Protein 3C9A (pdb70)

InterPro domains:
  IPR021633 Antagonist of EGFR signalling, Argos [PF11581] (295-422)

Secondary structure (DSSP, 8-state):
----EEEESSSSSGGGSPBPPTTBEEEEEE-SSS-EEEE--BPSTT------SSSTTSSEEEETTEEEEESS-STTSPBPPTTTS--EEEEEETTTTEEEEEE-SBPPTTEEEEEEEEEE--TT--SEEEEEEEEE----BPPTT-EEEEEEEEEEETTEEEEEEEE--BPPTTEE--SSTTSTTEEEEEEESEEEEEEEEEE-EE--/-B--EEEESSSSSGGGSPBPPTTBEEEEEE-SSS-EEEE--BPSTT------SSSTTS-EEEETTEEEEESS-GGGSPBPPTTTSEEEEEEEETTTTEEEEEE--BPPSSEEEEEEEEEE--SSS-SEEEEEEEEEPP-PBPPTT-EEEEEEEEEEETTEEEEEEEE--BPPTTEE--SSTTSTTEEEEEEESEEEEEEEEEE-EE-/--BPPPHHHHHHTS-TTPEEEEEESSSSEEEEEEPPTTEESTTS-EE-/--BPPPHHHHHHTS-TTPEEEEEESSSSEEEEEEPPTTEESTTS-EE-

Organism: Drosophila melanogaster (NCBI:txid7227)

Structure (mmCIF, N/CA/C/O backbone):
data_3C9A
#
_entry.id   3C9A
#
_cell.length_a   49.991
_cell.length_b   51.275
_cell.length_c   69.985
_cell.angle_alpha   84.23
_cell.angle_beta   74.82
_cell.angle_gamma   75.67
#
_symmetry.space_group_name_H-M   'P 1'
#
loop_
_entity.id
_entity.type
_entity.pdbx_description
1 polymer 'Protein giant-lens'
2 polymer 'Protein spitz'
3 non-polymer 'BROMIDE ION'
4 water water
#
loop_
_atom_site.group_PDB
_atom_site.id
_atom_site.type_symbol
_atom_site.label_atom_id
_atom_site.label_alt_id
_atom_site.label_comp_id
_atom_site.label_asym_id
_atom_site.label_entity_id
_atom_site.label_seq_id
_atom_site.pdbx_PDB_ins_code
_atom_site.Cartn_x
_atom_site.Cartn_y
_atom_site.Cartn_z
_atom_site.occupancy
_atom_site.B_iso_or_equiv
_atom_site.auth_seq_id
_atom_site.auth_comp_id
_atom_site.auth_asym_id
_atom_site.auth_atom_id
_atom_site.pdbx_PDB_model_num
ATOM 1 N N . ASP A 1 10 ? 5.097 10.670 -23.328 1.00 34.45 97 ASP A N 1
ATOM 2 C CA . ASP A 1 10 ? 5.132 10.456 -21.851 1.00 33.89 97 ASP A CA 1
ATOM 3 C C . ASP A 1 10 ? 6.548 10.210 -21.361 1.00 32.81 97 ASP A C 1
ATOM 4 O O . ASP A 1 10 ? 7.318 9.468 -21.986 1.00 32.51 97 ASP A O 1
ATOM 9 N N . ARG A 1 11 ? 6.889 10.844 -20.243 1.00 31.31 98 ARG A N 1
ATOM 10 C CA . ARG A 1 11 ? 8.190 10.654 -19.614 1.00 30.15 98 ARG A CA 1
ATOM 11 C C . ARG A 1 11 ? 8.297 9.255 -19.017 1.00 27.83 98 ARG A C 1
ATOM 12 O O . ARG A 1 11 ? 7.295 8.640 -18.657 1.00 27.04 98 ARG A O 1
ATOM 20 N N . ASP A 1 12 ? 9.526 8.766 -18.947 1.00 26.48 99 ASP A N 1
ATOM 21 C CA . ASP A 1 12 ? 9.820 7.422 -18.462 1.00 24.51 99 ASP A CA 1
ATOM 22 C C . ASP A 1 12 ? 9.908 7.426 -16.931 1.00 24.29 99 ASP A C 1
ATOM 23 O O . ASP A 1 12 ? 11.012 7.500 -16.358 1.00 24.34 99 ASP A O 1
ATOM 28 N N . VAL A 1 13 ? 8.750 7.339 -16.285 1.00 22.55 100 VAL A N 1
ATOM 29 C CA . VAL A 1 13 ? 8.669 7.340 -14.821 1.00 21.40 100 VAL A CA 1
ATOM 30 C C . VAL A 1 13 ? 8.906 5.900 -14.358 1.00 20.37 100 VAL A C 1
ATOM 31 O O . VAL A 1 13 ? 8.158 4.995 -14.713 1.00 21.84 100 VAL A O 1
ATOM 35 N N . ARG A 1 14 ? 9.982 5.699 -13.606 1.00 16.97 101 ARG A N 1
ATOM 36 C CA . ARG A 1 14 ? 10.369 4.364 -13.135 1.00 15.91 101 ARG A CA 1
ATOM 37 C C . ARG A 1 14 ? 9.917 4.112 -11.707 1.00 15.40 101 ARG A C 1
ATOM 38 O O . ARG A 1 14 ? 9.826 5.043 -10.902 1.00 15.50 101 ARG A O 1
ATOM 46 N N . ILE A 1 15 ? 9.664 2.838 -11.400 1.00 14.73 102 ILE A N 1
ATOM 47 C CA . ILE A 1 15 ? 9.325 2.434 -10.040 1.00 15.20 102 ILE A CA 1
ATOM 48 C C . ILE A 1 15 ? 10.413 1.515 -9.499 1.00 15.58 102 ILE A C 1
ATOM 49 O O . ILE A 1 15 ? 10.687 0.451 -10.085 1.00 15.44 102 ILE A O 1
ATOM 54 N N . LEU A 1 16 ? 11.044 1.937 -8.400 1.00 14.35 103 LEU A N 1
ATOM 55 C CA . LEU A 1 16 ? 12.065 1.150 -7.716 1.00 14.44 103 LEU A CA 1
ATOM 56 C C . LEU A 1 16 ? 11.609 0.832 -6.303 1.00 13.86 103 LEU A C 1
ATOM 57 O O . LEU A 1 16 ? 10.537 1.279 -5.876 1.00 13.50 103 LEU A O 1
ATOM 62 N N . TYR A 1 17 ? 12.391 -0.012 -5.636 1.00 13.75 104 TYR A N 1
ATOM 63 C CA . TYR A 1 17 ? 12.020 -0.618 -4.329 1.00 14.62 104 TYR A CA 1
ATOM 64 C C . TYR A 1 17 ? 13.163 -0.460 -3.355 1.00 15.02 104 TYR A C 1
ATOM 65 O O . TYR A 1 17 ? 14.322 -0.624 -3.736 1.00 16.63 104 TYR A O 1
ATOM 74 N N . GLN A 1 18 ? 12.865 -0.105 -2.098 1.00 14.33 105 GLN A N 1
ATOM 75 C CA . GLN A 1 18 ? 13.944 0.080 -1.132 1.00 14.42 105 GLN A CA 1
ATOM 76 C C . GLN A 1 18 ? 14.643 -1.220 -0.757 1.00 14.41 105 GLN A C 1
ATOM 77 O O . GLN A 1 18 ? 15.771 -1.205 -0.254 1.00 15.22 105 GLN A O 1
ATOM 83 N N . VAL A 1 19 ? 13.940 -2.322 -0.972 1.00 14.57 106 VAL A N 1
ATOM 84 C CA . VAL A 1 19 ? 14.433 -3.666 -0.690 1.00 15.36 106 VAL A CA 1
ATOM 85 C C . VAL A 1 19 ? 13.800 -4.599 -1.721 1.00 15.04 106 VAL A C 1
ATOM 86 O O . VAL A 1 19 ? 12.657 -4.415 -2.136 1.00 16.02 106 VAL A O 1
ATOM 90 N N . GLY A 1 20 ? 14.550 -5.588 -2.183 1.00 17.35 107 GLY A N 1
ATOM 91 C CA . GLY A 1 20 ? 13.990 -6.477 -3.172 1.00 17.49 107 GLY A CA 1
ATOM 92 C C . GLY A 1 20 ? 13.683 -5.776 -4.483 1.00 17.58 107 GLY A C 1
ATOM 93 O O . GLY A 1 20 ? 14.343 -4.798 -4.859 1.00 18.71 107 GLY A O 1
ATOM 94 N N . ASP A 1 21 ? 12.678 -6.276 -5.187 1.00 17.74 108 ASP A N 1
ATOM 95 C CA . ASP A 1 21 ? 12.406 -5.792 -6.533 1.00 17.75 108 ASP A CA 1
ATOM 96 C C . ASP A 1 21 ? 10.924 -5.781 -6.858 1.00 18.12 108 ASP A C 1
ATOM 97 O O . ASP A 1 21 ? 10.505 -5.603 -8.012 1.00 18.47 108 ASP A O 1
ATOM 102 N N . SER A 1 22 ? 10.107 -5.975 -5.829 1.00 18.00 109 SER A N 1
ATOM 103 C CA . SER A 1 22 ? 8.683 -6.048 -6.053 1.00 18.18 109 SER A CA 1
ATOM 104 C C . SER A 1 22 ? 7.911 -5.646 -4.827 1.00 18.65 109 SER A C 1
ATOM 105 O O . SER A 1 22 ? 8.473 -5.586 -3.742 1.00 19.46 109 SER A O 1
ATOM 108 N N . GLU A 1 23 ? 6.616 -5.412 -5.009 1.00 18.88 110 GLU A N 1
ATOM 109 C CA . GLU A 1 23 ? 5.728 -5.057 -3.906 1.00 19.65 110 GLU A CA 1
ATOM 110 C C . GLU A 1 23 ? 5.735 -6.070 -2.767 1.00 20.41 110 GLU A C 1
ATOM 111 O O . GLU A 1 23 ? 5.661 -5.704 -1.598 1.00 20.83 110 GLU A O 1
ATOM 117 N N . GLU A 1 24 ? 5.834 -7.354 -3.089 1.00 21.13 111 GLU A N 1
ATOM 118 C CA . GLU A 1 24 ? 5.804 -8.343 -2.022 1.00 21.70 111 GLU A CA 1
ATOM 119 C C . GLU A 1 24 ? 7.083 -8.428 -1.194 1.00 20.81 111 GLU A C 1
ATOM 120 O O . GLU A 1 24 ? 7.109 -9.099 -0.153 1.00 21.44 111 GLU A O 1
ATOM 126 N N . ASP A 1 25 ? 8.144 -7.754 -1.637 1.00 19.56 112 ASP A N 1
ATOM 127 C CA . ASP A 1 25 ? 9.371 -7.662 -0.858 1.00 19.83 112 ASP A CA 1
ATOM 128 C C . ASP A 1 25 ? 9.303 -6.576 0.219 1.00 18.18 112 ASP A C 1
ATOM 129 O O . ASP A 1 25 ? 10.142 -6.543 1.109 1.00 19.27 112 ASP A O 1
ATOM 134 N N . LEU A 1 26 ? 8.331 -5.679 0.087 1.00 17.62 113 LEU A N 1
ATOM 135 C CA . LEU A 1 26 ? 8.238 -4.496 0.965 1.00 16.84 113 LEU A CA 1
ATOM 136 C C . LEU A 1 26 ? 7.582 -4.885 2.271 1.00 17.34 113 LEU A C 1
ATOM 137 O O . LEU A 1 26 ? 6.686 -5.734 2.262 1.00 18.25 113 LEU A O 1
ATOM 142 N N . PRO A 1 27 ? 7.972 -4.216 3.367 1.00 17.67 114 PRO A N 1
ATOM 143 C CA . PRO A 1 27 ? 7.274 -4.340 4.647 1.00 17.90 114 PRO A CA 1
ATOM 144 C C . PRO A 1 27 ? 5.952 -3.587 4.638 1.00 18.41 114 PRO A C 1
ATOM 145 O O . PRO A 1 27 ? 5.702 -2.759 3.759 1.00 18.07 114 PRO A O 1
ATOM 149 N N . VAL A 1 28 ? 5.110 -3.854 5.633 1.00 18.96 115 VAL A N 1
ATOM 150 C CA . VAL A 1 28 ? 3.899 -3.057 5.838 1.00 19.02 115 VAL A CA 1
ATOM 151 C C . VAL A 1 28 ? 4.329 -1.760 6.542 1.00 18.26 115 VAL A C 1
ATOM 152 O O . VAL A 1 28 ? 5.185 -1.797 7.430 1.00 18.90 115 VAL A O 1
ATOM 156 N N . CYS A 1 29 ? 3.791 -0.622 6.119 1.00 18.13 116 CYS A N 1
ATOM 157 C CA . CYS A 1 29 ? 4.193 0.665 6.716 1.00 18.44 116 CYS A CA 1
ATOM 158 C C . CYS A 1 29 ? 3.759 0.765 8.181 1.00 19.00 116 CYS A C 1
ATOM 159 O O . CYS A 1 29 ? 2.600 0.459 8.503 1.00 20.23 116 CYS A O 1
ATOM 162 N N . ALA A 1 30 ? 4.665 1.234 9.036 1.00 19.32 117 ALA A N 1
ATOM 163 C CA . ALA A 1 30 ? 4.298 1.679 10.398 1.00 18.96 117 ALA A CA 1
ATOM 164 C C . ALA A 1 30 ? 3.388 2.919 10.329 1.00 18.99 117 ALA A C 1
ATOM 165 O O . ALA A 1 30 ? 3.331 3.596 9.306 1.00 17.95 117 ALA A O 1
ATOM 167 N N . PRO A 1 31 ? 2.667 3.245 11.424 1.00 20.23 118 PRO A N 1
ATOM 168 C CA . PRO A 1 31 ? 1.886 4.469 11.300 1.00 19.99 118 PRO A CA 1
ATOM 169 C C . PRO A 1 31 ? 2.784 5.672 11.039 1.00 19.25 118 PRO A C 1
ATOM 170 O O . PRO A 1 31 ? 3.870 5.748 11.592 1.00 19.10 118 PRO A O 1
ATOM 174 N N . ASN A 1 32 ? 2.326 6.582 10.188 1.00 19.11 119 ASN A N 1
ATOM 175 C CA . ASN A 1 32 ? 3.053 7.821 9.892 1.00 18.64 119 ASN A CA 1
ATOM 176 C C . ASN A 1 32 ? 4.393 7.595 9.184 1.00 18.06 119 ASN A C 1
ATOM 177 O O . ASN A 1 32 ? 5.218 8.493 9.099 1.00 17.10 119 ASN A O 1
ATOM 182 N N . ALA A 1 33 ? 4.574 6.403 8.617 1.00 16.47 120 ALA A N 1
ATOM 183 C CA . ALA A 1 33 ? 5.774 6.157 7.814 1.00 15.62 120 ALA A CA 1
ATOM 184 C C . ALA A 1 33 ? 5.638 6.665 6.401 1.00 15.43 120 ALA A C 1
ATOM 185 O O . ALA A 1 33 ? 4.552 6.613 5.807 1.00 16.11 120 ALA A O 1
ATOM 187 N N . VAL A 1 34 ? 6.749 7.165 5.844 1.00 14.01 121 VAL A N 1
ATOM 188 C CA . VAL A 1 34 ? 6.786 7.524 4.422 1.00 13.73 121 VAL A CA 1
ATOM 189 C C . VAL A 1 34 ? 6.651 6.243 3.627 1.00 13.85 121 VAL A C 1
ATOM 190 O O . VAL A 1 34 ? 7.457 5.306 3.815 1.00 14.62 121 VAL A O 1
ATOM 194 N N . CYS A 1 35 ? 5.655 6.191 2.742 1.00 14.82 122 CYS A N 1
ATOM 195 C CA . CYS A 1 35 ? 5.414 4.949 1.982 1.00 14.93 122 CYS A CA 1
ATOM 196 C C . CYS A 1 35 ? 6.123 4.897 0.622 1.00 14.87 122 CYS A C 1
ATOM 197 O O . CYS A 1 35 ? 6.411 3.796 0.147 1.00 13.48 122 CYS A O 1
ATOM 200 N N . SER A 1 36 ? 6.389 6.071 0.033 1.00 13.93 123 SER A N 1
ATOM 201 C CA . SER A 1 36 ? 7.153 6.207 -1.226 1.00 14.42 123 SER A CA 1
ATOM 202 C C . SER A 1 36 ? 7.895 7.525 -1.230 1.00 14.62 123 SER A C 1
ATOM 203 O O . SER A 1 36 ? 7.449 8.495 -0.632 1.00 14.93 123 SER A O 1
ATOM 206 N N . LYS A 1 37 ? 9.021 7.553 -1.937 1.00 15.50 124 LYS A N 1
ATOM 207 C CA . LYS A 1 37 ? 9.745 8.802 -2.176 1.00 15.74 124 LYS A CA 1
ATOM 208 C C . LYS A 1 37 ? 9.741 9.039 -3.653 1.00 17.30 124 LYS A C 1
ATOM 209 O O . LYS A 1 37 ? 9.949 8.114 -4.437 1.00 18.11 124 LYS A O 1
ATOM 215 N N . ILE A 1 38 ? 9.468 10.274 -4.035 1.00 18.43 125 ILE A N 1
ATOM 216 C CA . ILE A 1 38 ? 9.471 10.621 -5.445 1.00 20.93 125 ILE A CA 1
ATOM 217 C C . ILE A 1 38 ? 10.642 11.578 -5.669 1.00 21.19 125 ILE A C 1
ATOM 218 O O . ILE A 1 38 ? 10.836 12.531 -4.916 1.00 20.36 125 ILE A O 1
ATOM 223 N N . ASP A 1 39 ? 11.479 11.258 -6.657 1.00 22.09 126 ASP A N 1
ATOM 224 C CA . ASP A 1 39 ? 12.683 12.032 -6.940 1.00 22.71 126 ASP A CA 1
ATOM 225 C C . ASP A 1 39 ? 12.395 12.794 -8.221 1.00 23.23 126 ASP A C 1
ATOM 226 O O . ASP A 1 39 ? 11.993 12.219 -9.229 1.00 22.16 126 ASP A O 1
ATOM 231 N N . LEU A 1 40 ? 12.562 14.107 -8.172 1.00 23.35 127 LEU A N 1
ATOM 232 C CA . LEU A 1 40 ? 12.238 14.910 -9.335 1.00 24.23 127 LEU A CA 1
ATOM 233 C C . LEU A 1 40 ? 13.458 15.646 -9.886 1.00 24.32 127 LEU A C 1
ATOM 234 O O . LEU A 1 40 ? 13.296 16.666 -10.557 1.00 25.13 127 LEU A O 1
ATOM 239 N N . TYR A 1 41 ? 14.657 15.135 -9.615 1.00 22.65 128 TYR A N 1
ATOM 240 C CA . TYR A 1 41 ? 15.903 15.809 -10.024 1.00 22.78 128 TYR A CA 1
ATOM 241 C C . TYR A 1 41 ? 16.112 15.830 -11.534 1.00 23.73 128 TYR A C 1
ATOM 242 O O . TYR A 1 41 ? 16.630 16.818 -12.079 1.00 24.51 128 TYR A O 1
ATOM 251 N N . GLU A 1 42 ? 15.742 14.741 -12.200 1.00 23.48 129 GLU A N 1
ATOM 252 C CA . GLU A 1 42 ? 15.940 14.603 -13.645 1.00 24.43 129 GLU A CA 1
ATOM 253 C C . GLU A 1 42 ? 14.624 14.056 -14.167 1.00 24.88 129 GLU A C 1
ATOM 254 O O . GLU A 1 42 ? 13.631 14.781 -14.158 1.00 26.90 129 GLU A O 1
ATOM 260 N N . THR A 1 43 ? 14.563 12.791 -14.558 1.00 24.22 130 THR A N 1
ATOM 261 C CA . THR A 1 43 ? 13.278 12.224 -14.908 1.00 24.21 130 THR A CA 1
ATOM 262 C C . THR A 1 43 ? 12.690 11.585 -13.658 1.00 23.90 130 THR A C 1
ATOM 263 O O . THR A 1 43 ? 13.354 10.744 -13.024 1.00 22.28 130 THR A O 1
ATOM 267 N N . PRO A 1 44 ? 11.444 11.978 -13.320 1.00 23.41 131 PRO A N 1
ATOM 268 C CA . PRO A 1 44 ? 10.839 11.551 -12.065 1.00 21.98 131 PRO A CA 1
ATOM 269 C C . PRO A 1 44 ? 10.842 10.044 -11.887 1.00 20.13 131 PRO A C 1
ATOM 270 O O . PRO A 1 44 ? 10.655 9.288 -12.828 1.00 20.29 131 PRO A O 1
ATOM 274 N N . TRP A 1 45 ? 11.095 9.605 -10.663 1.00 17.96 132 TRP A N 1
ATOM 275 C CA . TRP A 1 45 ? 10.955 8.194 -10.360 1.00 16.71 132 TRP A CA 1
ATOM 276 C C . TRP A 1 45 ? 10.481 8.011 -8.935 1.00 15.97 132 TRP A C 1
ATOM 277 O O . TRP A 1 45 ? 10.611 8.912 -8.121 1.00 15.84 132 TRP A O 1
ATOM 288 N N . ILE A 1 46 ? 9.910 6.841 -8.666 1.00 14.77 133 ILE A N 1
ATOM 289 C CA . ILE A 1 46 ? 9.322 6.524 -7.356 1.00 14.51 133 ILE A CA 1
ATOM 290 C C . ILE A 1 46 ? 10.139 5.411 -6.718 1.00 14.43 133 ILE A C 1
ATOM 291 O O . ILE A 1 46 ? 10.379 4.390 -7.360 1.00 14.14 133 ILE A O 1
ATOM 296 N N . GLU A 1 47 ? 10.567 5.596 -5.457 1.00 13.33 134 GLU A N 1
ATOM 297 C CA . GLU A 1 47 ? 11.096 4.478 -4.704 1.00 12.95 134 GLU A CA 1
ATOM 298 C C . GLU A 1 47 ? 10.076 4.070 -3.633 1.00 13.10 134 GLU A C 1
ATOM 299 O O . GLU A 1 47 ? 9.753 4.864 -2.731 1.00 13.44 134 GLU A O 1
ATOM 305 N N . ARG A 1 48 ? 9.510 2.886 -3.801 1.00 12.78 135 ARG A N 1
ATOM 306 C CA . ARG A 1 48 ? 8.532 2.358 -2.854 1.00 12.75 135 ARG A CA 1
ATOM 307 C C . ARG A 1 48 ? 9.233 1.974 -1.559 1.00 12.57 135 ARG A C 1
ATOM 308 O O . ARG A 1 48 ? 10.314 1.322 -1.569 1.00 12.73 135 ARG A O 1
ATOM 316 N N . GLN A 1 49 ? 8.647 2.372 -0.425 1.00 12.55 136 GLN A N 1
ATOM 317 C CA . GLN A 1 49 ? 9.254 2.073 0.875 1.00 12.97 136 GLN A CA 1
ATOM 318 C C . GLN A 1 49 ? 8.539 0.948 1.586 1.00 14.05 136 GLN A C 1
ATOM 319 O O . GLN A 1 49 ? 9.167 0.051 2.154 1.00 15.19 136 GLN A O 1
ATOM 325 N N . CYS A 1 50 ? 7.210 1.010 1.554 1.00 14.40 137 CYS A N 1
ATOM 326 C CA . CYS A 1 50 ? 6.414 0.032 2.283 1.00 14.90 137 CYS A CA 1
ATOM 327 C C . CYS A 1 50 ? 4.986 0.021 1.760 1.00 15.81 137 CYS A C 1
ATOM 328 O O . CYS A 1 50 ? 4.586 0.925 1.028 1.00 15.33 137 CYS A O 1
ATOM 331 N N . ARG A 1 51 ? 4.226 -1.007 2.162 1.00 16.84 138 ARG A N 1
ATOM 332 C CA . ARG A 1 51 ? 2.839 -1.162 1.763 1.00 19.21 138 ARG A CA 1
ATOM 333 C C . ARG A 1 51 ? 1.910 -0.606 2.840 1.00 19.61 138 ARG A C 1
ATOM 334 O O . ARG A 1 51 ? 2.061 -0.942 4.022 1.00 20.74 138 ARG A O 1
ATOM 342 N N . CYS A 1 52 ? 0.974 0.244 2.428 1.00 21.11 139 CYS A N 1
ATOM 343 C CA . CYS A 1 52 ? 0.033 0.863 3.369 1.00 21.85 139 CYS A CA 1
ATOM 344 C C . CYS A 1 52 ? -0.871 -0.209 3.966 1.00 23.69 139 CYS A C 1
ATOM 345 O O . CYS A 1 52 ? -1.367 -1.064 3.229 1.00 23.52 139 CYS A O 1
ATOM 348 N N . PRO A 1 53 ? -1.036 -0.191 5.305 1.00 24.99 140 PRO A N 1
ATOM 349 C CA . PRO A 1 53 ? -1.945 -1.140 5.931 1.00 26.81 140 PRO A CA 1
ATOM 350 C C . PRO A 1 53 ? -3.413 -0.746 5.751 1.00 28.26 140 PRO A C 1
ATOM 351 O O . PRO A 1 53 ? -3.733 0.349 5.263 1.00 28.52 140 PRO A O 1
ATOM 355 N N . ASP A 1 54 ? -4.291 -1.667 6.140 1.00 30.62 141 ASP A N 1
ATOM 356 C CA . ASP A 1 54 ? -5.736 -1.399 6.280 1.00 32.43 141 ASP A CA 1
ATOM 357 C C . ASP A 1 54 ? -6.423 -0.935 4.992 1.00 32.63 141 ASP A C 1
ATOM 358 O O . ASP A 1 54 ? -7.286 -0.048 5.007 1.00 33.97 141 ASP A O 1
ATOM 363 N N . GLY A 1 55 ? -6.033 -1.563 3.883 1.00 32.71 142 GLY A N 1
ATOM 364 C CA . GLY A 1 55 ? -6.693 -1.376 2.589 1.00 32.42 142 GLY A CA 1
ATOM 365 C C . GLY A 1 55 ? -6.420 -0.068 1.875 1.00 32.34 142 GLY A C 1
ATOM 366 O O . GLY A 1 55 ? -7.128 0.297 0.934 1.00 33.07 142 GLY A O 1
ATOM 367 N N . ARG A 1 56 ? -5.400 0.651 2.326 1.00 31.42 143 ARG A N 1
ATOM 368 C CA . ARG A 1 56 ? -4.999 1.878 1.661 1.00 30.43 143 ARG A CA 1
ATOM 369 C C . ARG A 1 56 ? -3.885 1.584 0.661 1.00 29.02 143 ARG A C 1
ATOM 370 O O . ARG A 1 56 ? -3.231 0.547 0.748 1.00 29.18 143 ARG A O 1
ATOM 378 N N . THR A 1 57 ? -3.710 2.494 -0.291 1.00 27.77 144 THR A N 1
ATOM 379 C CA . THR A 1 57 ? -2.696 2.366 -1.342 1.00 26.62 144 THR A CA 1
ATOM 380 C C . THR A 1 57 ? -1.801 3.598 -1.310 1.00 25.31 144 THR A C 1
ATOM 381 O O . THR A 1 57 ? -2.287 4.722 -1.318 1.00 23.78 144 THR A O 1
ATOM 385 N N . CYS A 1 58 ? -0.488 3.372 -1.304 1.00 24.07 260 CYS A N 1
ATOM 386 C CA . CYS A 1 58 ? 0.445 4.488 -1.301 1.00 24.14 260 CYS A CA 1
ATOM 387 C C . CYS A 1 58 ? 0.226 5.333 -2.545 1.00 23.97 260 CYS A C 1
ATOM 388 O O . CYS A 1 58 ? 0.248 4.807 -3.662 1.00 24.10 260 CYS A O 1
ATOM 391 N N . PRO A 1 59 ? 0.012 6.651 -2.358 1.00 24.00 261 PRO A N 1
ATOM 392 C CA . PRO A 1 59 ? -0.178 7.603 -3.464 1.00 24.38 261 PRO A CA 1
ATOM 393 C C . PRO A 1 59 ? 1.009 7.615 -4.410 1.00 24.99 261 PRO A C 1
ATOM 394 O O . PRO A 1 59 ? 2.153 7.386 -3.974 1.00 24.07 261 PRO A O 1
ATOM 398 N N . SER A 1 60 ? 0.757 7.872 -5.691 1.00 24.74 262 SER A N 1
ATOM 399 C CA . SER A 1 60 ? 1.838 7.800 -6.677 1.00 25.43 262 SER A CA 1
ATOM 400 C C . SER A 1 60 ? 1.976 9.022 -7.580 1.00 25.69 262 SER A C 1
ATOM 401 O O . SER A 1 60 ? 2.836 9.034 -8.462 1.00 26.02 262 SER A O 1
ATOM 404 N N . SER A 1 61 ? 1.157 10.053 -7.359 1.00 25.67 263 SER A N 1
ATOM 405 C CA . SER A 1 61 ? 1.230 11.267 -8.177 1.00 25.82 263 SER A CA 1
ATOM 406 C C . SER A 1 61 ? 2.554 11.992 -7.977 1.00 25.72 263 SER A C 1
ATOM 407 O O . SER A 1 61 ? 3.138 11.945 -6.882 1.00 25.35 263 SER A O 1
ATOM 410 N N . LEU A 1 62 ? 3.011 12.665 -9.031 1.00 25.37 264 LEU A N 1
ATOM 411 C CA . LEU A 1 62 ? 4.283 13.377 -9.011 1.00 25.72 264 LEU A CA 1
ATOM 412 C C . LEU A 1 62 ? 4.202 14.780 -8.393 1.00 26.66 264 LEU A C 1
ATOM 413 O O . LEU A 1 62 ? 5.220 15.438 -8.232 1.00 26.85 264 LEU A O 1
ATOM 418 N N . GLY A 1 63 ? 2.990 15.229 -8.061 1.00 27.95 265 GLY A N 1
ATOM 419 C CA . GLY A 1 63 ? 2.782 16.558 -7.476 1.00 28.94 265 GLY A CA 1
ATOM 420 C C . GLY A 1 63 ? 2.528 16.574 -5.973 1.00 30.35 265 GLY A C 1
ATOM 421 O O . GLY A 1 63 ? 2.721 15.574 -5.286 1.00 29.84 265 GLY A O 1
ATOM 422 N N . VAL A 1 64 ? 2.093 17.722 -5.460 1.00 31.42 266 VAL A N 1
ATOM 423 C CA . VAL A 1 64 ? 1.917 17.890 -4.010 1.00 32.65 266 VAL A CA 1
ATOM 424 C C . VAL A 1 64 ? 0.454 18.175 -3.648 1.00 33.07 266 VAL A C 1
ATOM 425 O O . VAL A 1 64 ? 0.116 18.327 -2.472 1.00 33.53 266 VAL A O 1
ATOM 429 N N . GLU A 1 65 ? -0.403 18.175 -4.669 1.00 33.32 267 GLU A N 1
ATOM 430 C CA . GLU A 1 65 ? -1.808 18.577 -4.548 1.00 33.90 267 GLU A CA 1
ATOM 431 C C . GLU A 1 65 ? -2.736 17.491 -4.009 1.00 32.57 267 GLU A C 1
ATOM 432 O O . GLU A 1 65 ? -3.928 17.743 -3.814 1.00 32.71 267 GLU A O 1
ATOM 438 N N . ASP A 1 66 ? -2.211 16.289 -3.775 1.00 30.79 268 ASP A N 1
ATOM 439 C CA . ASP A 1 66 ? -3.061 15.162 -3.360 1.00 29.24 268 ASP A CA 1
ATOM 440 C C . ASP A 1 66 ? -3.375 15.104 -1.865 1.00 28.60 268 ASP A C 1
ATOM 441 O O . ASP A 1 66 ? -4.189 14.290 -1.437 1.00 29.11 268 ASP A O 1
ATOM 446 N N . GLY A 1 67 ? -2.730 15.963 -1.075 1.00 27.70 269 GLY A N 1
ATOM 447 C CA . GLY A 1 67 ? -2.954 16.006 0.372 1.00 26.72 269 GLY A CA 1
ATOM 448 C C . GLY A 1 67 ? -2.162 14.995 1.195 1.00 25.78 269 GLY A C 1
ATOM 449 O O . GLY A 1 67 ? -2.276 14.973 2.430 1.00 25.56 269 GLY A O 1
ATOM 450 N N . HIS A 1 68 ? -1.362 14.174 0.505 1.00 24.54 270 HIS A N 1
ATOM 451 C CA . HIS A 1 68 ? -0.601 13.064 1.109 1.00 23.73 270 HIS A CA 1
ATOM 452 C C . HIS A 1 68 ? 0.908 13.264 0.922 1.00 23.82 270 HIS A C 1
ATOM 453 O O . HIS A 1 68 ? 1.700 12.322 1.105 1.00 23.55 270 HIS A O 1
ATOM 460 N N . THR A 1 69 ? 1.303 14.474 0.548 1.00 22.88 271 THR A N 1
ATOM 461 C CA . THR A 1 69 ? 2.677 14.724 0.138 1.00 23.28 271 THR A CA 1
ATOM 462 C C . THR A 1 69 ? 3.366 15.791 0.968 1.00 23.26 271 THR A C 1
ATOM 463 O O . THR A 1 69 ? 2.774 16.832 1.299 1.00 23.38 271 THR A O 1
ATOM 467 N N . ILE A 1 70 ? 4.630 15.529 1.280 1.00 22.54 272 ILE A N 1
ATOM 468 C CA . ILE A 1 70 ? 5.503 16.510 1.902 1.00 23.19 272 ILE A CA 1
ATOM 469 C C . ILE A 1 70 ? 6.677 16.721 0.957 1.00 23.48 272 ILE A C 1
ATOM 470 O O . ILE A 1 70 ? 7.301 15.766 0.520 1.00 22.58 272 ILE A O 1
ATOM 475 N N . ALA A 1 71 ? 6.957 17.967 0.601 1.00 23.75 273 ALA A N 1
ATOM 476 C CA . ALA A 1 71 ? 8.129 18.246 -0.221 1.00 25.02 273 ALA A CA 1
ATOM 477 C C . ALA A 1 71 ? 9.325 18.643 0.634 1.00 26.32 273 ALA A C 1
ATOM 478 O O . ALA A 1 71 ? 9.168 19.244 1.707 1.00 26.91 273 ALA A O 1
ATOM 480 N N . ASP A 1 72 ? 10.521 18.280 0.170 1.00 26.46 274 ASP A N 1
ATOM 481 C CA . ASP A 1 72 ? 11.771 18.754 0.769 1.00 27.44 274 ASP A CA 1
ATOM 482 C C . ASP A 1 72 ? 12.842 18.667 -0.309 1.00 28.14 274 ASP A C 1
ATOM 483 O O . ASP A 1 72 ? 13.092 17.589 -0.863 1.00 28.40 274 ASP A O 1
ATOM 488 N N . LYS A 1 73 ? 13.466 19.805 -0.606 1.00 28.98 275 LYS A N 1
ATOM 489 C CA . LYS A 1 73 ? 14.388 19.921 -1.746 1.00 29.31 275 LYS A CA 1
ATOM 490 C C . LYS A 1 73 ? 13.815 19.293 -3.034 1.00 28.83 275 LYS A C 1
ATOM 491 O O . LYS A 1 73 ? 12.709 19.622 -3.451 1.00 29.72 275 LYS A O 1
ATOM 497 N N . THR A 1 74 ? 14.555 18.351 -3.621 1.00 27.89 276 THR A N 1
ATOM 498 C CA . THR A 1 74 ? 14.212 17.708 -4.904 1.00 26.88 276 THR A CA 1
ATOM 499 C C . THR A 1 74 ? 13.288 16.471 -4.768 1.00 25.53 276 THR A C 1
ATOM 500 O O . THR A 1 74 ? 12.971 15.775 -5.756 1.00 25.37 276 THR A O 1
ATOM 504 N N . ARG A 1 75 ? 12.839 16.226 -3.542 1.00 24.46 277 ARG A N 1
ATOM 505 C CA . ARG A 1 75 ? 12.035 15.055 -3.250 1.00 22.83 277 ARG A CA 1
ATOM 506 C C . ARG A 1 75 ? 10.665 15.344 -2.722 1.00 21.63 277 ARG A C 1
ATOM 507 O O . ARG A 1 75 ? 10.429 16.349 -2.043 1.00 20.67 277 ARG A O 1
ATOM 515 N N . HIS A 1 76 ? 9.764 14.422 -3.038 1.00 19.68 278 HIS A N 1
ATOM 516 C CA . HIS A 1 76 ? 8.451 14.390 -2.460 1.00 19.51 278 HIS A CA 1
ATOM 517 C C . HIS A 1 76 ? 8.331 13.133 -1.657 1.00 19.03 278 HIS A C 1
ATOM 518 O O . HIS A 1 76 ? 8.824 12.079 -2.070 1.00 18.83 278 HIS A O 1
ATOM 525 N N . TYR A 1 77 ? 7.711 13.254 -0.491 1.00 17.32 279 TYR A N 1
ATOM 526 C CA . TYR A 1 77 ? 7.498 12.112 0.386 1.00 17.27 279 TYR A CA 1
ATOM 527 C C . TYR A 1 77 ? 6.004 11.875 0.476 1.00 18.09 279 TYR A C 1
ATOM 528 O O . TYR A 1 77 ? 5.270 12.792 0.807 1.00 19.31 279 TYR A O 1
ATOM 537 N N . LYS A 1 78 ? 5.582 10.647 0.179 1.00 17.99 280 LYS A N 1
ATOM 538 C CA . LYS A 1 78 ? 4.166 10.260 0.181 1.00 18.94 280 LYS A CA 1
ATOM 539 C C . LYS A 1 78 ? 3.832 9.533 1.463 1.00 19.47 280 LYS A C 1
ATOM 540 O O . LYS A 1 78 ? 4.606 8.696 1.942 1.00 17.93 280 LYS A O 1
ATOM 546 N N . MET A 1 79 ? 2.651 9.831 2.010 1.00 19.95 281 MET A N 1
ATOM 547 C CA . MET A 1 79 ? 2.167 9.170 3.219 1.00 20.76 281 MET A CA 1
ATOM 548 C C . MET A 1 79 ? 0.881 8.420 2.940 1.00 20.82 281 MET A C 1
ATOM 549 O O . MET A 1 79 ? 0.137 8.797 2.051 1.00 20.82 281 MET A O 1
ATOM 554 N N . CYS A 1 80 ? 0.622 7.381 3.723 1.00 21.01 282 CYS A N 1
ATOM 555 C CA . CYS A 1 80 ? -0.592 6.577 3.569 1.00 21.77 282 CYS A CA 1
ATOM 556 C C . CYS A 1 80 ? -1.860 7.373 3.875 1.00 22.77 282 CYS A C 1
ATOM 557 O O . CYS A 1 80 ? -2.889 7.168 3.230 1.00 23.23 282 CYS A O 1
ATOM 560 N N . GLN A 1 81 ? -1.773 8.294 4.836 1.00 22.77 283 GLN A N 1
ATOM 561 C CA . GLN A 1 81 ? -2.921 9.093 5.268 1.00 24.12 283 GLN A CA 1
ATOM 562 C C . GLN A 1 81 ? -2.625 10.569 5.014 1.00 24.30 283 GLN A C 1
ATOM 563 O O . GLN A 1 81 ? -1.452 10.954 4.928 1.00 24.17 283 GLN A O 1
ATOM 569 N N . PRO A 1 82 ? -3.671 11.412 4.869 1.00 24.71 284 PRO A N 1
ATOM 570 C CA . PRO A 1 82 ? -3.451 12.831 4.593 1.00 25.28 284 PRO A CA 1
ATOM 571 C C . PRO A 1 82 ? -2.580 13.535 5.630 1.00 25.68 284 PRO A C 1
ATOM 572 O O . PRO A 1 82 ? -2.632 13.198 6.813 1.00 26.13 284 PRO A O 1
ATOM 576 N N . VAL A 1 83 ? -1.800 14.511 5.174 1.00 27.12 285 VAL A N 1
ATOM 577 C CA . VAL A 1 83 ? -0.797 15.166 6.018 1.00 28.41 285 VAL A CA 1
ATOM 578 C C . VAL A 1 83 ? -1.335 16.395 6.751 1.00 29.22 285 VAL A C 1
ATOM 579 O O . VAL A 1 83 ? -0.633 16.972 7.575 1.00 29.26 285 VAL A O 1
ATOM 583 N N . HIS A 1 84 ? -2.576 16.791 6.455 1.00 30.70 286 HIS A N 1
ATOM 584 C CA . HIS A 1 84 ? -3.137 18.040 7.003 1.00 32.25 286 HIS A CA 1
ATOM 585 C C . HIS A 1 84 ? -3.209 18.024 8.520 1.00 32.16 286 HIS A C 1
ATOM 586 O O . HIS A 1 84 ? -3.137 19.073 9.157 1.00 33.52 286 HIS A O 1
ATOM 593 N N . LYS A 1 85 ? -3.345 16.826 9.076 1.00 32.31 287 LYS A N 1
ATOM 594 C CA . LYS A 1 85 ? -3.497 16.604 10.509 1.00 32.28 287 LYS A CA 1
ATOM 595 C C . LYS A 1 85 ? -2.203 16.894 11.251 1.00 31.02 287 LYS A C 1
ATOM 596 O O . LYS A 1 85 ? -2.235 17.294 12.412 1.00 31.15 287 LYS A O 1
ATOM 602 N N . LEU A 1 86 ? -1.065 16.669 10.587 1.00 29.26 288 LEU A N 1
ATOM 603 C CA . LEU A 1 86 ? 0.245 16.900 11.196 1.00 28.30 288 LEU A CA 1
ATOM 604 C C . LEU A 1 86 ? 0.408 18.322 11.723 1.00 27.27 288 LEU A C 1
ATOM 605 O O . LEU A 1 86 ? 0.102 19.289 11.022 1.00 27.76 288 LEU A O 1
ATOM 610 N N . PRO A 1 87 ? 0.909 18.457 12.958 1.00 26.39 289 PRO A N 1
ATOM 611 C CA . PRO A 1 87 ? 1.174 19.793 13.458 1.00 26.08 289 PRO A CA 1
ATOM 612 C C . PRO A 1 87 ? 2.365 20.373 12.682 1.00 25.34 289 PRO A C 1
ATOM 613 O O . PRO A 1 87 ? 3.107 19.619 12.038 1.00 25.51 289 PRO A O 1
ATOM 617 N N . VAL A 1 88 ? 2.514 21.690 12.704 1.00 25.35 290 VAL A N 1
ATOM 618 C CA . VAL A 1 88 ? 3.651 22.327 12.036 1.00 25.23 290 VAL A CA 1
ATOM 619 C C . VAL A 1 88 ? 4.818 22.406 13.031 1.00 24.25 290 VAL A C 1
ATOM 620 O O . VAL A 1 88 ? 4.622 22.748 14.205 1.00 24.25 290 VAL A O 1
ATOM 624 N N . CYS A 1 89 ? 6.015 22.038 12.568 1.00 22.62 291 CYS A N 1
ATOM 625 C CA . CYS A 1 89 ? 7.211 22.067 13.410 1.00 21.14 291 CYS A CA 1
ATOM 626 C C . CYS A 1 89 ? 7.650 23.509 13.620 1.00 20.99 291 CYS A C 1
ATOM 627 O O . CYS A 1 89 ? 7.530 24.325 12.707 1.00 21.47 291 CYS A O 1
ATOM 630 N N . LYS A 1 90 ? 8.185 23.788 14.801 1.00 19.56 292 LYS A N 1
ATOM 631 C CA . LYS A 1 90 ? 8.941 25.009 15.044 1.00 20.12 292 LYS A CA 1
ATOM 632 C C . LYS A 1 90 ? 10.376 24.785 14.554 1.00 19.24 292 LYS A C 1
ATOM 633 O O . LYS A 1 90 ? 10.976 23.726 14.802 1.00 18.43 292 LYS A O 1
ATOM 639 N N . HIS A 1 91 ? 10.931 25.785 13.875 1.00 18.35 293 HIS A N 1
ATOM 640 C CA . HIS A 1 91 ? 12.283 25.682 13.348 1.00 19.07 293 HIS A CA 1
ATOM 641 C C . HIS A 1 91 ? 13.252 25.335 14.453 1.00 18.61 293 HIS A C 1
ATOM 642 O O . HIS A 1 91 ? 13.111 25.820 15.574 1.00 18.28 293 HIS A O 1
ATOM 649 N N . PHE A 1 92 ? 14.234 24.490 14.111 1.00 18.28 294 PHE A N 1
ATOM 650 C CA . PHE A 1 92 ? 15.370 24.066 14.948 1.00 19.08 294 PHE A CA 1
ATOM 651 C C . PHE A 1 92 ? 14.992 23.076 16.035 1.00 19.65 294 PHE A C 1
ATOM 652 O O . PHE A 1 92 ? 15.690 22.082 16.253 1.00 20.93 294 PHE A O 1
ATOM 660 N N . ARG A 1 93 ? 13.863 23.338 16.684 1.00 18.87 295 ARG A N 1
ATOM 661 C CA . ARG A 1 93 ? 13.512 22.616 17.893 1.00 19.78 295 ARG A CA 1
ATOM 662 C C . ARG A 1 93 ? 12.830 21.282 17.622 1.00 17.89 295 ARG A C 1
ATOM 663 O O . ARG A 1 93 ? 13.174 20.288 18.253 1.00 19.07 295 ARG A O 1
ATOM 671 N N . ASP A 1 94 ? 11.835 21.280 16.744 1.00 15.51 296 ASP A N 1
ATOM 672 C CA . ASP A 1 94 ? 10.989 20.082 16.611 1.00 15.47 296 ASP A CA 1
ATOM 673 C C . ASP A 1 94 ? 11.513 19.088 15.591 1.00 14.16 296 ASP A C 1
ATOM 674 O O . ASP A 1 94 ? 11.936 19.491 14.495 1.00 15.04 296 ASP A O 1
ATOM 679 N N . TYR A 1 95 ? 11.448 17.795 15.914 1.00 13.01 297 TYR A N 1
ATOM 680 C CA . TYR A 1 95 ? 11.957 16.796 14.970 1.00 13.10 297 TYR A CA 1
ATOM 681 C C . TYR A 1 95 ? 10.874 16.473 13.956 1.00 12.71 297 TYR A C 1
ATOM 682 O O . TYR A 1 95 ? 9.872 15.822 14.307 1.00 13.41 297 TYR A O 1
ATOM 691 N N . THR A 1 96 ? 11.083 16.873 12.710 1.00 12.18 298 THR A N 1
ATOM 692 C CA . THR A 1 96 ? 10.109 16.590 11.658 1.00 12.27 298 THR A CA 1
ATOM 693 C C . THR A 1 96 ? 9.957 15.105 11.336 1.00 12.27 298 THR A C 1
ATOM 694 O O . THR A 1 96 ? 8.839 14.584 11.161 1.00 13.62 298 THR A O 1
ATOM 698 N N . TRP A 1 97 ? 11.092 14.430 11.260 1.00 12.95 299 TRP A N 1
ATOM 699 C CA . TRP A 1 97 ? 11.034 13.002 11.089 1.00 13.64 299 TRP A CA 1
ATOM 700 C C . TRP A 1 97 ? 12.212 12.268 11.704 1.00 13.36 299 TRP A C 1
ATOM 701 O O . TRP A 1 97 ? 13.170 12.872 12.156 1.00 13.75 299 TRP A O 1
ATOM 712 N N . THR A 1 98 ? 12.072 10.956 11.809 1.00 14.06 300 THR A N 1
ATOM 713 C CA . THR A 1 98 ? 13.136 10.161 12.419 1.00 14.51 300 THR A CA 1
ATOM 714 C C . THR A 1 98 ? 13.377 9.024 11.462 1.00 15.21 300 THR A C 1
ATOM 715 O O . THR A 1 98 ? 12.449 8.592 10.775 1.00 15.03 300 THR A O 1
ATOM 719 N N . LEU A 1 99 ? 14.627 8.583 11.359 1.00 13.93 301 LEU A N 1
ATOM 720 C CA . LEU A 1 99 ? 14.971 7.471 10.478 1.00 14.45 301 LEU A CA 1
ATOM 721 C C . LEU A 1 99 ? 15.570 6.351 11.320 1.00 14.27 301 LEU A C 1
ATOM 722 O O . LEU A 1 99 ? 16.365 6.604 12.233 1.00 12.70 301 LEU A O 1
ATOM 727 N N . THR A 1 100 ? 15.195 5.112 11.011 1.00 14.90 302 THR A N 1
ATOM 728 C CA . THR A 1 100 ? 15.875 3.962 11.591 1.00 15.65 302 THR A CA 1
ATOM 729 C C . THR A 1 100 ? 16.103 2.953 10.473 1.00 16.43 302 THR A C 1
ATOM 730 O O . THR A 1 100 ? 15.347 2.939 9.518 1.00 16.03 302 THR A O 1
ATOM 734 N N . THR A 1 101 ? 17.161 2.155 10.588 1.00 19.02 303 THR A N 1
ATOM 735 C CA . THR A 1 101 ? 17.402 1.081 9.629 1.00 21.03 303 THR A CA 1
ATOM 736 C C . THR A 1 101 ? 17.451 -0.265 10.350 1.00 22.84 303 THR A C 1
ATOM 737 O O . THR A 1 101 ? 18.021 -0.385 11.445 1.00 23.05 303 THR A O 1
ATOM 741 N N . ALA A 1 102 ? 16.793 -1.253 9.752 1.00 24.04 304 ALA A N 1
ATOM 742 C CA . ALA A 1 102 ? 16.909 -2.641 10.181 1.00 25.96 304 ALA A CA 1
ATOM 743 C C . ALA A 1 102 ? 17.942 -3.251 9.236 1.00 27.63 304 ALA A C 1
ATOM 744 O O . ALA A 1 102 ? 17.622 -3.640 8.107 1.00 28.18 304 ALA A O 1
ATOM 746 N N . ALA A 1 103 ? 19.198 -3.262 9.669 1.00 29.45 305 ALA A N 1
ATOM 747 C CA . ALA A 1 103 ? 20.315 -3.643 8.795 1.00 31.45 305 ALA A CA 1
ATOM 748 C C . ALA A 1 103 ? 20.225 -5.079 8.273 1.00 32.68 305 ALA A C 1
ATOM 749 O O . ALA A 1 103 ? 20.706 -5.361 7.170 1.00 33.72 305 ALA A O 1
ATOM 751 N N . GLU A 1 104 ? 19.623 -5.963 9.072 1.00 33.37 306 GLU A N 1
ATOM 752 C CA . GLU A 1 104 ? 19.412 -7.373 8.703 1.00 34.06 306 GLU A CA 1
ATOM 753 C C . GLU A 1 104 ? 18.396 -7.508 7.584 1.00 33.21 306 GLU A C 1
ATOM 754 O O . GLU A 1 104 ? 18.432 -8.483 6.821 1.00 33.71 306 GLU A O 1
ATOM 760 N N . LEU A 1 105 ? 17.478 -6.545 7.504 1.00 31.63 307 LEU A N 1
ATOM 761 C CA . LEU A 1 105 ? 16.375 -6.612 6.557 1.00 29.76 307 LEU A CA 1
ATOM 762 C C . LEU A 1 105 ? 16.543 -5.675 5.354 1.00 28.34 307 LEU A C 1
ATOM 763 O O . LEU A 1 105 ? 15.717 -5.700 4.437 1.00 27.50 307 LEU A O 1
ATOM 768 N N . ASN A 1 106 ? 17.616 -4.880 5.357 1.00 26.87 308 ASN A N 1
ATOM 769 C CA . ASN A 1 106 ? 17.873 -3.849 4.337 1.00 25.58 308 ASN A CA 1
ATOM 770 C C . ASN A 1 106 ? 16.671 -2.894 4.192 1.00 23.76 308 ASN A C 1
ATOM 771 O O . ASN A 1 106 ? 16.309 -2.470 3.084 1.00 22.78 308 ASN A O 1
ATOM 776 N N . VAL A 1 107 ? 16.071 -2.560 5.338 1.00 20.99 309 VAL A N 1
ATOM 777 C CA . VAL A 1 107 ? 14.846 -1.740 5.393 1.00 19.56 309 VAL A CA 1
ATOM 778 C C . VAL A 1 107 ? 15.085 -0.503 6.242 1.00 18.20 309 VAL A C 1
ATOM 779 O O . VAL A 1 107 ? 15.491 -0.616 7.393 1.00 18.08 309 VAL A O 1
ATOM 783 N N . THR A 1 108 ? 14.799 0.674 5.684 1.00 16.73 310 THR A N 1
ATOM 784 C CA . THR A 1 108 ? 14.806 1.905 6.462 1.00 15.73 310 THR A CA 1
ATOM 785 C C . THR A 1 108 ? 13.367 2.364 6.684 1.00 15.75 310 THR A C 1
ATOM 786 O O . THR A 1 108 ? 12.501 2.144 5.841 1.00 16.22 310 THR A O 1
ATOM 790 N N . GLU A 1 109 ? 13.100 2.964 7.840 1.00 13.77 311 GLU A N 1
ATOM 791 C CA . GLU A 1 109 ? 11.757 3.463 8.147 1.00 14.39 311 GLU A CA 1
ATOM 792 C C . GLU A 1 109 ? 11.895 4.942 8.484 1.00 13.32 311 GLU A C 1
ATOM 793 O O . GLU A 1 109 ? 12.742 5.321 9.321 1.00 12.91 311 GLU A O 1
ATOM 799 N N . GLN A 1 110 ? 11.046 5.774 7.857 1.00 12.16 312 GLN A N 1
ATOM 800 C CA . GLN A 1 110 ? 11.064 7.225 8.054 1.00 12.52 312 GLN A CA 1
ATOM 801 C C . GLN A 1 110 ? 9.720 7.596 8.619 1.00 13.14 312 GLN A C 1
ATOM 802 O O . GLN A 1 110 ? 8.739 7.502 7.895 1.00 14.02 312 GLN A O 1
ATOM 808 N N . ILE A 1 111 ? 9.671 7.975 9.899 1.00 13.01 313 ILE A N 1
ATOM 809 C CA . ILE A 1 111 ? 8.406 8.334 10.569 1.00 13.97 313 ILE A CA 1
ATOM 810 C C . ILE A 1 111 ? 8.297 9.854 10.620 1.00 13.92 313 ILE A C 1
ATOM 811 O O . ILE A 1 111 ? 9.230 10.538 11.089 1.00 12.93 313 ILE A O 1
ATOM 816 N N . VAL A 1 112 ? 7.167 10.392 10.157 1.00 12.75 314 VAL A N 1
ATOM 817 C CA . VAL A 1 112 ? 6.972 11.842 10.108 1.00 13.69 314 VAL A CA 1
ATOM 818 C C . VAL A 1 112 ? 6.122 12.248 11.305 1.00 14.24 314 VAL A C 1
ATOM 819 O O . VAL A 1 112 ? 5.088 11.600 11.601 1.00 15.37 314 VAL A O 1
ATOM 823 N N . HIS A 1 113 ? 6.599 13.270 12.014 1.00 13.29 315 HIS A N 1
ATOM 824 C CA . HIS A 1 113 ? 5.992 13.702 13.270 1.00 13.77 315 HIS A CA 1
ATOM 825 C C . HIS A 1 113 ? 5.313 15.054 13.152 1.00 14.68 315 HIS A C 1
ATOM 826 O O . HIS A 1 113 ? 4.272 15.265 13.770 1.00 15.48 315 HIS A O 1
ATOM 833 N N . CYS A 1 114 ? 5.925 15.970 12.401 1.00 14.11 316 CYS A N 1
ATOM 834 C CA . CYS A 1 114 ? 5.343 17.316 12.184 1.00 16.25 316 CYS A CA 1
ATOM 835 C C . CYS A 1 114 ? 5.832 17.807 10.836 1.00 17.76 316 CYS A C 1
ATOM 836 O O . CYS A 1 114 ? 6.821 17.274 10.302 1.00 16.89 316 CYS A O 1
ATOM 839 N N . ARG A 1 115 ? 5.141 18.792 10.269 1.00 18.67 317 ARG A N 1
ATOM 840 C CA . ARG A 1 115 ? 5.482 19.322 8.945 1.00 21.45 317 ARG A CA 1
ATOM 841 C C . ARG A 1 115 ? 6.318 20.596 9.055 1.00 20.68 317 ARG A C 1
ATOM 842 O O . ARG A 1 115 ? 5.985 21.496 9.817 1.00 20.31 317 ARG A O 1
ATOM 850 N N . CYS A 1 116 ? 7.417 20.681 8.306 1.00 20.62 318 CYS A N 1
ATOM 851 C CA . CYS A 1 116 ? 8.215 21.896 8.349 1.00 22.17 318 CYS A CA 1
ATOM 852 C C . CYS A 1 116 ? 7.392 23.036 7.785 1.00 23.42 318 CYS A C 1
ATOM 853 O O . CYS A 1 116 ? 6.607 22.813 6.860 1.00 23.95 318 CYS A O 1
ATOM 856 N N . PRO A 1 117 ? 7.574 24.255 8.331 1.00 24.48 319 PRO A N 1
ATOM 857 C CA . PRO A 1 117 ? 6.991 25.458 7.711 1.00 25.71 319 PRO A CA 1
ATOM 858 C C . PRO A 1 117 ? 7.432 25.601 6.264 1.00 26.96 319 PRO A C 1
ATOM 859 O O . PRO A 1 117 ? 8.437 25.018 5.859 1.00 25.62 319 PRO A O 1
ATOM 863 N N . ARG A 1 118 ? 6.692 26.396 5.490 1.00 28.16 320 ARG A N 1
ATOM 864 C CA . ARG A 1 118 ? 7.074 26.684 4.114 1.00 30.33 320 ARG A CA 1
ATOM 865 C C . ARG A 1 118 ? 8.481 27.274 4.090 1.00 29.51 320 ARG A C 1
ATOM 866 O O . ARG A 1 118 ? 8.887 27.956 5.027 1.00 30.08 320 ARG A O 1
ATOM 874 N N . ASN A 1 119 ? 9.227 26.998 3.025 1.00 30.19 321 ASN A N 1
ATOM 875 C CA . ASN A 1 119 ? 10.549 27.597 2.846 1.00 29.81 321 ASN A CA 1
ATOM 876 C C . ASN A 1 119 ? 11.568 27.113 3.886 1.00 28.75 321 ASN A C 1
ATOM 877 O O . ASN A 1 119 ? 12.443 27.870 4.321 1.00 28.59 321 ASN A O 1
ATOM 882 N N . SER A 1 120 ? 11.444 25.841 4.277 1.00 26.62 322 SER A N 1
ATOM 883 C CA . SER A 1 120 ? 12.404 25.218 5.179 1.00 25.03 322 SER A CA 1
ATOM 884 C C . SER A 1 120 ? 13.187 24.128 4.453 1.00 23.15 322 SER A C 1
ATOM 885 O O . SER A 1 120 ? 12.794 23.648 3.390 1.00 24.11 322 SER A O 1
ATOM 888 N N . VAL A 1 121 ? 14.296 23.737 5.051 1.00 21.43 323 VAL A N 1
ATOM 889 C CA . VAL A 1 121 ? 15.020 22.552 4.638 1.00 20.08 323 VAL A CA 1
ATOM 890 C C . VAL A 1 121 ? 15.160 21.664 5.872 1.00 18.18 323 VAL A C 1
ATOM 891 O O . VAL A 1 121 ? 15.175 22.164 6.998 1.00 17.68 323 VAL A O 1
ATOM 895 N N . THR A 1 122 ? 15.214 20.358 5.663 1.00 17.09 324 THR A N 1
ATOM 896 C CA . THR A 1 122 ? 15.380 19.442 6.795 1.00 16.38 324 THR A CA 1
ATOM 897 C C . THR A 1 122 ? 16.866 19.164 6.984 1.00 16.33 324 THR A C 1
ATOM 898 O O . THR A 1 122 ? 17.643 19.273 6.034 1.00 17.96 324 THR A O 1
ATOM 902 N N . TYR A 1 123 ? 17.267 18.805 8.200 1.00 14.37 325 TYR A N 1
ATOM 903 C CA . TYR A 1 123 ? 18.680 18.513 8.458 1.00 14.46 325 TYR A CA 1
ATOM 904 C C . TYR A 1 123 ? 18.829 17.593 9.645 1.00 13.96 325 TYR A C 1
ATOM 905 O O . TYR A 1 123 ? 17.993 17.624 10.564 1.00 13.86 325 TYR A O 1
ATOM 914 N N . LEU A 1 124 ? 19.892 16.789 9.622 1.00 13.44 326 LEU A N 1
ATOM 915 C CA . LEU A 1 124 ? 20.168 15.839 10.708 1.00 13.28 326 LEU A CA 1
ATOM 916 C C . LEU A 1 124 ? 20.680 16.590 11.926 1.00 13.17 326 LEU A C 1
ATOM 917 O O . LEU A 1 124 ? 21.680 17.331 11.843 1.00 12.81 326 LEU A O 1
ATOM 922 N N . THR A 1 125 ? 20.036 16.388 13.069 1.00 13.71 327 THR A N 1
ATOM 923 C CA . THR A 1 125 ? 20.345 17.166 14.262 1.00 13.69 327 THR A CA 1
ATOM 924 C C . THR A 1 125 ? 20.761 16.386 15.511 1.00 13.58 327 THR A C 1
ATOM 925 O O . THR A 1 125 ? 21.604 16.859 16.286 1.00 13.50 327 THR A O 1
ATOM 929 N N . LYS A 1 126 ? 20.205 15.175 15.692 1.00 12.50 328 LYS A N 1
ATOM 930 C CA . LYS A 1 126 ? 20.443 14.401 16.901 1.00 12.78 328 LYS A CA 1
ATOM 931 C C . LYS A 1 126 ? 20.342 12.922 16.583 1.00 11.96 328 LYS A C 1
ATOM 932 O O . LYS A 1 126 ? 19.809 12.522 15.542 1.00 11.34 328 LYS A O 1
ATOM 938 N N . ARG A 1 127 ? 20.855 12.120 17.501 1.00 12.59 329 ARG A N 1
ATOM 939 C CA . ARG A 1 127 ? 20.636 10.665 17.462 1.00 12.27 329 ARG A CA 1
ATOM 940 C C . ARG A 1 127 ? 20.299 10.149 18.861 1.00 13.10 329 ARG A C 1
ATOM 941 O O . ARG A 1 127 ? 20.624 10.772 19.878 1.00 13.93 329 ARG A O 1
ATOM 949 N N . GLU A 1 128 ? 19.665 8.982 18.922 1.00 12.75 330 GLU A N 1
ATOM 950 C CA . GLU A 1 128 ? 19.370 8.375 20.212 1.00 14.36 330 GLU A CA 1
ATOM 951 C C . GLU A 1 128 ? 19.287 6.873 19.996 1.00 14.14 330 GLU A C 1
ATOM 952 O O . GLU A 1 128 ? 18.939 6.438 18.904 1.00 13.83 330 GLU A 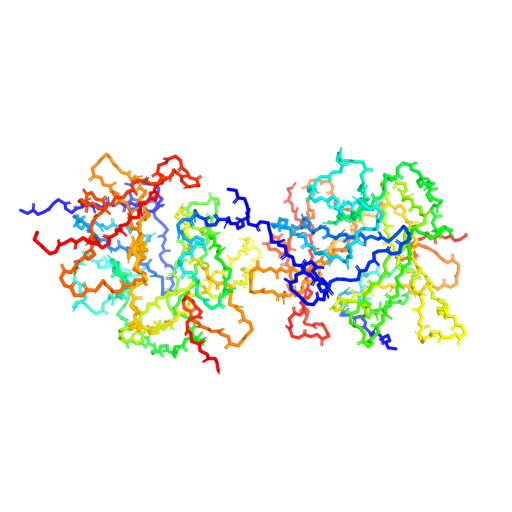O 1
ATOM 958 N N . PRO A 1 129 ? 19.628 6.070 21.012 1.00 14.59 331 PRO A N 1
ATOM 959 C CA . PRO A 1 129 ? 19.471 4.622 20.808 1.00 15.33 331 PRO A CA 1
ATOM 960 C C . PRO A 1 129 ? 18.021 4.268 20.516 1.00 16.39 331 PRO A C 1
ATOM 961 O O . PRO A 1 129 ? 17.117 4.869 21.094 1.00 16.43 331 PRO A O 1
ATOM 965 N N . ILE A 1 130 ? 17.809 3.350 19.589 1.00 17.23 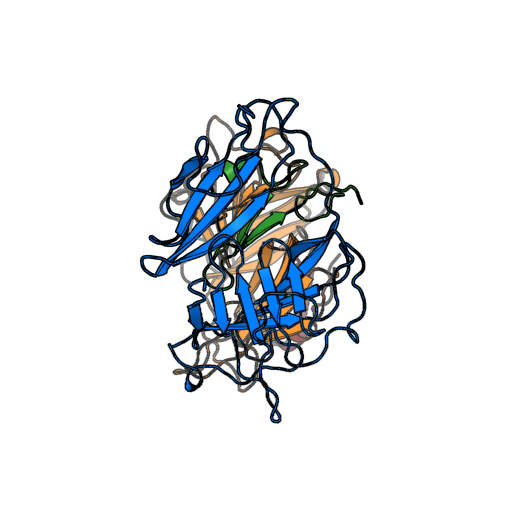332 ILE A N 1
ATOM 966 C CA . ILE A 1 130 ? 16.460 2.835 19.328 1.00 19.39 332 ILE A CA 1
ATOM 967 C C . ILE A 1 130 ? 15.924 2.158 20.596 1.00 19.96 332 ILE A C 1
ATOM 968 O O . ILE A 1 130 ? 14.752 2.349 20.968 1.00 21.53 332 ILE A O 1
ATOM 973 N N . GLY A 1 131 ? 16.765 1.347 21.244 1.00 18.78 333 GLY A N 1
ATOM 974 C CA . GLY A 1 131 ? 16.393 0.580 22.440 1.00 19.35 333 GLY A CA 1
ATOM 975 C C . GLY A 1 131 ? 15.412 -0.569 22.200 1.00 19.75 333 GLY A C 1
ATOM 976 O O . GLY A 1 131 ? 15.043 -0.895 21.055 1.00 19.45 333 GLY A O 1
ATOM 977 N N . ASN A 1 132 ? 14.975 -1.175 23.304 1.00 20.22 334 ASN A N 1
ATOM 978 C CA . ASN A 1 132 ? 14.003 -2.276 23.265 1.00 21.79 334 ASN A CA 1
ATOM 979 C C . ASN A 1 132 ? 14.420 -3.420 22.336 1.00 21.83 334 ASN A C 1
ATOM 980 O O . ASN A 1 132 ? 13.600 -3.943 21.556 1.00 21.32 334 ASN A O 1
ATOM 985 N N . ASP A 1 133 ? 15.706 -3.773 22.402 1.00 21.71 335 ASP A N 1
ATOM 986 C CA . ASP A 1 133 ? 16.291 -4.884 21.622 1.00 22.20 335 ASP A CA 1
ATOM 987 C C . ASP A 1 133 ? 16.329 -4.699 20.107 1.00 22.50 335 ASP A C 1
ATOM 988 O O . ASP A 1 133 ? 16.602 -5.650 19.374 1.00 22.51 335 ASP A O 1
ATOM 993 N N . SER A 1 134 ? 16.069 -3.488 19.628 1.00 21.00 336 SER A N 1
ATOM 994 C CA . SER A 1 134 ? 16.308 -3.180 18.230 1.00 21.74 336 SER A CA 1
ATOM 995 C C . SER A 1 134 ? 17.624 -2.433 18.171 1.00 20.70 336 SER A C 1
ATOM 996 O O . SER A 1 134 ? 17.713 -1.340 18.698 1.00 20.77 336 SER A O 1
ATOM 999 N N . PRO A 1 135 ? 18.643 -3.027 17.542 1.00 19.71 337 PRO A N 1
ATOM 1000 C CA . PRO A 1 135 ? 19.971 -2.438 17.618 1.00 18.59 337 PRO A CA 1
ATOM 1001 C C . PRO A 1 135 ? 20.111 -1.185 16.777 1.00 17.49 337 PRO A C 1
ATOM 1002 O O . PRO A 1 135 ? 19.504 -1.096 15.705 1.00 17.54 337 PRO A O 1
ATOM 1006 N N . GLY A 1 136 ? 20.911 -0.245 17.275 1.00 15.38 338 GLY A N 1
ATOM 1007 C CA . GLY A 1 136 ? 21.336 0.911 16.507 1.00 14.34 338 GLY A CA 1
ATOM 1008 C C . GLY A 1 136 ? 20.720 2.189 17.017 1.00 13.91 338 GLY A C 1
ATOM 1009 O O . GLY A 1 136 ? 20.167 2.248 18.121 1.00 13.93 338 GLY A O 1
ATOM 1010 N N . TYR A 1 137 ? 20.858 3.230 16.193 1.00 13.43 339 TYR A N 1
ATOM 1011 C CA . TYR A 1 137 ? 20.401 4.560 16.547 1.00 13.63 339 TYR A CA 1
ATOM 1012 C C . TYR A 1 137 ? 19.174 4.937 15.735 1.00 12.94 339 TYR A C 1
ATOM 1013 O O . TYR A 1 137 ? 19.012 4.479 14.593 1.00 13.26 339 TYR A O 1
ATOM 1022 N N . ARG A 1 138 ? 18.338 5.784 16.341 1.00 12.40 340 ARG A N 1
ATOM 1023 C CA . ARG A 1 138 ? 17.333 6.551 15.625 1.00 12.28 340 ARG A CA 1
ATOM 1024 C C . ARG A 1 138 ? 17.905 7.935 15.347 1.00 10.93 340 ARG A C 1
ATOM 1025 O O . ARG A 1 138 ? 18.507 8.554 16.235 1.00 11.69 340 ARG A O 1
ATOM 1033 N N . TYR A 1 139 ? 17.744 8.403 14.104 1.00 11.15 341 TYR A N 1
ATOM 1034 C CA . TYR A 1 139 ? 18.282 9.694 13.654 1.00 11.58 341 TYR A CA 1
ATOM 1035 C C . TYR A 1 139 ? 17.151 10.712 13.538 1.00 11.40 341 TYR A C 1
ATOM 1036 O O . TYR A 1 139 ? 16.142 10.438 12.878 1.00 12.24 341 TYR A O 1
ATOM 1045 N N . LEU A 1 140 ? 17.329 11.872 14.177 1.00 11.87 342 LEU A N 1
ATOM 1046 C CA . LEU A 1 140 ? 16.287 12.903 14.286 1.00 11.79 342 LEU A CA 1
ATOM 1047 C C . LEU A 1 140 ? 16.635 14.105 13.403 1.00 12.28 342 LEU A C 1
ATOM 1048 O O . LEU A 1 140 ? 17.766 14.602 13.454 1.00 12.68 342 LEU A O 1
ATOM 1053 N N . PHE A 1 141 ? 15.670 14.547 12.591 1.00 10.41 343 PHE A N 1
ATOM 1054 C CA . PHE A 1 141 ? 15.877 15.647 11.641 1.00 10.30 343 PHE A CA 1
ATOM 1055 C C . PHE A 1 141 ? 14.982 16.782 12.067 1.00 10.93 343 PHE A C 1
ATOM 1056 O O . PHE A 1 141 ? 13.854 16.546 12.535 1.00 12.62 343 PHE A O 1
ATOM 1064 N N . ALA A 1 142 ? 15.492 17.991 11.909 1.00 11.46 344 ALA A N 1
ATOM 1065 C CA . ALA A 1 142 ? 14.753 19.224 12.261 1.00 11.38 344 ALA A CA 1
ATOM 1066 C C . ALA A 1 142 ? 14.608 20.104 11.037 1.00 12.72 344 ALA A C 1
ATOM 1067 O O . ALA A 1 142 ? 15.030 19.706 9.945 1.00 12.87 344 ALA A O 1
ATOM 1069 N N . CYS A 1 143 ? 13.956 21.265 11.190 1.00 13.22 345 CYS A N 1
ATOM 1070 C CA . CYS A 1 143 ? 13.611 22.144 10.048 1.00 14.83 345 CYS A CA 1
ATOM 1071 C C . CYS A 1 143 ? 14.372 23.453 10.198 1.00 15.73 345 CYS A C 1
ATOM 1072 O O . CYS A 1 143 ? 14.435 24.006 11.281 1.00 14.90 345 CYS A O 1
ATOM 1075 N N . SER A 1 144 ? 14.912 23.949 9.095 1.00 17.27 346 SER A N 1
ATOM 1076 C CA . SER A 1 144 ? 15.768 25.128 9.099 1.00 20.09 346 SER A CA 1
ATOM 1077 C C . SER A 1 144 ? 15.284 26.067 7.988 1.00 21.03 346 SER A C 1
ATOM 1078 O O . SER A 1 144 ? 15.039 25.609 6.886 1.00 21.67 346 SER A O 1
ATOM 1081 N N . PRO A 1 145 ? 15.096 27.378 8.284 1.00 21.32 347 PRO A N 1
ATOM 1082 C CA . PRO A 1 145 ? 14.711 28.275 7.182 1.00 22.52 347 PRO A CA 1
ATOM 1083 C C . PRO A 1 145 ? 15.865 28.471 6.204 1.00 23.60 347 PRO A C 1
ATOM 1084 O O . PRO A 1 145 ? 17.016 28.377 6.603 1.00 23.51 347 PRO A O 1
ATOM 1088 N N . LEU A 1 146 ? 15.545 28.742 4.943 1.00 25.69 348 LEU A N 1
ATOM 1089 C CA . LEU A 1 146 ? 16.570 29.071 3.942 1.00 27.91 348 LEU A CA 1
ATOM 1090 C C . LEU A 1 146 ? 16.884 30.571 4.013 1.00 28.76 348 LEU A C 1
ATOM 1091 O O . LEU A 1 146 ? 15.962 31.374 4.097 1.00 29.51 348 LEU A O 1
ATOM 1096 N N . THR A 1 147 ? 18.166 30.956 3.994 1.00 29.67 349 THR A N 1
ATOM 1097 C CA . THR A 1 147 ? 18.547 32.385 3.945 1.00 30.41 349 THR A CA 1
ATOM 1098 C C . THR A 1 147 ? 19.507 32.600 2.779 1.00 29.49 349 THR A C 1
ATOM 1099 O O . THR A 1 147 ? 20.104 31.652 2.303 1.00 30.38 349 THR A O 1
ATOM 1103 N N . ARG A 1 148 ? 19.632 33.836 2.309 1.00 28.71 350 ARG A N 1
ATOM 1104 C CA . ARG A 1 148 ? 20.509 34.123 1.185 1.00 27.44 350 ARG A CA 1
ATOM 1105 C C . ARG A 1 148 ? 21.962 34.145 1.648 1.00 25.86 350 ARG A C 1
ATOM 1106 O O . ARG A 1 148 ? 22.274 34.738 2.676 1.00 26.75 350 ARG A O 1
ATOM 1114 N N . LEU A 1 149 ? 22.845 33.490 0.889 1.00 22.90 351 LEU A N 1
ATOM 1115 C CA . LEU A 1 149 ? 24.277 33.573 1.138 1.00 20.86 351 LEU A CA 1
ATOM 1116 C C . LEU A 1 149 ? 24.986 33.887 -0.167 1.00 18.95 351 LEU A C 1
ATOM 1117 O O . LEU A 1 149 ? 24.893 33.123 -1.119 1.00 18.00 351 LEU A O 1
ATOM 1122 N N . ARG A 1 150 ? 25.664 35.020 -0.221 1.00 18.14 352 ARG A N 1
ATOM 1123 C CA . ARG A 1 150 ? 26.409 35.362 -1.438 1.00 17.63 352 ARG A CA 1
ATOM 1124 C C . ARG A 1 150 ? 27.606 34.451 -1.593 1.00 16.92 352 ARG A C 1
ATOM 1125 O O . ARG A 1 150 ? 28.318 34.189 -0.622 1.00 17.49 352 ARG A O 1
ATOM 1133 N N . CYS A 1 151 ? 27.859 33.990 -2.817 1.00 17.23 353 CYS A N 1
ATOM 1134 C CA . CYS A 1 151 ? 29.050 33.173 -3.058 1.00 18.13 353 CYS A CA 1
ATOM 1135 C C . CYS A 1 151 ? 30.309 33.974 -2.799 1.00 19.84 353 CYS A C 1
ATOM 1136 O O . CYS A 1 151 ? 30.374 35.151 -3.159 1.00 20.99 353 CYS A O 1
ATOM 1139 N N . GLN A 1 152 ? 31.287 33.356 -2.159 1.00 20.69 354 GLN A N 1
ATOM 1140 C CA . GLN A 1 152 ? 32.655 33.872 -2.241 1.00 22.80 354 GLN A CA 1
ATOM 1141 C C . GLN A 1 152 ? 33.160 33.618 -3.652 1.00 23.39 354 GLN A C 1
ATOM 1142 O O . GLN A 1 152 ? 32.743 32.660 -4.306 1.00 22.28 354 GLN A O 1
ATOM 1148 N N . ARG A 1 153 ? 34.078 34.456 -4.123 1.00 24.22 355 ARG A N 1
ATOM 1149 C CA . ARG A 1 153 ? 34.596 34.329 -5.472 1.00 25.49 355 ARG A CA 1
ATOM 1150 C C . ARG A 1 153 ? 35.278 32.976 -5.643 1.00 24.67 355 ARG A C 1
ATOM 1151 O O . ARG A 1 153 ? 36.100 32.576 -4.819 1.00 24.91 355 ARG A O 1
ATOM 1159 N N . LYS A 1 154 ? 34.875 32.269 -6.700 1.00 24.05 356 LYS A N 1
ATOM 1160 C CA . LYS A 1 154 ? 35.421 30.984 -7.105 1.00 23.54 356 LYS A CA 1
ATOM 1161 C C . LYS A 1 154 ? 35.001 29.794 -6.243 1.00 21.73 356 LYS A C 1
ATOM 1162 O O . LYS A 1 154 ? 35.492 28.689 -6.477 1.00 22.20 356 LYS A O 1
ATOM 1168 N N . GLN A 1 155 ? 34.093 29.997 -5.278 1.00 20.46 357 GLN A N 1
ATOM 1169 C CA . GLN A 1 155 ? 33.662 28.848 -4.453 1.00 17.98 357 GLN A CA 1
ATOM 1170 C C . GLN A 1 155 ? 32.634 28.007 -5.208 1.00 17.32 357 GLN A C 1
ATOM 1171 O O . GLN A 1 155 ? 31.919 28.526 -6.060 1.00 15.72 357 GLN A O 1
ATOM 1177 N N . PRO A 1 156 ? 32.543 26.708 -4.867 1.00 16.50 358 PRO A N 1
ATOM 1178 C CA . PRO A 1 156 ? 31.408 25.981 -5.463 1.00 15.53 358 PRO A CA 1
ATOM 1179 C C . PRO A 1 156 ? 30.074 26.561 -5.001 1.00 14.61 358 PRO A C 1
ATOM 1180 O O . PRO A 1 156 ? 29.960 26.968 -3.840 1.00 14.90 358 PRO A O 1
ATOM 1184 N N . CYS A 1 157 ? 29.074 26.596 -5.876 1.00 13.77 359 CYS A N 1
ATOM 1185 C CA . CYS A 1 157 ? 27.759 27.105 -5.508 1.00 13.69 359 CYS A CA 1
ATOM 1186 C C . CYS A 1 157 ? 26.738 26.000 -5.255 1.00 13.29 359 CYS A C 1
ATOM 1187 O O . CYS A 1 157 ? 25.680 26.259 -4.694 1.00 12.38 359 CYS A O 1
ATOM 1190 N N . LYS A 1 158 ? 27.033 24.787 -5.725 1.00 12.49 360 LYS A N 1
ATOM 1191 C CA . LYS A 1 158 ? 26.108 23.681 -5.485 1.00 12.66 360 LYS A CA 1
ATOM 1192 C C . LYS A 1 158 ? 26.894 22.411 -5.527 1.00 12.44 360 LYS A C 1
ATOM 1193 O O . LYS A 1 158 ? 27.734 22.230 -6.406 1.00 13.19 360 LYS A O 1
ATOM 1199 N N . LEU A 1 159 ? 26.575 21.500 -4.622 1.00 11.82 361 LEU A N 1
ATOM 1200 C CA . LEU A 1 159 ? 27.246 20.190 -4.584 1.00 12.41 361 LEU A CA 1
ATOM 1201 C C . LEU A 1 159 ? 26.230 19.088 -4.909 1.00 12.55 361 LEU A C 1
ATOM 1202 O O . LEU A 1 159 ? 25.055 19.244 -4.568 1.00 13.60 361 LEU A O 1
ATOM 1207 N N . PHE A 1 160 ? 26.687 18.028 -5.585 1.00 12.22 362 PHE A N 1
ATOM 1208 C CA . PHE A 1 160 ? 25.804 16.918 -6.012 1.00 12.04 362 PHE A CA 1
ATOM 1209 C C . PHE A 1 160 ? 26.387 15.621 -5.508 1.00 12.67 362 PHE A C 1
ATOM 1210 O O . PHE A 1 160 ? 27.602 15.442 -5.542 1.00 12.37 362 PHE A O 1
ATOM 1218 N N . THR A 1 161 ? 25.522 14.771 -4.980 1.00 12.43 363 THR A N 1
ATOM 1219 C CA . THR A 1 161 ? 25.913 13.418 -4.594 1.00 13.28 363 THR A CA 1
ATOM 1220 C C . THR A 1 161 ? 25.090 12.478 -5.456 1.00 12.03 363 THR A C 1
ATOM 1221 O O . THR A 1 161 ? 23.846 12.459 -5.356 1.00 12.75 363 THR A O 1
ATOM 1225 N N . VAL A 1 162 ? 25.769 11.712 -6.308 1.00 12.98 364 VAL A N 1
ATOM 1226 C CA . VAL A 1 162 ? 25.087 10.961 -7.355 1.00 13.42 364 VAL A CA 1
ATOM 1227 C C . VAL A 1 162 ? 25.301 9.470 -7.150 1.00 14.24 364 VAL A C 1
ATOM 1228 O O . VAL A 1 162 ? 26.417 9.001 -7.288 1.00 14.29 364 VAL A O 1
ATOM 1232 N N . ARG A 1 163 ? 24.224 8.756 -6.820 1.00 14.43 365 ARG A N 1
ATOM 1233 C CA . ARG A 1 163 ? 24.322 7.291 -6.618 1.00 16.12 365 ARG A CA 1
ATOM 1234 C C . ARG A 1 163 ? 23.733 6.600 -7.829 1.00 16.58 365 ARG A C 1
ATOM 1235 O O . ARG A 1 163 ? 22.557 6.774 -8.122 1.00 16.28 365 ARG A O 1
ATOM 1243 N N . LYS A 1 164 ? 24.525 5.777 -8.517 1.00 17.78 366 LYS A N 1
ATOM 1244 C CA . LYS A 1 164 ? 24.008 5.053 -9.674 1.00 18.74 366 LYS A CA 1
ATOM 1245 C C . LYS A 1 164 ? 23.024 3.988 -9.155 1.00 18.83 366 LYS A C 1
ATOM 1246 O O . LYS A 1 164 ? 23.360 3.194 -8.252 1.00 20.81 366 LYS A O 1
ATOM 1252 N N . ARG A 1 165 ? 21.788 4.040 -9.647 1.00 16.33 367 ARG A N 1
ATOM 1253 C CA . ARG A 1 165 ? 20.775 3.016 -9.289 1.00 15.06 367 ARG A CA 1
ATOM 1254 C C . ARG A 1 165 ? 20.597 2.001 -10.407 1.00 14.12 367 ARG A C 1
ATOM 1255 O O . ARG A 1 165 ? 20.474 0.797 -10.181 1.00 15.06 367 ARG A O 1
ATOM 1263 N N . GLN A 1 166 ? 20.539 2.521 -11.620 1.00 13.08 368 GLN A N 1
ATOM 1264 C CA . GLN A 1 166 ? 20.367 1.749 -12.856 1.00 12.85 368 GLN A CA 1
ATOM 1265 C C . GLN A 1 166 ? 21.246 2.407 -13.922 1.00 12.77 368 GLN A C 1
ATOM 1266 O O . GLN A 1 166 ? 21.797 3.501 -13.697 1.00 13.57 368 GLN A O 1
ATOM 1272 N N . GLU A 1 167 ? 21.419 1.764 -15.074 1.00 14.01 369 GLU A N 1
ATOM 1273 C CA . GLU A 1 167 ? 22.294 2.384 -16.078 1.00 15.25 369 GLU A CA 1
ATOM 1274 C C . GLU A 1 167 ? 21.799 3.784 -16.509 1.00 15.10 369 GLU A C 1
ATOM 1275 O O . GLU A 1 167 ? 22.608 4.676 -16.783 1.00 16.41 369 GLU A O 1
ATOM 1281 N N . PHE A 1 168 ? 20.482 3.975 -16.521 1.00 14.06 370 PHE A N 1
ATOM 1282 C CA . PHE A 1 168 ? 19.867 5.250 -16.929 1.00 14.33 370 PHE A CA 1
ATOM 1283 C C . PHE A 1 168 ? 19.003 5.879 -15.832 1.00 14.17 370 PHE A C 1
ATOM 1284 O O . PHE A 1 168 ? 18.048 6.625 -16.098 1.00 14.25 370 PHE A O 1
ATOM 1292 N N . LEU A 1 169 ? 19.375 5.606 -14.589 1.00 13.15 371 LEU A N 1
ATOM 1293 C CA . LEU A 1 169 ? 18.739 6.233 -13.441 1.00 13.80 371 LEU A CA 1
ATOM 1294 C C . LEU A 1 169 ? 19.720 6.421 -12.267 1.00 14.03 371 LEU A C 1
ATOM 1295 O O . LEU A 1 169 ? 20.345 5.473 -11.797 1.00 13.51 371 LEU A O 1
ATOM 1300 N N . ASP A 1 170 ? 19.848 7.666 -11.812 1.00 14.18 372 ASP A N 1
ATOM 1301 C CA . ASP A 1 170 ? 20.573 7.969 -10.574 1.00 15.14 372 ASP A CA 1
ATOM 1302 C C . ASP A 1 170 ? 19.655 8.462 -9.470 1.00 14.23 372 ASP A C 1
ATOM 1303 O O . ASP A 1 170 ? 18.613 9.074 -9.731 1.00 14.37 372 ASP A O 1
ATOM 1308 N N . GLU A 1 171 ? 20.086 8.242 -8.238 1.00 13.60 373 GLU A N 1
ATOM 1309 C CA . GLU A 1 171 ? 19.474 8.821 -7.049 1.00 14.47 373 GLU A CA 1
ATOM 1310 C C . GLU A 1 171 ? 20.426 9.940 -6.598 1.00 14.21 373 GLU A C 1
ATOM 1311 O O . GLU A 1 171 ? 21.591 9.685 -6.315 1.00 13.43 373 GLU A O 1
ATOM 1317 N N . VAL A 1 172 ? 19.928 11.167 -6.595 1.00 14.70 374 VAL A N 1
ATOM 1318 C CA . VAL A 1 172 ? 20.797 12.330 -6.422 1.00 14.98 374 VAL A CA 1
ATOM 1319 C C . VAL A 1 172 ? 20.344 13.190 -5.247 1.00 15.73 374 VAL A C 1
ATOM 1320 O O . VAL A 1 172 ? 19.148 13.446 -5.080 1.00 17.25 374 VAL A O 1
ATOM 1324 N N . ASN A 1 173 ? 21.308 13.586 -4.434 1.00 14.38 375 ASN A N 1
ATOM 1325 C CA . ASN A 1 173 ? 21.067 14.569 -3.378 1.00 14.73 375 ASN A CA 1
ATOM 1326 C C . ASN A 1 173 ? 21.809 15.842 -3.720 1.00 14.15 375 ASN A C 1
ATOM 1327 O O . ASN A 1 173 ? 22.975 15.792 -4.117 1.00 14.35 375 ASN A O 1
ATOM 1332 N N . ILE A 1 174 ? 21.121 16.964 -3.559 1.00 14.07 376 ILE A N 1
ATOM 1333 C CA . ILE A 1 174 ? 21.702 18.263 -3.927 1.00 14.61 376 ILE A CA 1
ATOM 1334 C C . ILE A 1 174 ? 21.925 19.096 -2.673 1.00 14.11 376 ILE A C 1
ATOM 1335 O O . ILE A 1 174 ? 21.139 19.036 -1.731 1.00 13.86 376 ILE A O 1
ATOM 1340 N N . ASN A 1 175 ? 23.024 19.844 -2.659 1.00 13.51 377 ASN A N 1
ATOM 1341 C CA . ASN A 1 175 ? 23.272 20.798 -1.581 1.00 14.14 377 ASN A CA 1
ATOM 1342 C C . ASN A 1 175 ? 23.637 22.136 -2.178 1.00 14.19 377 ASN A C 1
ATOM 1343 O O . ASN A 1 175 ? 24.765 22.325 -2.614 1.00 13.50 377 ASN A O 1
ATOM 1348 N N . SER A 1 176 ? 22.663 23.046 -2.202 1.00 14.05 378 SER A N 1
ATOM 1349 C CA . SER A 1 176 ? 22.902 24.413 -2.590 1.00 15.05 378 SER A CA 1
ATOM 1350 C C . SER A 1 176 ? 23.758 25.118 -1.537 1.00 15.31 378 SER A C 1
ATOM 1351 O O . SER A 1 176 ? 23.485 25.001 -0.317 1.00 16.34 378 SER A O 1
ATOM 1354 N N . LEU A 1 177 ? 24.778 25.857 -1.991 1.00 14.79 379 LEU A N 1
ATOM 1355 C CA . LEU A 1 177 ? 25.718 26.491 -1.067 1.00 14.04 379 LEU A CA 1
ATOM 1356 C C . LEU A 1 177 ? 25.561 28.007 -1.023 1.00 14.73 379 LEU A C 1
ATOM 1357 O O . LEU A 1 177 ? 25.706 28.615 0.031 1.00 15.26 379 LEU A O 1
ATOM 1362 N N . CYS A 1 178 ? 25.326 28.620 -2.182 1.00 14.37 380 CYS A N 1
ATOM 1363 C CA . CYS A 1 178 ? 25.338 30.094 -2.229 1.00 14.47 380 CYS A CA 1
ATOM 1364 C C . CYS A 1 178 ? 24.740 30.587 -3.537 1.00 15.14 380 CYS A C 1
ATOM 1365 O O . CYS A 1 178 ? 24.595 29.821 -4.477 1.00 15.44 380 CYS A O 1
ATOM 1368 N N . GLN A 1 179 ? 24.410 31.878 -3.563 1.00 15.20 381 GLN A N 1
ATOM 1369 C CA . GLN A 1 179 ? 23.828 32.517 -4.739 1.00 17.22 381 GLN A CA 1
ATOM 1370 C C . GLN A 1 179 ? 24.922 33.213 -5.517 1.00 15.92 381 GLN A C 1
ATOM 1371 O O . GLN A 1 179 ? 25.686 34.008 -4.972 1.00 15.67 381 GLN A O 1
ATOM 1377 N N . CYS A 1 180 ? 24.958 32.943 -6.816 1.00 16.51 382 CYS A N 1
ATOM 1378 C CA . CYS A 1 180 ? 26.021 33.492 -7.638 1.00 16.47 382 CYS A CA 1
ATOM 1379 C C . CYS A 1 180 ? 25.851 34.985 -7.825 1.00 16.59 382 CYS A C 1
ATOM 1380 O O . CYS A 1 180 ? 24.720 35.490 -7.756 1.00 17.55 382 CYS A O 1
ATOM 1383 N N . PRO A 1 181 ? 26.977 35.671 -8.085 1.00 16.87 383 PRO A N 1
ATOM 1384 C CA . PRO A 1 181 ? 26.906 37.111 -8.311 1.00 17.67 383 PRO A CA 1
ATOM 1385 C C . PRO A 1 181 ? 26.266 37.478 -9.666 1.00 18.00 383 PRO A C 1
ATOM 1386 O O . PRO A 1 181 ? 26.063 36.634 -10.529 1.00 16.74 383 PRO A O 1
ATOM 1390 N N . LYS A 1 182 ? 25.982 38.768 -9.835 1.00 17.77 384 LYS A N 1
ATOM 1391 C CA . LYS A 1 182 ? 25.430 39.312 -11.061 1.00 18.15 384 LYS A CA 1
ATOM 1392 C C . LYS A 1 182 ? 26.083 38.748 -12.318 1.00 17.39 384 LYS A C 1
ATOM 1393 O O . LYS A 1 182 ? 27.309 38.563 -12.390 1.00 16.49 384 LYS A O 1
ATOM 1399 N N . GLY A 1 183 ? 25.251 38.439 -13.303 1.00 17.90 385 GLY A N 1
ATOM 1400 C CA . GLY A 1 183 ? 25.737 37.883 -14.564 1.00 17.54 385 GLY A CA 1
ATOM 1401 C C . GLY A 1 183 ? 26.117 36.412 -14.565 1.00 17.76 385 GLY A C 1
ATOM 1402 O O . GLY A 1 183 ? 26.525 35.878 -15.603 1.00 18.01 385 GLY A O 1
ATOM 1403 N N . HIS A 1 184 ? 25.977 35.767 -13.407 1.00 16.78 386 HIS A N 1
ATOM 1404 C CA . HIS A 1 184 ? 26.342 34.345 -13.233 1.00 17.61 386 HIS A CA 1
ATOM 1405 C C . HIS A 1 184 ? 25.128 33.498 -12.846 1.00 17.78 386 HIS A C 1
ATOM 1406 O O . HIS A 1 184 ? 24.116 33.992 -12.311 1.00 18.20 386 HIS A O 1
ATOM 1413 N N . ARG A 1 185 ? 25.230 32.196 -13.120 1.00 17.73 387 ARG A N 1
ATOM 1414 C CA . ARG A 1 185 ? 24.181 31.248 -12.711 1.00 18.19 387 ARG A CA 1
ATOM 1415 C C . ARG A 1 185 ? 24.841 29.993 -12.152 1.00 17.43 387 ARG A C 1
ATOM 1416 O O . ARG A 1 185 ? 25.975 29.658 -12.507 1.00 16.53 387 ARG A O 1
ATOM 1424 N N . CYS A 1 186 ? 24.146 29.335 -11.227 1.00 17.28 388 CYS A N 1
ATOM 1425 C CA . CYS A 1 186 ? 24.675 28.090 -10.667 1.00 16.84 388 CYS A CA 1
ATOM 1426 C C . CYS A 1 186 ? 24.089 26.917 -11.451 1.00 16.57 388 CYS A C 1
ATOM 1427 O O . CYS A 1 186 ? 22.877 26.899 -11.682 1.00 16.43 388 CYS A O 1
ATOM 1430 N N . PRO A 1 187 ? 24.950 25.973 -11.886 1.00 16.22 389 PRO A N 1
ATOM 1431 C CA . PRO A 1 187 ? 24.483 24.757 -12.577 1.00 16.60 389 PRO A CA 1
ATOM 1432 C C . PRO A 1 187 ? 23.475 24.018 -11.710 1.00 15.70 389 PRO A C 1
ATOM 1433 O O . PRO A 1 187 ? 23.696 23.917 -10.511 1.00 16.21 389 PRO A O 1
ATOM 1437 N N . SER A 1 188 ? 22.381 23.520 -12.308 1.00 15.84 390 SER A N 1
ATOM 1438 C CA . SER A 1 188 ? 21.338 22.802 -11.550 1.00 15.39 390 SER A CA 1
ATOM 1439 C C . SER A 1 188 ? 21.414 21.287 -11.758 1.00 15.33 390 SER A C 1
ATOM 1440 O O . SER A 1 188 ? 20.748 20.528 -11.057 1.00 16.09 390 SER A O 1
ATOM 1443 N N . HIS A 1 189 ? 22.197 20.869 -12.742 1.00 14.70 391 HIS A N 1
ATOM 1444 C CA . HIS A 1 189 ? 22.366 19.440 -13.038 1.00 15.54 391 HIS A CA 1
ATOM 1445 C C . HIS A 1 189 ? 23.836 19.124 -13.099 1.00 15.21 391 HIS A C 1
ATOM 1446 O O . HIS A 1 189 ? 24.615 19.907 -13.624 1.00 15.35 391 HIS A O 1
ATOM 1453 N N . HIS A 1 190 ? 24.208 17.948 -12.592 1.00 15.06 392 HIS A N 1
ATOM 1454 C CA . HIS A 1 190 ? 25.625 17.523 -12.488 1.00 15.26 392 HIS A CA 1
ATOM 1455 C C . HIS A 1 190 ? 26.372 17.343 -13.804 1.00 16.15 392 HIS A C 1
ATOM 1456 O O . HIS A 1 190 ? 27.597 17.272 -13.800 1.00 16.67 392 HIS A O 1
ATOM 1463 N N . THR A 1 191 ? 25.636 17.260 -14.907 1.00 16.40 393 THR A N 1
ATOM 1464 C CA . THR A 1 191 ? 26.260 17.093 -16.221 1.00 17.85 393 THR A CA 1
ATOM 1465 C C . THR A 1 191 ? 26.527 18.403 -16.923 1.00 18.24 393 THR A C 1
ATOM 1466 O O . THR A 1 191 ? 27.137 18.407 -18.002 1.00 18.40 393 THR A O 1
ATOM 1470 N N . GLN A 1 192 ? 26.080 19.510 -16.320 1.00 19.05 394 GLN A N 1
ATOM 1471 C CA . GLN A 1 192 ? 26.243 20.828 -16.945 1.00 19.61 394 GLN A CA 1
ATOM 1472 C C . GLN A 1 192 ? 27.702 21.281 -17.017 1.00 19.47 394 GLN A C 1
ATOM 1473 O O . GLN A 1 192 ? 28.591 20.744 -16.353 1.00 19.26 394 GLN A O 1
ATOM 1479 N N . SER A 1 193 ? 27.964 22.262 -17.882 1.00 20.35 395 SER A N 1
ATOM 1480 C CA . SER A 1 193 ? 29.269 22.898 -17.899 1.00 22.08 395 SER A CA 1
ATOM 1481 C C . SER A 1 193 ? 29.504 23.597 -16.571 1.00 21.90 395 SER A C 1
ATOM 1482 O O . SER A 1 193 ? 28.577 24.155 -15.992 1.00 23.29 395 SER A O 1
ATOM 1485 N N . GLY A 1 194 ? 30.742 23.573 -16.101 1.00 21.86 396 GLY A N 1
ATOM 1486 C CA . GLY A 1 194 ? 31.068 24.213 -14.833 1.00 21.34 396 GLY A CA 1
ATOM 1487 C C . GLY A 1 194 ? 30.858 23.304 -13.641 1.00 20.96 396 GLY A C 1
ATOM 1488 O O . GLY A 1 194 ? 30.984 23.742 -12.494 1.00 20.88 396 GLY A O 1
ATOM 1489 N N . VAL A 1 195 ? 30.545 22.035 -13.911 1.00 20.95 397 VAL A N 1
ATOM 1490 C CA . VAL A 1 195 ? 30.449 21.054 -12.839 1.00 21.33 397 VAL A CA 1
ATOM 1491 C C . VAL A 1 195 ? 31.621 20.095 -12.950 1.00 22.69 397 VAL A C 1
ATOM 1492 O O . VAL A 1 195 ? 31.805 19.461 -14.003 1.00 24.61 397 VAL A O 1
ATOM 1496 N N . ILE A 1 196 ? 32.404 20.009 -11.876 1.00 22.49 398 ILE A N 1
ATOM 1497 C CA . ILE A 1 196 ? 33.603 19.188 -11.797 1.00 23.39 398 ILE A CA 1
ATOM 1498 C C . ILE A 1 196 ? 33.339 17.888 -11.031 1.00 23.22 398 ILE A C 1
ATOM 1499 O O . ILE A 1 196 ? 32.907 17.913 -9.875 1.00 22.75 398 ILE A O 1
ATOM 1504 N N . ALA A 1 197 ? 33.611 16.761 -11.678 1.00 23.50 399 ALA A N 1
ATOM 1505 C CA . ALA A 1 197 ? 33.522 15.452 -11.027 1.00 24.38 399 ALA A CA 1
ATOM 1506 C C . ALA A 1 197 ? 34.514 15.311 -9.876 1.00 25.45 399 ALA A C 1
ATOM 1507 O O . ALA A 1 197 ? 35.697 15.592 -10.026 1.00 25.58 399 ALA A O 1
ATOM 1509 N N . GLY A 1 198 ? 34.026 14.866 -8.724 1.00 25.29 400 GLY A N 1
ATOM 1510 C CA . GLY A 1 198 ? 34.902 14.556 -7.604 1.00 26.55 400 GLY A CA 1
ATOM 1511 C C . GLY A 1 198 ? 35.160 13.060 -7.534 1.00 27.17 400 GLY A C 1
ATOM 1512 O O . GLY A 1 198 ? 34.920 12.321 -8.499 1.00 28.15 400 GLY A O 1
ATOM 1513 N N . GLU A 1 199 ? 35.613 12.606 -6.374 1.00 28.04 401 GLU A N 1
ATOM 1514 C CA . GLU A 1 199 ? 35.894 11.191 -6.149 1.00 28.79 401 GLU A CA 1
ATOM 1515 C C . GLU A 1 199 ? 34.624 10.433 -5.797 1.00 28.00 401 GLU A C 1
ATOM 1516 O O . GLU A 1 199 ? 33.607 11.045 -5.445 1.00 27.64 401 GLU A O 1
ATOM 1522 N N . SER A 1 200 ? 34.690 9.104 -5.905 1.00 27.69 402 SER A N 1
ATOM 1523 C CA . SER A 1 200 ? 33.684 8.214 -5.315 1.00 27.79 402 SER A CA 1
ATOM 1524 C C . SER A 1 200 ? 33.728 8.358 -3.795 1.00 27.22 402 SER A C 1
ATOM 1525 O O . SER A 1 200 ? 34.774 8.635 -3.215 1.00 27.65 402 SER A O 1
ATOM 1528 N N . PHE A 1 201 ? 32.586 8.146 -3.158 1.00 26.16 403 PHE A N 1
ATOM 1529 C CA . PHE A 1 201 ? 32.434 8.382 -1.727 1.00 26.21 403 PHE A CA 1
ATOM 1530 C C . PHE A 1 201 ? 31.569 7.278 -1.146 1.00 26.63 403 PHE A C 1
ATOM 1531 O O . PHE A 1 201 ? 30.428 7.088 -1.578 1.00 25.47 403 PHE A O 1
ATOM 1539 N N . LEU A 1 202 ? 32.136 6.538 -0.188 1.00 27.45 404 LEU A N 1
ATOM 1540 C CA . LEU A 1 202 ? 31.451 5.461 0.540 1.00 28.53 404 LEU A CA 1
ATOM 1541 C C . LEU A 1 202 ? 31.296 4.188 -0.283 1.00 29.52 404 LEU A C 1
ATOM 1542 O O . LEU A 1 202 ? 31.604 3.090 0.197 1.00 30.29 404 LEU A O 1
ATOM 1547 N N . GLU A 1 203 ? 30.834 4.330 -1.522 1.00 29.74 405 GLU A N 1
ATOM 1548 C CA . GLU A 1 203 ? 30.653 3.188 -2.412 1.00 30.24 405 GLU A CA 1
ATOM 1549 C C . GLU A 1 203 ? 31.124 3.561 -3.799 1.00 29.79 405 GLU A C 1
ATOM 1550 O O . GLU A 1 203 ? 31.116 4.746 -4.165 1.00 29.34 405 GLU A O 1
ATOM 1556 N N . ASP A 1 204 ? 31.535 2.552 -4.569 1.00 29.17 406 ASP A N 1
ATOM 1557 C CA . ASP A 1 204 ? 31.993 2.783 -5.940 1.00 28.83 406 ASP A CA 1
ATOM 1558 C C . ASP A 1 204 ? 30.955 3.514 -6.789 1.00 27.28 406 ASP A C 1
ATOM 1559 O O . ASP A 1 204 ? 31.314 4.337 -7.635 1.00 27.11 406 ASP A O 1
ATOM 1564 N N . ASN A 1 205 ? 29.674 3.236 -6.544 1.00 24.94 407 ASN A N 1
ATOM 1565 C CA . ASN A 1 205 ? 28.631 3.807 -7.390 1.00 23.37 407 ASN A CA 1
ATOM 1566 C C . ASN A 1 205 ? 28.069 5.142 -6.884 1.00 21.60 407 ASN A C 1
ATOM 1567 O O . ASN A 1 205 ? 27.017 5.563 -7.349 1.00 20.86 407 ASN A O 1
ATOM 1572 N N . ILE A 1 206 ? 28.747 5.771 -5.923 1.00 20.19 408 ILE A N 1
ATOM 1573 C CA . ILE A 1 206 ? 28.347 7.094 -5.392 1.00 19.25 408 ILE A CA 1
ATOM 1574 C C . ILE A 1 206 ? 29.479 8.056 -5.700 1.00 18.91 408 ILE A C 1
ATOM 1575 O O . ILE A 1 206 ? 30.627 7.790 -5.354 1.00 18.72 408 ILE A O 1
ATOM 1580 N N . GLN A 1 207 ? 29.158 9.140 -6.395 1.00 17.74 409 GLN A N 1
ATOM 1581 C CA . GLN A 1 207 ? 30.163 10.106 -6.800 1.00 18.64 409 GLN A CA 1
ATOM 1582 C C . GLN A 1 207 ? 29.673 11.516 -6.471 1.00 18.04 409 GLN A C 1
ATOM 1583 O O . GLN A 1 207 ? 28.490 11.838 -6.635 1.00 17.96 409 GLN A O 1
ATOM 1589 N N . THR A 1 208 ? 30.583 12.347 -5.976 1.00 17.52 410 THR A N 1
ATOM 1590 C CA . THR A 1 208 ? 30.239 13.743 -5.756 1.00 17.02 410 THR A CA 1
ATOM 1591 C C . THR A 1 208 ? 30.740 14.586 -6.934 1.00 16.48 410 THR A C 1
ATOM 1592 O O . THR A 1 208 ? 31.751 14.246 -7.593 1.00 15.20 410 THR A O 1
ATOM 1596 N N . TYR A 1 209 ? 30.037 15.691 -7.164 1.00 15.15 411 TYR A N 1
ATOM 1597 C CA . TYR A 1 209 ? 30.340 16.690 -8.206 1.00 15.71 411 TYR A CA 1
ATOM 1598 C C . TYR A 1 209 ? 30.204 18.054 -7.539 1.00 16.23 411 TYR A C 1
ATOM 1599 O O . TYR A 1 209 ? 29.367 18.227 -6.646 1.00 14.99 411 TYR A O 1
ATOM 1608 N N . SER A 1 210 ? 30.989 19.031 -7.989 1.00 16.16 412 SER A N 1
ATOM 1609 C CA . SER A 1 210 ? 30.869 20.409 -7.485 1.00 16.37 412 SER A CA 1
ATOM 1610 C C . SER A 1 210 ? 30.616 21.348 -8.645 1.00 15.40 412 SER A C 1
ATOM 1611 O O . SER A 1 210 ? 31.386 21.369 -9.601 1.00 16.40 412 SER A O 1
ATOM 1614 N N . GLY A 1 211 ? 29.524 22.108 -8.569 1.00 14.40 413 GLY A N 1
ATOM 1615 C CA . GLY A 1 211 ? 29.205 23.129 -9.563 1.00 14.69 413 GLY A CA 1
ATOM 1616 C C . GLY A 1 211 ? 29.698 24.495 -9.114 1.00 14.82 413 GLY A C 1
ATOM 1617 O O . GLY A 1 211 ? 29.720 24.810 -7.920 1.00 14.54 413 GLY A O 1
ATOM 1618 N N . TYR A 1 212 ? 30.087 25.298 -10.096 1.00 14.02 414 TYR A N 1
ATOM 1619 C CA . TYR A 1 212 ? 30.684 26.615 -9.865 1.00 15.18 414 TYR A CA 1
ATOM 1620 C C . TYR A 1 212 ? 29.890 27.651 -10.640 1.00 14.95 414 TYR A C 1
ATOM 1621 O O . TYR A 1 212 ? 29.184 27.321 -11.593 1.00 15.01 414 TYR A O 1
ATOM 1630 N N . CYS A 1 213 ? 29.996 28.917 -10.250 1.00 15.72 415 CYS A N 1
ATOM 1631 C CA . CYS A 1 213 ? 29.176 29.931 -10.883 1.00 16.76 415 CYS A CA 1
ATOM 1632 C C . CYS A 1 213 ? 29.681 30.126 -12.291 1.00 17.37 415 CYS A C 1
ATOM 1633 O O . CYS A 1 213 ? 30.884 30.263 -12.501 1.00 19.21 415 CYS A O 1
ATOM 1636 N N . MET A 1 214 ? 28.746 30.123 -13.218 1.00 17.85 416 MET A N 1
ATOM 1637 C CA . MET A 1 214 ? 29.035 30.186 -14.655 1.00 19.03 416 MET A CA 1
ATOM 1638 C C . MET A 1 214 ? 28.396 31.413 -15.285 1.00 19.60 416 MET A C 1
ATOM 1639 O O . MET A 1 214 ? 27.397 31.919 -14.797 1.00 18.13 416 MET A O 1
ATOM 1644 N N . ALA A 1 215 ? 28.965 31.891 -16.387 1.00 18.83 417 ALA A N 1
ATOM 1645 C CA . ALA A 1 215 ? 28.364 33.008 -17.089 1.00 19.59 417 ALA A CA 1
ATOM 1646 C C . ALA A 1 215 ? 26.934 32.691 -17.515 1.00 19.87 417 ALA A C 1
ATOM 1647 O O . ALA A 1 215 ? 26.667 31.574 -17.977 1.00 20.30 417 ALA A O 1
ATOM 1649 N N . ASN A 1 216 ? 26.015 33.647 -17.365 1.00 21.02 418 ASN A N 1
ATOM 1650 C CA . ASN A 1 216 ? 24.660 33.530 -17.908 1.00 22.06 418 ASN A CA 1
ATOM 1651 C C . ASN A 1 216 ? 24.651 33.153 -19.397 1.00 23.30 418 ASN A C 1
ATOM 1652 O O . ASN A 1 216 ? 23.843 32.315 -19.843 1.00 23.22 418 ASN A O 1
ATOM 1657 N N . ASP A 1 217 ? 25.562 33.767 -20.150 1.00 24.00 419 ASP A N 1
ATOM 1658 C CA . ASP A 1 217 ? 25.702 33.590 -21.596 1.00 25.57 419 ASP A CA 1
ATOM 1659 C C . ASP A 1 217 ? 27.119 33.158 -21.934 1.00 26.58 419 ASP A C 1
ATOM 1660 O O . ASP A 1 217 ? 28.045 33.971 -21.847 1.00 28.29 419 ASP A O 1
ATOM 1665 N N . ASP B 1 10 ? 36.909 7.766 4.462 1.00 29.29 97 ASP B N 1
ATOM 1666 C CA . ASP B 1 10 ? 37.652 7.663 5.755 1.00 28.12 97 ASP B CA 1
ATOM 1667 C C . ASP B 1 10 ? 36.731 8.086 6.897 1.00 26.90 97 ASP B C 1
ATOM 1668 O O . ASP B 1 10 ? 35.852 8.923 6.721 1.00 26.29 97 ASP B O 1
ATOM 1673 N N . ARG B 1 11 ? 36.940 7.485 8.059 1.00 24.54 98 ARG B N 1
ATOM 1674 C CA . ARG B 1 11 ? 36.130 7.773 9.241 1.00 23.39 98 ARG B CA 1
ATOM 1675 C C . ARG B 1 11 ? 36.370 9.174 9.769 1.00 22.32 98 ARG B C 1
ATOM 1676 O O . ARG B 1 11 ? 37.466 9.724 9.606 1.00 22.94 98 ARG B O 1
ATOM 1684 N N . ASP B 1 12 ? 35.344 9.748 10.399 1.00 21.80 99 ASP B N 1
ATOM 1685 C CA . ASP B 1 12 ? 35.499 11.083 10.959 1.00 22.24 99 ASP B CA 1
ATOM 1686 C C . ASP B 1 12 ? 36.153 11.030 12.326 1.00 22.50 99 ASP B C 1
ATOM 1687 O O . ASP B 1 12 ? 35.478 11.072 13.368 1.00 22.78 99 ASP B O 1
ATOM 1692 N N . VAL B 1 13 ? 37.481 10.930 12.305 1.00 21.56 100 VAL B N 1
ATOM 1693 C CA . VAL B 1 13 ? 38.277 10.903 13.523 1.00 21.98 100 VAL B CA 1
ATOM 1694 C C . VAL B 1 13 ? 38.447 12.335 14.020 1.00 21.84 100 VAL B C 1
ATOM 1695 O O . VAL B 1 13 ? 39.222 13.110 13.450 1.00 22.23 100 VAL B O 1
ATOM 1699 N N . ARG B 1 14 ? 37.689 12.699 15.054 1.00 22.34 101 ARG B N 1
ATOM 1700 C CA . ARG B 1 14 ? 37.677 14.086 15.528 1.00 22.40 101 ARG B CA 1
ATOM 1701 C C . ARG B 1 14 ? 38.882 14.359 16.446 1.00 22.56 101 ARG B C 1
ATOM 1702 O O . ARG B 1 14 ? 39.342 13.464 17.154 1.00 20.79 101 ARG B O 1
ATOM 1710 N N . ILE B 1 15 ? 39.406 15.583 16.394 1.00 22.66 102 ILE B N 1
ATOM 1711 C CA . ILE B 1 15 ? 40.494 16.003 17.280 1.00 23.43 102 ILE B CA 1
ATOM 1712 C C . ILE B 1 15 ? 39.896 17.046 18.199 1.00 23.55 102 ILE B C 1
ATOM 1713 O O . ILE B 1 15 ? 39.416 18.095 17.743 1.00 24.20 102 ILE B O 1
ATOM 1718 N N . LEU B 1 16 ? 39.905 16.730 19.486 1.00 22.25 103 LEU B N 1
ATOM 1719 C CA . LEU B 1 16 ? 39.394 17.598 20.525 1.00 21.21 103 LEU B CA 1
ATOM 1720 C C . LEU B 1 16 ? 40.561 17.981 21.433 1.00 19.73 103 LEU B C 1
ATOM 1721 O O . LEU B 1 16 ? 41.666 17.439 21.311 1.00 17.49 103 LEU B O 1
ATOM 1726 N N . TYR B 1 17 ? 40.323 18.963 22.296 1.00 19.44 104 TYR B N 1
ATOM 1727 C CA . TYR B 1 17 ? 41.353 19.525 23.163 1.00 18.75 104 TYR B CA 1
ATOM 1728 C C . TYR B 1 17 ? 40.835 19.515 24.592 1.00 18.81 104 TYR B C 1
ATOM 1729 O O . TYR B 1 17 ? 39.666 19.846 24.826 1.00 17.65 104 TYR B O 1
ATOM 1738 N N . GLN B 1 18 ? 41.659 19.113 25.563 1.00 16.99 105 GLN B N 1
ATOM 1739 C CA . GLN B 1 18 ? 41.172 19.110 26.961 1.00 17.68 105 GLN B CA 1
ATOM 1740 C C . GLN B 1 18 ? 40.854 20.516 27.484 1.00 18.27 105 GLN B C 1
ATOM 1741 O O . GLN B 1 18 ? 40.099 20.668 28.445 1.00 19.64 105 GLN B O 1
ATOM 1747 N N . VAL B 1 19 ? 41.446 21.521 26.848 1.00 19.25 106 VAL B N 1
ATOM 1748 C CA . VAL B 1 19 ? 41.198 22.918 27.193 1.00 20.13 106 VAL B CA 1
ATOM 1749 C C . VAL B 1 19 ? 41.389 23.724 25.911 1.00 20.90 106 VAL B C 1
ATOM 1750 O O . VAL B 1 19 ? 42.189 23.360 25.048 1.00 19.64 106 VAL B O 1
ATOM 1754 N N . GLY B 1 20 ? 40.606 24.789 25.756 1.00 22.58 107 GLY B N 1
ATOM 1755 C CA . GLY B 1 20 ? 40.675 25.576 24.530 1.00 24.09 107 GLY B CA 1
ATOM 1756 C C . GLY B 1 20 ? 40.310 24.775 23.283 1.00 25.32 107 GLY B C 1
ATOM 1757 O O . GLY B 1 20 ? 39.488 23.842 23.349 1.00 25.61 107 GLY B O 1
ATOM 1758 N N . ASP B 1 21 ? 40.922 25.126 22.151 1.00 26.59 108 ASP B N 1
ATOM 1759 C CA . ASP B 1 21 ? 40.531 24.538 20.865 1.00 26.81 108 ASP B CA 1
ATOM 1760 C C . ASP B 1 21 ? 41.669 24.391 19.858 1.00 26.21 108 ASP B C 1
ATOM 1761 O O . ASP B 1 21 ? 41.433 24.128 18.675 1.00 26.13 108 ASP B O 1
ATOM 1766 N N . SER B 1 22 ? 42.905 24.557 20.318 1.00 25.18 109 SER B N 1
ATOM 1767 C CA . SER B 1 22 ? 44.053 24.481 19.441 1.00 25.19 109 SER B CA 1
ATOM 1768 C C . SER B 1 22 ? 45.268 24.004 20.213 1.00 23.81 109 SER B C 1
ATOM 1769 O O . SER B 1 22 ? 45.273 24.008 21.441 1.00 23.62 109 SER B O 1
ATOM 1772 N N . GLU B 1 23 ? 46.293 23.591 19.484 1.00 23.61 110 GLU B N 1
ATOM 1773 C CA . GLU B 1 23 ? 47.556 23.160 20.074 1.00 23.69 110 GLU B CA 1
ATOM 1774 C C . GLU B 1 23 ? 48.115 24.217 21.030 1.00 23.68 110 GLU B C 1
ATOM 1775 O O . GLU B 1 23 ? 48.612 23.902 22.105 1.00 23.17 110 GLU B O 1
ATOM 1781 N N . GLU B 1 24 ? 48.029 25.477 20.605 1.00 24.65 111 GLU B N 1
ATOM 1782 C CA . GLU B 1 24 ? 48.607 26.598 21.338 1.00 24.93 111 GLU B CA 1
ATOM 1783 C C . GLU B 1 24 ? 47.993 26.787 22.731 1.00 24.47 111 GLU B C 1
ATOM 1784 O O . GLU B 1 24 ? 48.659 27.318 23.644 1.00 25.34 111 GLU B O 1
ATOM 1790 N N . ASP B 1 25 ? 46.741 26.340 22.891 1.00 23.24 112 ASP B N 1
ATOM 1791 C CA . ASP B 1 25 ? 45.978 26.450 24.137 1.00 21.88 112 ASP B CA 1
ATOM 1792 C C . ASP B 1 25 ? 46.372 25.401 25.182 1.00 20.81 112 ASP B C 1
ATOM 1793 O O . ASP B 1 25 ? 46.028 25.534 26.363 1.00 21.30 112 ASP B O 1
ATOM 1798 N N . LEU B 1 26 ? 47.092 24.365 24.749 1.00 19.20 113 LEU B N 1
ATOM 1799 C CA . LEU B 1 26 ? 47.448 23.248 25.638 1.00 18.16 113 LEU B CA 1
ATOM 1800 C C . LEU B 1 26 ? 48.670 23.548 26.491 1.00 17.94 113 LEU B C 1
ATOM 1801 O O . LEU B 1 26 ? 49.586 24.255 26.018 1.00 19.21 113 LEU B O 1
ATOM 1806 N N . PRO B 1 27 ? 48.738 22.948 27.702 1.00 17.93 114 PRO B N 1
ATOM 1807 C CA . PRO B 1 27 ? 49.967 23.016 28.492 1.00 18.23 114 PRO B CA 1
ATOM 1808 C C . PRO B 1 27 ? 51.070 22.163 27.907 1.00 18.39 114 PRO B C 1
ATOM 1809 O O . PRO B 1 27 ? 50.824 21.286 27.089 1.00 17.62 114 PRO B O 1
ATOM 1813 N N . VAL B 1 28 ? 52.287 22.405 28.360 1.00 18.33 115 VAL B N 1
ATOM 1814 C CA . VAL B 1 28 ? 53.400 21.519 28.063 1.00 18.30 115 VAL B CA 1
ATOM 1815 C C . VAL B 1 28 ? 53.357 20.264 28.952 1.00 17.57 115 VAL B C 1
ATOM 1816 O O . VAL B 1 28 ? 53.110 20.365 30.157 1.00 18.07 115 VAL B O 1
ATOM 1820 N N . CYS B 1 29 ? 53.572 19.082 28.361 1.00 17.51 116 CYS B N 1
ATOM 1821 C CA . CYS B 1 29 ? 53.548 17.848 29.144 1.00 18.18 116 CYS B CA 1
ATOM 1822 C C . CYS B 1 29 ? 54.671 17.762 30.183 1.00 18.39 116 CYS B C 1
ATOM 1823 O O . CYS B 1 29 ? 55.867 17.939 29.866 1.00 18.96 116 CYS B O 1
ATOM 1826 N N . ALA B 1 30 ? 54.298 17.391 31.407 1.00 18.65 117 ALA B N 1
ATOM 1827 C CA . ALA B 1 30 ? 55.265 16.937 32.400 1.00 18.77 117 ALA B CA 1
ATOM 1828 C C . ALA B 1 30 ? 55.875 15.604 31.979 1.00 18.58 117 ALA B C 1
ATOM 1829 O O . ALA B 1 30 ? 55.305 14.897 31.137 1.00 16.61 117 ALA B O 1
ATOM 1831 N N . PRO B 1 31 ? 57.041 15.242 32.556 1.00 18.31 118 PRO B N 1
ATOM 1832 C CA . PRO B 1 31 ? 57.558 13.916 32.284 1.00 18.50 118 PRO B CA 1
ATOM 1833 C C . PRO B 1 31 ? 56.535 12.830 32.587 1.00 18.00 118 PRO B C 1
ATOM 1834 O O . PRO B 1 31 ? 55.838 12.882 33.610 1.00 18.27 118 PRO B O 1
ATOM 1838 N N . A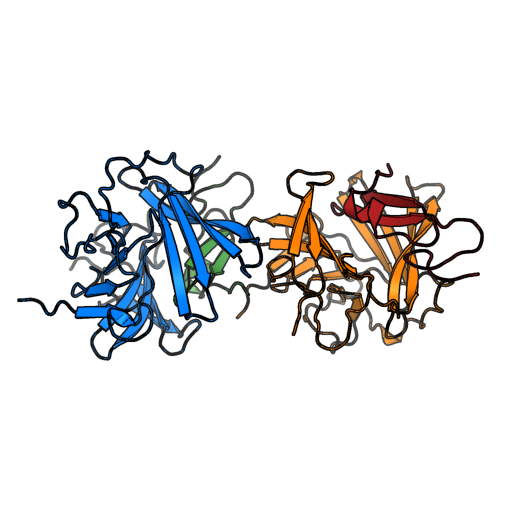SN B 1 32 ? 56.454 11.857 31.698 1.00 17.56 119 ASN B N 1
ATOM 1839 C CA . ASN B 1 32 ? 55.527 10.729 31.838 1.00 17.17 119 ASN B CA 1
ATOM 1840 C C . ASN B 1 32 ? 54.037 11.095 31.891 1.00 15.62 119 ASN B C 1
ATOM 1841 O O . ASN B 1 32 ? 53.237 10.287 32.307 1.00 16.02 119 ASN B O 1
ATOM 1846 N N . ALA B 1 33 ? 53.676 12.287 31.432 1.00 14.27 120 ALA B N 1
ATOM 1847 C CA . ALA B 1 33 ? 52.233 12.626 31.307 1.00 14.52 120 ALA B CA 1
ATOM 1848 C C . ALA B 1 33 ? 51.663 12.027 30.025 1.00 14.13 120 ALA B C 1
ATOM 1849 O O . ALA B 1 33 ? 52.312 12.007 28.954 1.00 14.54 120 ALA B O 1
ATOM 1851 N N . VAL B 1 34 ? 50.412 11.578 30.094 1.00 13.36 121 VAL B N 1
ATOM 1852 C CA . VAL B 1 34 ? 49.702 11.171 28.896 1.00 12.89 121 VAL B CA 1
ATOM 1853 C C . VAL B 1 34 ? 49.480 12.408 28.045 1.00 13.00 121 VAL B C 1
ATOM 1854 O O . VAL B 1 34 ? 48.971 13.431 28.522 1.00 13.55 121 VAL B O 1
ATOM 1858 N N . CYS B 1 35 ? 49.865 12.353 26.780 1.00 12.27 122 CYS B N 1
ATOM 1859 C CA . CYS B 1 35 ? 49.767 13.552 25.985 1.00 12.18 122 CYS B CA 1
ATOM 1860 C C . CYS B 1 35 ? 48.474 13.625 25.145 1.00 11.45 122 CYS B C 1
ATOM 1861 O O . CYS B 1 35 ? 48.034 14.710 24.773 1.00 11.94 122 CYS B O 1
ATOM 1864 N N . SER B 1 36 ? 47.897 12.453 24.842 1.00 10.05 123 SER B N 1
ATOM 1865 C CA . SER B 1 36 ? 46.590 12.385 24.152 1.00 10.39 123 SER B CA 1
ATOM 1866 C C . SER B 1 36 ? 45.881 11.160 24.632 1.00 11.71 123 SER B C 1
ATOM 1867 O O . SER B 1 36 ? 46.503 10.142 24.951 1.00 11.93 123 SER B O 1
ATOM 1870 N N . LYS B 1 37 ? 44.555 11.249 24.638 1.00 12.70 124 LYS B N 1
ATOM 1871 C CA . LYS B 1 37 ? 43.714 10.101 24.937 1.00 14.86 124 LYS B CA 1
ATOM 1872 C C . LYS B 1 37 ? 42.957 9.764 23.681 1.00 15.76 124 LYS B C 1
ATOM 1873 O O . LYS B 1 37 ? 42.341 10.642 23.104 1.00 18.35 124 LYS B O 1
ATOM 1879 N N . ILE B 1 38 ? 42.990 8.504 23.264 1.00 16.46 125 ILE B N 1
ATOM 1880 C CA . ILE B 1 38 ? 42.260 8.073 22.074 1.00 17.36 125 ILE B CA 1
ATOM 1881 C C . ILE B 1 38 ? 41.129 7.166 22.541 1.00 17.29 125 ILE B C 1
ATOM 1882 O O . ILE B 1 38 ? 41.350 6.247 23.326 1.00 17.23 125 ILE B O 1
ATOM 1887 N N . ASP B 1 39 ? 39.913 7.516 22.113 1.00 18.62 126 ASP B N 1
ATOM 1888 C CA . ASP B 1 39 ? 38.701 6.774 22.478 1.00 18.34 126 ASP B CA 1
ATOM 1889 C C . ASP B 1 39 ? 38.313 5.881 21.296 1.00 18.20 126 ASP B C 1
ATOM 1890 O O . ASP B 1 39 ? 38.104 6.377 20.200 1.00 17.97 126 ASP B O 1
ATOM 1895 N N . LEU B 1 40 ? 38.271 4.564 21.501 1.00 17.03 127 LEU B N 1
ATOM 1896 C CA . LEU B 1 40 ? 37.981 3.624 20.415 1.00 16.23 127 LEU B CA 1
ATOM 1897 C C . LEU B 1 40 ? 36.673 2.858 20.646 1.00 15.74 127 LEU B C 1
ATOM 1898 O O . LEU B 1 40 ? 36.457 1.798 20.059 1.00 16.74 127 LEU B O 1
ATOM 1903 N N . TYR B 1 41 ? 35.795 3.429 21.451 1.00 14.89 128 TYR B N 1
ATOM 1904 C CA . TYR B 1 41 ? 34.477 2.798 21.690 1.00 14.40 128 TYR B CA 1
ATOM 1905 C C . TYR B 1 41 ? 33.587 2.745 20.461 1.00 15.05 128 TYR B C 1
ATOM 1906 O O . TYR B 1 41 ? 32.908 1.736 20.236 1.00 16.56 128 TYR B O 1
ATOM 1915 N N . GLU B 1 42 ? 33.592 3.802 19.655 1.00 14.74 129 GLU B N 1
ATOM 1916 C CA . GLU B 1 42 ? 32.702 3.868 18.477 1.00 16.47 129 GLU B CA 1
ATOM 1917 C C . GLU B 1 42 ? 33.523 4.363 17.289 1.00 17.75 129 GLU B C 1
ATOM 1918 O O . GLU B 1 42 ? 34.402 3.634 16.826 1.00 20.08 129 GLU B O 1
ATOM 1924 N N . THR B 1 43 ? 33.295 5.580 16.811 1.00 16.38 130 THR B N 1
ATOM 1925 C CA . THR B 1 43 ? 34.199 6.150 15.815 1.00 17.20 130 THR B CA 1
ATOM 1926 C C . THR B 1 43 ? 35.363 6.782 16.592 1.00 16.79 130 THR B C 1
ATOM 1927 O O . THR B 1 43 ? 35.109 7.626 17.465 1.00 16.56 130 THR B O 1
ATOM 1931 N N . PRO B 1 44 ? 36.627 6.374 16.296 1.00 16.74 131 PRO B N 1
ATOM 1932 C CA . PRO B 1 44 ? 37.755 6.874 17.070 1.00 16.66 131 PRO B CA 1
ATOM 1933 C C . PRO B 1 44 ? 37.806 8.382 17.108 1.00 16.08 131 PRO B C 1
ATOM 1934 O O . PRO B 1 44 ? 37.520 9.056 16.125 1.00 17.03 131 PRO B O 1
ATOM 1938 N N . TRP B 1 45 ? 38.180 8.892 18.265 1.00 16.33 132 TRP B N 1
ATOM 1939 C CA . TRP B 1 45 ? 38.522 10.278 18.385 1.00 16.98 132 TRP B CA 1
ATOM 1940 C C . TRP B 1 45 ? 39.685 10.484 19.342 1.00 16.31 132 TRP B C 1
ATOM 1941 O O . TRP B 1 45 ? 40.009 9.625 20.155 1.00 16.02 132 TRP B O 1
ATOM 1952 N N . ILE B 1 46 ? 40.324 11.632 19.204 1.00 15.37 133 ILE B N 1
ATOM 1953 C CA . ILE B 1 46 ? 41.512 11.941 19.988 1.00 15.88 133 ILE B CA 1
ATOM 1954 C C . ILE B 1 46 ? 41.216 13.174 20.834 1.00 15.79 133 ILE B C 1
ATOM 1955 O O . ILE B 1 46 ? 40.680 14.178 20.324 1.00 15.61 133 ILE B O 1
ATOM 1960 N N . GLU B 1 47 ? 41.564 13.119 22.117 1.00 14.53 134 GLU B N 1
ATOM 1961 C CA . GLU B 1 47 ? 41.518 14.318 22.931 1.00 14.99 134 GLU B CA 1
ATOM 1962 C C . GLU B 1 47 ? 42.930 14.685 23.315 1.00 14.85 134 GLU B C 1
ATOM 1963 O O . GLU B 1 47 ? 43.600 13.951 24.060 1.00 14.66 134 GLU B O 1
ATOM 1969 N N . ARG B 1 48 ? 43.359 15.854 22.850 1.00 14.07 135 ARG B N 1
ATOM 1970 C CA . ARG B 1 48 ? 44.708 16.325 23.133 1.00 13.30 135 ARG B CA 1
ATOM 1971 C C . ARG B 1 48 ? 44.804 16.798 24.581 1.00 12.48 135 ARG B C 1
ATOM 1972 O O . ARG B 1 48 ? 43.956 17.586 25.037 1.00 13.30 135 ARG B O 1
ATOM 1980 N N . GLN B 1 49 ? 45.845 16.352 25.286 1.00 12.63 136 GLN B N 1
ATOM 1981 C CA . GLN B 1 49 ? 46.038 16.724 26.699 1.00 12.41 136 GLN B CA 1
ATOM 1982 C C . GLN B 1 49 ? 47.123 17.780 26.870 1.00 13.49 136 GLN B C 1
ATOM 1983 O O . GLN B 1 49 ? 46.933 18.757 27.584 1.00 14.41 136 GLN B O 1
ATOM 1989 N N . CYS B 1 50 ? 48.264 17.580 26.209 1.00 13.54 137 CYS B N 1
ATOM 1990 C CA . CYS B 1 50 ? 49.382 18.490 26.394 1.00 13.71 137 CYS B CA 1
ATOM 1991 C C . CYS B 1 50 ? 50.326 18.386 25.200 1.00 13.87 137 CYS B C 1
ATOM 1992 O O . CYS B 1 50 ? 50.205 17.464 24.374 1.00 13.23 137 CYS B O 1
ATOM 1995 N N . ARG B 1 51 ? 51.252 19.336 25.129 1.00 14.91 138 ARG B N 1
ATOM 1996 C CA . ARG B 1 51 ? 52.266 19.346 24.072 1.00 15.39 138 ARG B CA 1
ATOM 1997 C C . ARG B 1 51 ? 53.578 18.769 24.588 1.00 14.87 138 ARG B C 1
ATOM 1998 O O . ARG B 1 51 ? 54.070 19.175 25.631 1.00 15.00 138 ARG B O 1
ATOM 2006 N N . CYS B 1 52 ? 54.153 17.819 23.862 1.00 15.94 139 CYS B N 1
ATOM 2007 C CA . CYS B 1 52 ? 55.384 17.159 24.320 1.00 15.10 139 CYS B CA 1
ATOM 2008 C C . CYS B 1 52 ? 56.534 18.138 24.302 1.00 16.72 139 CYS B C 1
ATOM 2009 O O . CYS B 1 52 ? 56.672 18.896 23.342 1.00 15.60 139 CYS B O 1
ATOM 2012 N N . PRO B 1 53 ? 57.363 18.103 25.355 1.00 17.72 140 PRO B N 1
ATOM 2013 C CA . PRO B 1 53 ? 58.545 18.974 25.383 1.00 18.85 140 PRO B CA 1
ATOM 2014 C C . PRO B 1 53 ? 59.728 18.454 24.553 1.00 19.32 140 PRO B C 1
ATOM 2015 O O . PRO B 1 53 ? 59.680 17.341 24.012 1.00 19.45 140 PRO B O 1
ATOM 2019 N N . ASP B 1 54 ? 60.757 19.292 24.440 1.00 19.59 141 ASP B N 1
ATOM 2020 C CA . ASP B 1 54 ? 62.063 18.874 23.937 1.00 20.47 141 ASP B CA 1
ATOM 2021 C C . ASP B 1 54 ? 62.081 18.417 22.481 1.00 19.03 141 ASP B C 1
ATOM 2022 O O . ASP B 1 54 ? 62.932 17.615 22.077 1.00 20.57 141 ASP B O 1
ATOM 2027 N N . GLY B 1 55 ? 61.136 18.929 21.707 1.00 17.05 142 GLY B N 1
ATOM 2028 C CA . GLY B 1 55 ? 61.147 18.739 20.270 1.00 15.50 142 GLY B CA 1
ATOM 2029 C C . GLY B 1 55 ? 60.328 17.562 19.808 1.00 14.73 142 GLY B C 1
ATOM 2030 O O . GLY B 1 55 ? 60.161 17.380 18.613 1.00 14.43 142 GLY B O 1
ATOM 2031 N N . ARG B 1 56 ? 59.816 16.788 20.760 1.00 14.69 143 ARG B N 1
ATOM 2032 C CA . ARG B 1 56 ? 58.995 15.629 20.440 1.00 15.19 143 ARG B CA 1
ATOM 2033 C C . ARG B 1 56 ? 57.571 16.092 20.119 1.00 14.90 143 ARG B C 1
ATOM 2034 O O . ARG B 1 56 ? 57.192 17.238 20.379 1.00 15.94 143 ARG B O 1
ATOM 2042 N N . THR B 1 57 ? 56.809 15.210 19.484 1.00 14.29 144 THR B N 1
ATOM 2043 C CA . THR B 1 57 ? 55.417 15.495 19.095 1.00 13.99 144 THR B CA 1
ATOM 2044 C C . THR B 1 57 ? 54.567 14.361 19.620 1.00 14.92 144 THR B C 1
ATOM 2045 O O . THR B 1 57 ? 54.932 13.234 19.494 1.00 15.36 144 THR B O 1
ATOM 2049 N N . CYS B 1 58 ? 53.416 14.673 20.201 1.00 14.55 260 CYS B N 1
ATOM 2050 C CA . CYS B 1 58 ? 52.545 13.605 20.705 1.00 15.95 260 CYS B CA 1
ATOM 2051 C C . CYS B 1 58 ? 52.096 12.689 19.550 1.00 16.46 260 CYS B C 1
ATOM 2052 O O . CYS B 1 58 ? 51.592 13.171 18.543 1.00 17.58 260 CYS B O 1
ATOM 2055 N N . PRO B 1 59 ? 52.298 11.371 19.704 1.00 18.09 261 PRO B N 1
ATOM 2056 C CA . PRO B 1 59 ? 51.871 10.399 18.671 1.00 19.05 261 PRO B CA 1
ATOM 2057 C C . PRO B 1 59 ? 50.358 10.450 18.455 1.00 20.45 261 PRO B C 1
ATOM 2058 O O . PRO B 1 59 ? 49.597 10.630 19.422 1.00 18.94 261 PRO B O 1
ATOM 2062 N N . SER B 1 60 ? 49.911 10.289 17.212 1.00 22.03 262 SER B N 1
ATOM 2063 C CA . SER B 1 60 ? 48.473 10.402 16.960 1.00 23.30 262 SER B CA 1
ATOM 2064 C C . SER B 1 60 ? 47.838 9.188 16.264 1.00 23.77 262 SER B C 1
ATOM 2065 O O . SER B 1 60 ? 46.646 9.187 15.944 1.00 23.73 262 SER B O 1
ATOM 2068 N N . SER B 1 61 ? 48.621 8.144 16.043 1.00 23.52 263 SER B N 1
ATOM 2069 C CA . SER B 1 61 ? 48.046 6.950 15.436 1.00 23.86 263 SER B CA 1
ATOM 2070 C C . SER B 1 61 ? 47.073 6.276 16.402 1.00 23.44 263 SER B C 1
ATOM 2071 O O . SER B 1 61 ? 47.205 6.381 17.630 1.00 22.78 263 SER B O 1
ATOM 2074 N N . LEU B 1 62 ? 46.101 5.567 15.838 1.00 23.39 264 LEU B N 1
ATOM 2075 C CA . LEU B 1 62 ? 45.002 4.987 16.617 1.00 23.85 264 LEU B CA 1
ATOM 2076 C C . LEU B 1 62 ? 45.290 3.604 17.210 1.00 24.66 264 LEU B C 1
ATOM 2077 O O . LEU B 1 62 ? 44.514 3.084 18.033 1.00 27.53 264 LEU B O 1
ATOM 2082 N N . GLY B 1 63 ? 46.377 2.989 16.783 1.00 24.45 265 GLY B N 1
ATOM 2083 C CA . GLY B 1 63 ? 46.754 1.681 17.282 1.00 24.71 265 GLY B CA 1
ATOM 2084 C C . GLY B 1 63 ? 47.841 1.746 18.335 1.00 24.96 265 GLY B C 1
ATOM 2085 O O . GLY B 1 63 ? 48.223 2.828 18.809 1.00 24.38 265 GLY B O 1
ATOM 2086 N N . VAL B 1 64 ? 48.359 0.574 18.668 1.00 25.57 266 VAL B N 1
ATOM 2087 C CA . VAL B 1 64 ? 49.387 0.437 19.689 1.00 26.92 266 VAL B CA 1
ATOM 2088 C C . VAL B 1 64 ? 50.782 0.229 19.078 1.00 27.69 266 VAL B C 1
ATOM 2089 O O . VAL B 1 64 ? 51.787 0.197 19.790 1.00 28.41 266 VAL B O 1
ATOM 2093 N N . GLU B 1 65 ? 50.838 0.074 17.763 1.00 28.63 267 GLU B N 1
ATOM 2094 C CA . GLU B 1 65 ? 52.099 -0.337 17.125 1.00 29.14 267 GLU B CA 1
ATOM 2095 C C . GLU B 1 65 ? 53.128 0.778 16.959 1.00 28.44 267 GLU B C 1
ATOM 2096 O O . GLU B 1 65 ? 54.203 0.551 16.402 1.00 29.08 267 GLU B O 1
ATOM 2102 N N . ASP B 1 66 ? 52.818 1.979 17.445 1.00 26.84 268 ASP B N 1
ATOM 2103 C CA . ASP B 1 66 ? 53.820 3.049 17.424 1.00 25.06 268 ASP B CA 1
ATOM 2104 C C . ASP B 1 66 ? 54.820 2.978 18.600 1.00 24.30 268 ASP B C 1
ATOM 2105 O O . ASP B 1 66 ? 55.846 3.668 18.607 1.00 24.77 268 ASP B O 1
ATOM 2110 N N . GLY B 1 67 ? 54.522 2.139 19.587 1.00 22.92 269 GLY B N 1
ATOM 2111 C CA . GLY B 1 67 ? 55.392 1.951 20.761 1.00 21.83 269 GLY B CA 1
ATOM 2112 C C . GLY B 1 67 ? 55.293 3.063 21.805 1.00 21.07 269 GLY B C 1
ATOM 2113 O O . GLY B 1 67 ? 56.088 3.146 22.744 1.00 21.44 269 GLY B O 1
ATOM 2114 N N . HIS B 1 68 ? 54.307 3.933 21.627 1.00 20.23 270 HIS B N 1
ATOM 2115 C CA . HIS B 1 68 ? 54.108 5.011 22.581 1.00 19.48 270 HIS B CA 1
ATOM 2116 C C . HIS B 1 68 ? 52.730 4.914 23.242 1.00 19.59 270 HIS B C 1
ATOM 2117 O O . HIS B 1 68 ? 52.214 5.918 23.719 1.00 18.97 270 HIS B O 1
ATOM 2124 N N . THR B 1 69 ? 52.153 3.720 23.265 1.00 18.25 271 THR B N 1
ATOM 2125 C CA . THR B 1 69 ? 50.740 3.583 23.614 1.00 19.62 271 THR B CA 1
ATOM 2126 C C . THR B 1 69 ? 50.492 2.629 24.771 1.00 19.19 271 THR B C 1
ATOM 2127 O O . THR B 1 69 ? 51.031 1.516 24.805 1.00 18.85 271 THR B O 1
ATOM 2131 N N . ILE B 1 70 ? 49.634 3.048 25.698 1.00 18.91 272 ILE B N 1
ATOM 2132 C CA . ILE B 1 70 ? 49.139 2.140 26.724 1.00 19.15 272 ILE B CA 1
ATOM 2133 C C . ILE B 1 70 ? 47.648 1.946 26.499 1.00 19.25 272 ILE B C 1
ATOM 2134 O O . ILE B 1 70 ? 46.910 2.920 26.415 1.00 19.05 272 ILE B O 1
ATOM 2139 N N . ALA B 1 71 ? 47.231 0.689 26.350 1.00 19.21 273 ALA B N 1
ATOM 2140 C CA . ALA B 1 71 ? 45.810 0.378 26.163 1.00 19.60 273 ALA B CA 1
ATOM 2141 C C . ALA B 1 71 ? 45.144 0.074 27.497 1.00 19.70 273 ALA B C 1
ATOM 2142 O O . ALA B 1 71 ? 45.728 -0.618 28.343 1.00 20.14 273 ALA B O 1
ATOM 2144 N N . ASP B 1 72 ? 43.947 0.624 27.705 1.00 19.37 274 ASP B N 1
ATOM 2145 C CA . ASP B 1 72 ? 43.085 0.223 28.813 1.00 20.58 274 ASP B CA 1
ATOM 2146 C C . ASP B 1 72 ? 41.606 0.282 28.414 1.00 20.92 274 ASP B C 1
ATOM 2147 O O . ASP B 1 72 ? 41.093 1.331 28.047 1.00 20.14 274 ASP B O 1
ATOM 2152 N N . LYS B 1 73 ? 40.920 -0.847 28.528 1.00 22.43 275 LYS B N 1
ATOM 2153 C CA . LYS B 1 73 ? 39.520 -0.938 28.054 1.00 22.36 275 LYS B CA 1
ATOM 2154 C C . LYS B 1 73 ? 39.393 -0.317 26.641 1.00 21.57 275 LYS B C 1
ATOM 2155 O O . LYS B 1 73 ? 40.108 -0.697 25.727 1.00 22.22 275 LYS B O 1
ATOM 2161 N N . THR B 1 74 ? 38.529 0.676 26.474 1.00 20.41 276 THR B N 1
ATOM 2162 C CA . THR B 1 74 ? 38.221 1.213 25.140 1.00 19.54 276 THR B CA 1
ATOM 2163 C C . THR B 1 74 ? 39.094 2.422 24.782 1.00 18.09 276 THR B C 1
ATOM 2164 O O . THR B 1 74 ? 38.838 3.130 23.790 1.00 17.15 276 THR B O 1
ATOM 2168 N N . ARG B 1 75 ? 40.143 2.636 25.578 1.00 17.38 277 ARG B N 1
ATOM 2169 C CA . ARG B 1 75 ? 41.024 3.806 25.394 1.00 16.60 277 ARG B CA 1
ATOM 2170 C C . ARG B 1 75 ? 42.475 3.434 25.170 1.00 16.48 277 ARG B C 1
ATOM 2171 O O . ARG B 1 75 ? 42.968 2.442 25.708 1.00 15.64 277 ARG B O 1
ATOM 2179 N N . HIS B 1 76 ? 43.147 4.300 24.419 1.00 15.94 278 HIS B N 1
ATOM 2180 C CA . HIS B 1 76 ? 44.587 4.245 24.279 1.00 15.99 278 HIS B CA 1
ATOM 2181 C C . HIS B 1 76 ? 45.171 5.532 24.814 1.00 15.88 278 HIS B C 1
ATOM 2182 O O . HIS B 1 76 ? 44.703 6.610 24.461 1.00 17.94 278 HIS B O 1
ATOM 2189 N N . TYR B 1 77 ? 46.235 5.421 25.612 1.00 14.49 279 TYR B N 1
ATOM 2190 C CA . TYR B 1 77 ? 46.877 6.615 26.160 1.00 13.92 279 TYR B CA 1
ATOM 2191 C C . TYR B 1 77 ? 48.201 6.776 25.467 1.00 15.38 279 TYR B C 1
ATOM 2192 O O . TYR B 1 77 ? 48.941 5.820 25.423 1.00 14.74 279 TYR B O 1
ATOM 2201 N N . LYS B 1 78 ? 48.441 7.956 24.881 1.00 14.72 280 LYS B N 1
ATOM 2202 C CA . LYS B 1 78 ? 49.673 8.214 24.098 1.00 15.46 280 LYS B CA 1
ATOM 2203 C C . LYS B 1 78 ? 50.670 8.926 24.998 1.00 16.30 280 LYS B C 1
ATOM 2204 O O . LYS B 1 78 ? 50.301 9.808 25.775 1.00 16.38 280 LYS B O 1
ATOM 2210 N N . MET B 1 79 ? 51.945 8.548 24.889 1.00 15.76 281 MET B N 1
ATOM 2211 C CA . M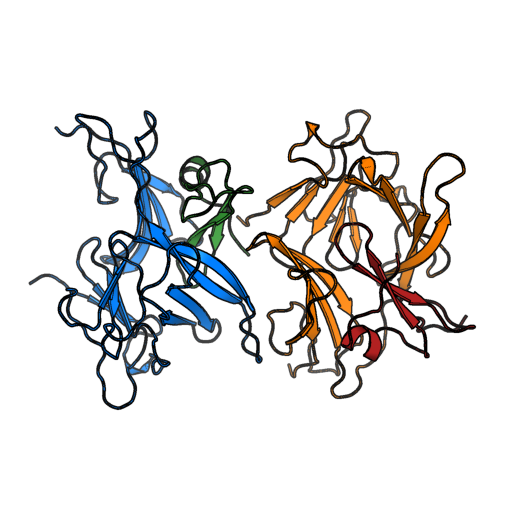ET B 1 79 ? 52.997 9.105 25.725 1.00 16.37 281 MET B CA 1
ATOM 2212 C C . MET B 1 79 ? 54.030 9.767 24.830 1.00 16.42 281 MET B C 1
ATOM 2213 O O . MET B 1 79 ? 54.205 9.345 23.681 1.00 16.21 281 MET B O 1
ATOM 2218 N N . CYS B 1 80 ? 54.743 10.751 25.369 1.00 15.89 282 CYS B N 1
ATOM 2219 C CA . CYS B 1 80 ? 55.732 11.467 24.554 1.00 17.95 282 CYS B CA 1
ATOM 2220 C C . CYS B 1 80 ? 56.933 10.561 24.252 1.00 18.21 282 CYS B C 1
ATOM 2221 O O . CYS B 1 80 ? 57.533 10.660 23.171 1.00 19.74 282 CYS B O 1
ATOM 2224 N N . GLN B 1 81 ? 57.291 9.707 25.210 1.00 19.85 283 GLN B N 1
ATOM 2225 C CA . GLN B 1 81 ? 58.405 8.771 25.036 1.00 21.22 283 GLN B CA 1
ATOM 2226 C C . GLN B 1 81 ? 57.901 7.323 24.964 1.00 21.75 283 GLN B C 1
ATOM 2227 O O . GLN B 1 81 ? 56.773 7.044 25.393 1.00 21.40 283 GLN B O 1
ATOM 2233 N N . PRO B 1 82 ? 58.712 6.401 24.400 1.00 21.56 284 PRO B N 1
ATOM 2234 C CA . PRO B 1 82 ? 58.282 5.008 24.257 1.00 22.14 284 PRO B CA 1
ATOM 2235 C C . PRO B 1 82 ? 57.934 4.323 25.568 1.00 22.30 284 PRO B C 1
ATOM 2236 O O . PRO B 1 82 ? 58.589 4.545 26.595 1.00 22.28 284 PRO B O 1
ATOM 2240 N N . VAL B 1 83 ? 56.913 3.465 25.537 1.00 22.81 285 VAL B N 1
ATOM 2241 C CA . VAL B 1 83 ? 56.404 2.898 26.779 1.00 23.40 285 VAL B CA 1
ATOM 2242 C C . VAL B 1 83 ? 57.208 1.716 27.343 1.00 23.44 285 VAL B C 1
ATOM 2243 O O . VAL B 1 83 ? 57.083 1.385 28.518 1.00 23.33 285 VAL B O 1
ATOM 2247 N N . HIS B 1 84 ? 58.063 1.106 26.511 1.00 24.87 286 HIS B N 1
ATOM 2248 C CA . HIS B 1 84 ? 58.896 -0.016 26.956 1.00 25.68 286 HIS B CA 1
ATOM 2249 C C . HIS B 1 84 ? 59.829 0.361 28.111 1.00 26.29 286 HIS B C 1
ATOM 2250 O O . HIS B 1 84 ? 60.321 -0.514 28.831 1.00 27.40 286 HIS B O 1
ATOM 2257 N N . LYS B 1 85 ? 60.088 1.659 28.261 1.00 27.18 287 LYS B N 1
ATOM 2258 C CA . LYS B 1 85 ? 60.901 2.191 29.359 1.00 28.66 287 LYS B CA 1
ATOM 2259 C C . LYS B 1 85 ? 60.198 2.099 30.720 1.00 28.52 287 LYS B C 1
ATOM 2260 O O . LYS B 1 85 ? 60.834 2.148 31.771 1.00 29.24 287 LYS B O 1
ATOM 2266 N N . LEU B 1 86 ? 58.876 1.956 30.713 1.00 27.89 288 LEU B N 1
ATOM 2267 C CA . LEU B 1 86 ? 58.146 1.830 31.970 1.00 27.63 288 LEU B CA 1
ATOM 2268 C C . LEU B 1 86 ? 58.136 0.382 32.449 1.00 27.62 288 LEU B C 1
ATOM 2269 O O . LEU B 1 86 ? 57.948 -0.519 31.638 1.00 27.48 288 LEU B O 1
ATOM 2274 N N . PRO B 1 87 ? 58.319 0.161 33.766 1.00 27.83 289 PRO B N 1
ATOM 2275 C CA . PRO B 1 87 ? 58.151 -1.158 34.397 1.00 28.16 289 PRO B CA 1
ATOM 2276 C C . PRO B 1 87 ? 56.716 -1.695 34.303 1.00 28.40 289 PRO B C 1
ATOM 2277 O O . PRO B 1 87 ? 55.782 -0.912 34.107 1.00 27.43 289 PRO B O 1
ATOM 2281 N N . VAL B 1 88 ? 56.555 -3.017 34.405 1.00 27.69 290 VAL B N 1
ATOM 2282 C CA . VAL B 1 88 ? 55.237 -3.651 34.480 1.00 28.20 290 VAL B CA 1
ATOM 2283 C C . VAL B 1 88 ? 54.749 -3.591 35.924 1.00 27.83 290 VAL B C 1
ATOM 2284 O O . VAL B 1 88 ? 55.492 -3.927 36.854 1.00 28.13 290 VAL B O 1
ATOM 2288 N N . CYS B 1 89 ? 53.503 -3.156 36.117 1.00 27.35 291 CYS B N 1
ATOM 2289 C CA . CYS B 1 89 ? 52.932 -3.075 37.456 1.00 27.42 291 CYS B CA 1
ATOM 2290 C C . CYS B 1 89 ? 52.698 -4.470 38.037 1.00 27.36 291 CYS B C 1
ATOM 2291 O O . CYS B 1 89 ? 52.329 -5.392 37.316 1.00 27.65 291 CYS B O 1
ATOM 2294 N N . LYS B 1 90 ? 52.885 -4.598 39.344 1.00 28.15 292 LYS B N 1
ATOM 2295 C CA . LYS B 1 90 ? 52.312 -5.721 40.073 1.00 28.87 292 LYS B CA 1
ATOM 2296 C C . LYS B 1 90 ? 50.842 -5.436 40.311 1.00 28.94 292 LYS B C 1
ATOM 2297 O O . LYS B 1 90 ? 50.470 -4.329 40.708 1.00 28.98 292 LYS B O 1
ATOM 2303 N N . HIS B 1 91 ? 49.999 -6.426 40.048 1.00 29.07 293 HIS B N 1
ATOM 2304 C CA . HIS B 1 91 ? 48.578 -6.297 40.351 1.00 29.33 293 HIS B CA 1
ATOM 2305 C C . HIS B 1 91 ? 48.336 -5.810 41.783 1.00 29.41 293 HIS B C 1
ATOM 2306 O O . HIS B 1 91 ? 49.037 -6.215 42.715 1.00 29.65 293 HIS B O 1
ATOM 2313 N N . PHE B 1 92 ? 47.349 -4.925 41.935 1.00 29.16 294 PHE B N 1
ATOM 2314 C CA . PHE B 1 92 ? 46.889 -4.395 43.242 1.00 29.44 294 PHE B CA 1
ATOM 2315 C C . PHE B 1 92 ? 47.806 -3.390 43.935 1.00 29.24 294 PHE B C 1
ATOM 2316 O O . PHE B 1 92 ? 47.339 -2.347 44.387 1.00 29.07 294 PHE B O 1
ATOM 2324 N N . ARG B 1 93 ? 49.095 -3.701 44.031 1.00 28.91 295 ARG B N 1
ATOM 2325 C CA . ARG B 1 93 ? 50.012 -2.933 44.862 1.00 29.33 295 ARG B CA 1
ATOM 2326 C C . ARG B 1 93 ? 50.590 -1.681 44.198 1.00 27.84 295 ARG B C 1
ATOM 2327 O O . ARG B 1 93 ? 50.830 -0.687 44.871 1.00 28.75 295 ARG B O 1
ATOM 2335 N N . ASP B 1 94 ? 50.828 -1.744 42.889 1.00 26.48 296 ASP B N 1
ATOM 2336 C CA . ASP B 1 94 ? 51.505 -0.667 42.179 1.00 25.32 296 ASP B CA 1
ATOM 2337 C C . ASP B 1 94 ? 50.497 0.277 41.550 1.00 24.18 296 ASP B C 1
ATOM 2338 O O . ASP B 1 94 ? 49.446 -0.152 41.089 1.00 24.35 296 ASP B O 1
ATOM 2343 N N . TYR B 1 95 ? 50.822 1.564 41.526 1.00 22.53 297 TYR B N 1
ATOM 2344 C CA . TYR B 1 95 ? 49.933 2.528 40.868 1.00 21.97 297 TYR B CA 1
ATOM 2345 C C . TYR B 1 95 ? 50.382 2.728 39.432 1.00 20.10 297 TYR B C 1
ATOM 2346 O O . TYR B 1 95 ? 51.490 3.214 39.178 1.00 21.31 297 TYR B O 1
ATOM 2355 N N . THR B 1 96 ? 49.523 2.326 38.498 1.00 17.45 298 THR B N 1
ATOM 2356 C CA . THR B 1 96 ? 49.842 2.467 37.075 1.00 16.16 298 THR B CA 1
ATOM 2357 C C . THR B 1 96 ? 49.898 3.938 36.687 1.00 16.26 298 THR B C 1
ATOM 2358 O O . THR B 1 96 ? 50.779 4.376 35.931 1.00 15.89 298 THR B O 1
ATOM 2362 N N . TRP B 1 97 ? 48.946 4.704 37.216 1.00 15.01 299 TRP B N 1
ATOM 2363 C CA . TRP B 1 97 ? 48.925 6.147 36.953 1.00 14.18 299 TRP B CA 1
ATOM 2364 C C . TRP B 1 97 ? 48.213 6.937 38.024 1.00 14.25 299 TRP B C 1
ATOM 2365 O O . TRP B 1 97 ? 47.512 6.381 38.871 1.00 14.45 299 TRP B O 1
ATOM 2376 N N . THR B 1 98 ? 48.460 8.239 38.011 1.00 14.49 300 THR B N 1
ATOM 2377 C CA . THR B 1 98 ? 47.775 9.158 38.917 1.00 16.31 300 THR B CA 1
ATOM 2378 C C . THR B 1 98 ? 47.081 10.257 38.131 1.00 16.82 300 THR B C 1
ATOM 2379 O O . THR B 1 98 ? 47.468 10.588 37.002 1.00 16.13 300 THR B O 1
ATOM 2383 N N . LEU B 1 99 ? 46.044 10.825 38.731 1.00 16.05 301 LEU B N 1
ATOM 2384 C CA . LEU B 1 99 ? 45.336 11.942 38.131 1.00 15.41 301 LEU B CA 1
ATOM 2385 C C . LEU B 1 99 ? 45.327 13.097 39.114 1.00 14.77 301 LEU B C 1
ATOM 2386 O O . LEU B 1 99 ? 45.109 12.891 40.309 1.00 14.61 301 LEU B O 1
ATOM 2391 N N . THR B 1 100 ? 45.576 14.296 38.596 1.00 14.82 302 THR B N 1
ATOM 2392 C CA . THR B 1 100 ? 45.312 15.543 39.346 1.00 15.95 302 THR B CA 1
ATOM 2393 C C . THR B 1 100 ? 44.594 16.535 38.435 1.00 17.57 302 THR B C 1
ATOM 2394 O O . THR B 1 100 ? 44.660 16.436 37.214 1.00 17.30 302 THR B O 1
ATOM 2398 N N . THR B 1 101 ? 43.886 17.481 39.039 1.00 20.26 303 THR B N 1
ATOM 2399 C CA . THR B 1 101 ? 43.247 18.516 38.259 1.00 22.91 303 THR B CA 1
ATOM 2400 C C . THR B 1 101 ? 43.676 19.878 38.804 1.00 24.52 303 THR B C 1
ATOM 2401 O O . THR B 1 101 ? 43.772 20.071 40.023 1.00 25.14 303 THR B O 1
ATOM 2405 N N . ALA B 1 102 ? 43.982 20.800 37.898 1.00 26.49 304 ALA B N 1
ATOM 2406 C CA . ALA B 1 102 ? 44.185 22.199 38.273 1.00 28.91 304 ALA B CA 1
ATOM 2407 C C . ALA B 1 102 ? 42.902 22.950 37.938 1.00 30.76 304 ALA B C 1
ATOM 2408 O O . ALA B 1 102 ? 42.707 23.367 36.793 1.00 30.94 304 ALA B O 1
ATOM 2410 N N . ALA B 1 103 ? 42.031 23.094 38.944 1.00 32.67 305 ALA B N 1
ATOM 2411 C CA . ALA B 1 103 ? 40.686 23.659 38.774 1.00 34.53 305 ALA B CA 1
ATOM 2412 C C . ALA B 1 103 ? 40.646 25.043 38.139 1.00 35.37 305 ALA B C 1
ATOM 2413 O O . ALA B 1 103 ? 39.736 25.331 37.360 1.00 36.61 305 ALA B O 1
ATOM 2415 N N . GLU B 1 104 ? 41.621 25.892 38.456 1.00 36.37 306 GLU B N 1
ATOM 2416 C CA . GLU B 1 104 ? 41.674 27.236 37.871 1.00 37.08 306 GLU B CA 1
ATOM 2417 C C . GLU B 1 104 ? 42.067 27.222 36.383 1.00 36.61 306 GLU B C 1
ATOM 2418 O O . GLU B 1 104 ? 41.709 28.141 35.626 1.00 37.14 306 GLU B O 1
ATOM 2424 N N . LEU B 1 105 ? 42.787 26.177 35.971 1.00 35.61 307 LEU B N 1
ATOM 2425 C CA . LEU B 1 105 ? 43.273 26.058 34.599 1.00 34.29 307 LEU B CA 1
ATOM 2426 C C . LEU B 1 105 ? 42.403 25.139 33.744 1.00 33.38 307 LEU B C 1
ATOM 2427 O O . LEU B 1 105 ? 42.613 25.047 32.528 1.00 33.26 307 LEU B O 1
ATOM 2432 N N . ASN B 1 106 ? 41.427 24.482 34.378 1.00 32.04 308 ASN B N 1
ATOM 2433 C CA . ASN B 1 106 ? 40.595 23.443 33.736 1.00 31.31 308 ASN B CA 1
ATOM 2434 C C . ASN B 1 106 ? 41.428 22.370 33.005 1.00 29.37 308 ASN B C 1
ATOM 2435 O O . ASN B 1 106 ? 41.093 21.941 31.897 1.00 29.53 308 ASN B O 1
ATOM 2440 N N . VAL B 1 107 ? 42.507 21.945 33.663 1.00 27.26 309 VAL B N 1
ATOM 2441 C CA . VAL B 1 107 ? 43.496 21.027 33.101 1.00 24.90 309 VAL B CA 1
ATOM 2442 C C . VAL B 1 107 ? 43.648 19.819 34.029 1.00 23.38 309 VAL B C 1
ATOM 2443 O O . VAL B 1 107 ? 43.753 19.979 35.248 1.00 23.47 309 VAL B O 1
ATOM 2447 N N . THR B 1 108 ? 43.668 18.629 33.439 1.00 20.26 310 THR B N 1
ATOM 2448 C CA . THR B 1 108 ? 43.934 17.397 34.175 1.00 19.06 310 THR B CA 1
ATOM 2449 C C . THR B 1 108 ? 45.304 16.893 33.735 1.00 17.43 310 THR B C 1
ATOM 2450 O O . THR B 1 108 ? 45.689 17.094 32.592 1.00 16.07 310 THR B O 1
ATOM 2454 N N . GLU B 1 109 ? 46.045 16.282 34.659 1.00 15.00 311 GLU B N 1
ATOM 2455 C CA . GLU B 1 109 ? 47.359 15.692 34.349 1.00 13.86 311 GLU B CA 1
ATOM 2456 C C . GLU B 1 109 ? 47.324 14.230 34.770 1.00 13.70 311 GLU B C 1
ATOM 2457 O O . GLU B 1 109 ? 46.938 13.935 35.912 1.00 13.95 311 GLU B O 1
ATOM 2463 N N . GLN B 1 110 ? 47.745 13.327 33.879 1.00 13.36 312 GLN B N 1
ATOM 2464 C CA . GLN B 1 110 ? 47.743 11.893 34.154 1.00 12.89 312 GLN B CA 1
ATOM 2465 C C . GLN B 1 110 ? 49.182 11.468 34.006 1.00 13.06 312 GLN B C 1
ATOM 2466 O O . GLN B 1 110 ? 49.706 11.525 32.909 1.00 13.87 312 GLN B O 1
ATOM 2472 N N . ILE B 1 111 ? 49.794 11.101 35.126 1.00 13.74 313 ILE B N 1
ATOM 2473 C CA . ILE B 1 111 ? 51.201 10.721 35.142 1.00 13.53 313 ILE B CA 1
ATOM 2474 C C . ILE B 1 111 ? 51.230 9.207 35.235 1.00 13.67 313 ILE B C 1
ATOM 2475 O O . ILE B 1 111 ? 50.599 8.624 36.136 1.00 13.43 313 ILE B O 1
ATOM 2480 N N . VAL B 1 112 ? 51.996 8.575 34.337 1.00 14.29 314 VAL B N 1
ATOM 2481 C CA . VAL B 1 112 ? 52.056 7.109 34.245 1.00 15.35 314 VAL B CA 1
ATOM 2482 C C . VAL B 1 112 ? 53.350 6.639 34.888 1.00 17.80 314 VAL B C 1
ATOM 2483 O O . VAL B 1 112 ? 54.425 7.193 34.606 1.00 17.43 314 VAL B O 1
ATOM 2487 N N . HIS B 1 113 ? 53.226 5.637 35.748 1.00 18.48 315 HIS B N 1
ATOM 2488 C CA . HIS B 1 113 ? 54.359 5.101 36.496 1.00 20.16 315 HIS B CA 1
ATOM 2489 C C . HIS B 1 113 ? 54.764 3.719 36.067 1.00 21.09 315 HIS B C 1
ATOM 2490 O O . HIS B 1 113 ? 55.943 3.376 36.142 1.00 21.62 315 HIS B O 1
ATOM 2497 N N . CYS B 1 114 ? 53.782 2.933 35.622 1.00 21.11 316 CYS B N 1
ATOM 2498 C CA . CYS B 1 114 ? 54.003 1.546 35.175 1.00 22.04 316 CYS B CA 1
ATOM 2499 C C . CYS B 1 114 ? 52.901 1.091 34.244 1.00 22.90 316 CYS B C 1
ATOM 2500 O O . CYS B 1 114 ? 51.831 1.705 34.185 1.00 23.26 316 CYS B O 1
ATOM 2503 N N . ARG B 1 115 ? 53.173 0.026 33.504 1.00 22.90 317 ARG B N 1
ATOM 2504 C CA . ARG B 1 115 ? 52.207 -0.561 32.584 1.00 23.89 317 ARG B CA 1
ATOM 2505 C C . ARG B 1 115 ? 51.529 -1.764 33.237 1.00 24.03 317 ARG B C 1
ATOM 2506 O O . ARG B 1 115 ? 52.208 -2.621 33.791 1.00 24.28 317 ARG B O 1
ATOM 2514 N N . CYS B 1 116 ? 50.200 -1.832 33.188 1.00 24.45 318 CYS B N 1
ATOM 2515 C CA . CYS B 1 116 ? 49.512 -3.011 33.718 1.00 25.20 318 CYS B CA 1
ATOM 2516 C C . CYS B 1 116 ? 49.844 -4.232 32.883 1.00 26.32 318 CYS B C 1
ATOM 2517 O O . CYS B 1 116 ? 50.049 -4.112 31.670 1.00 26.40 318 CYS B O 1
ATOM 2520 N N . PRO B 1 117 ? 49.879 -5.410 33.527 1.00 27.87 319 PRO B N 1
ATOM 2521 C CA . PRO B 1 117 ? 50.029 -6.661 32.786 1.00 28.87 319 PRO B CA 1
ATOM 2522 C C . PRO B 1 117 ? 48.913 -6.858 31.760 1.00 30.29 319 PRO B C 1
ATOM 2523 O O . PRO B 1 117 ? 47.885 -6.188 31.822 1.00 29.57 319 PRO B O 1
ATOM 2527 N N . ARG B 1 118 ? 49.110 -7.777 30.820 1.00 31.60 320 ARG B N 1
ATOM 2528 C CA . ARG B 1 118 ? 48.017 -8.189 29.948 1.00 33.18 320 ARG B CA 1
ATOM 2529 C C . ARG B 1 118 ? 46.866 -8.776 30.764 1.00 33.39 320 ARG B C 1
ATOM 2530 O O . ARG B 1 118 ? 47.079 -9.340 31.846 1.00 33.78 320 ARG B O 1
ATOM 2538 N N . ASN B 1 119 ? 45.648 -8.625 30.244 1.00 33.72 321 ASN B N 1
ATOM 2539 C CA . ASN B 1 119 ? 44.441 -9.128 30.907 1.00 33.96 321 ASN B CA 1
ATOM 2540 C C . ASN B 1 119 ? 44.230 -8.461 32.267 1.00 33.25 321 ASN B C 1
ATOM 2541 O O . ASN B 1 119 ? 43.889 -9.116 33.265 1.00 33.72 321 ASN B O 1
ATOM 2546 N N . SER B 1 120 ? 44.434 -7.147 32.276 1.00 32.19 322 SER B N 1
ATOM 2547 C CA . SER B 1 120 ? 44.254 -6.318 33.457 1.00 31.24 322 SER B CA 1
ATOM 2548 C C . SER B 1 120 ? 43.190 -5.253 33.225 1.00 30.31 322 SER B C 1
ATOM 2549 O O . SER B 1 120 ? 42.876 -4.901 32.086 1.00 30.34 322 SER B O 1
ATOM 2552 N N . VAL B 1 121 ? 42.642 -4.738 34.319 1.00 28.75 323 VAL B N 1
ATOM 2553 C CA . VAL B 1 121 ? 41.810 -3.552 34.261 1.00 28.04 323 VAL B CA 1
ATOM 2554 C C . VAL B 1 121 ? 42.318 -2.585 35.326 1.00 26.06 323 VAL B C 1
ATOM 2555 O O . VAL B 1 121 ? 42.825 -3.003 36.366 1.00 26.43 323 VAL B O 1
ATOM 2559 N N . THR B 1 122 ? 42.232 -1.299 35.028 1.00 23.87 324 THR B N 1
ATOM 2560 C CA . THR B 1 122 ? 42.667 -0.264 35.963 1.00 22.33 324 THR B CA 1
ATOM 2561 C C . THR B 1 122 ? 41.481 0.147 36.810 1.00 20.74 324 THR B C 1
ATOM 2562 O O . THR B 1 122 ? 40.326 0.070 36.371 1.00 20.54 324 THR B O 1
ATOM 2566 N N . TYR B 1 123 ? 41.776 0.610 38.020 1.00 18.49 325 TYR B N 1
ATOM 2567 C CA . TYR B 1 123 ? 40.729 1.059 38.910 1.00 17.96 325 TYR B CA 1
ATOM 2568 C C . TYR B 1 123 ? 41.236 2.070 39.916 1.00 17.13 325 TYR B C 1
ATOM 2569 O O . TYR B 1 123 ? 42.406 2.052 40.317 1.00 15.68 325 TYR B O 1
ATOM 2578 N N . LEU B 1 124 ? 40.342 2.959 40.331 1.00 16.39 326 LEU B N 1
ATOM 2579 C CA . LEU B 1 124 ? 40.678 3.941 41.327 1.00 16.47 326 LEU B CA 1
ATOM 2580 C C . LEU B 1 124 ? 40.783 3.315 42.712 1.00 16.31 326 LEU B C 1
ATOM 2581 O O . LEU B 1 124 ? 39.820 2.710 43.194 1.00 17.12 326 LEU B O 1
ATOM 2586 N N . THR B 1 125 ? 41.938 3.491 43.335 1.00 15.88 327 THR B N 1
ATOM 2587 C CA . THR B 1 125 ? 42.244 2.780 44.588 1.00 16.44 327 THR B CA 1
ATOM 2588 C C . THR B 1 125 ? 42.542 3.619 45.812 1.00 16.60 327 THR B C 1
ATOM 2589 O O . THR B 1 125 ? 42.188 3.232 46.923 1.00 16.68 327 THR B O 1
ATOM 2593 N N . LYS B 1 126 ? 43.163 4.779 45.643 1.00 17.51 328 LYS B N 1
ATOM 2594 C CA . LYS B 1 126 ? 43.595 5.572 46.788 1.00 18.24 328 LYS B CA 1
ATOM 2595 C C . LYS B 1 126 ? 43.610 7.035 46.392 1.00 18.14 328 LYS B C 1
ATOM 2596 O O . LYS B 1 126 ? 43.498 7.372 45.204 1.00 17.56 328 LYS B O 1
ATOM 2602 N N . ARG B 1 127 ? 43.749 7.885 47.403 1.00 17.20 329 ARG B N 1
ATOM 2603 C CA . ARG B 1 127 ? 43.951 9.311 47.189 1.00 17.99 329 ARG B CA 1
ATOM 2604 C C . ARG B 1 127 ? 44.931 9.810 48.222 1.00 18.64 329 ARG B C 1
ATOM 2605 O O . ARG B 1 127 ? 45.079 9.212 49.285 1.00 18.31 329 ARG B O 1
ATOM 2613 N N . GLU B 1 128 ? 45.622 10.895 47.909 1.00 19.06 330 GLU B N 1
ATOM 2614 C CA . GLU B 1 128 ? 46.497 11.538 48.870 1.00 19.56 330 GLU B CA 1
ATOM 2615 C C . GLU B 1 128 ? 46.486 13.017 48.528 1.00 19.99 330 GLU B C 1
ATOM 2616 O O . GLU B 1 128 ? 46.154 13.378 47.392 1.00 19.09 330 GLU B O 1
ATOM 2622 N N . PRO B 1 129 ? 46.815 13.881 49.505 1.00 20.10 331 PRO B N 1
ATOM 2623 C CA . PRO B 1 129 ? 46.928 15.284 49.141 1.00 21.36 331 PRO B CA 1
ATOM 2624 C C . PRO B 1 129 ? 48.029 15.459 48.096 1.00 22.49 331 PRO B C 1
ATOM 2625 O O . PRO B 1 129 ? 49.054 14.763 48.160 1.00 22.74 331 PRO B O 1
ATOM 2629 N N . ILE B 1 130 ? 47.808 16.359 47.140 1.00 23.64 332 ILE B N 1
ATOM 2630 C CA . ILE B 1 130 ? 48.802 16.637 46.096 1.00 25.59 332 ILE B CA 1
ATOM 2631 C C . ILE B 1 130 ? 50.108 17.083 46.753 1.00 26.65 332 ILE B C 1
ATOM 2632 O O . ILE B 1 130 ? 51.194 16.648 46.366 1.00 27.18 332 ILE B O 1
ATOM 2637 N N . GLY B 1 131 ? 49.995 17.945 47.758 1.00 27.70 333 GLY B N 1
ATOM 2638 C CA . GLY B 1 131 ? 51.148 18.400 48.502 1.00 29.44 333 GLY B CA 1
ATOM 2639 C C . GLY B 1 131 ? 50.879 19.703 49.227 1.00 30.76 333 GLY B C 1
ATOM 2640 O O . GLY B 1 131 ? 49.771 20.254 49.158 1.00 30.72 333 GLY B O 1
ATOM 2641 N N . ASN B 1 132 ? 51.912 20.201 49.901 1.00 32.33 334 ASN B N 1
ATOM 2642 C CA . ASN B 1 132 ? 51.803 21.354 50.795 1.00 33.60 334 ASN B CA 1
ATOM 2643 C C . ASN B 1 132 ? 51.375 22.644 50.076 1.00 34.78 334 ASN B C 1
ATOM 2644 O O . ASN B 1 132 ? 50.573 23.423 50.608 1.00 35.06 334 ASN B O 1
ATOM 2649 N N . ASP B 1 133 ? 51.885 22.853 48.859 1.00 35.60 335 ASP B N 1
ATOM 2650 C CA . ASP B 1 133 ? 51.648 24.105 48.124 1.00 36.25 335 ASP B CA 1
ATOM 2651 C C . ASP B 1 133 ? 50.489 24.085 47.100 1.00 35.98 335 ASP B C 1
ATOM 2652 O O . ASP B 1 133 ? 49.982 25.145 46.702 1.00 36.53 335 ASP B O 1
ATOM 2657 N N . SER B 1 134 ? 50.065 22.895 46.678 1.00 35.10 336 SER B N 1
ATOM 2658 C CA . SER B 1 134 ? 48.981 22.767 45.695 1.00 34.19 336 SER B CA 1
ATOM 2659 C C . SER B 1 134 ? 47.674 22.345 46.382 1.00 32.57 336 SER B C 1
ATOM 2660 O O . SER B 1 134 ? 47.713 21.689 47.439 1.00 32.92 336 SER B O 1
ATOM 2663 N N . PRO B 1 135 ? 46.514 22.775 45.837 1.00 30.46 337 PRO B N 1
ATOM 2664 C CA . PRO B 1 135 ? 45.250 22.368 46.430 1.00 29.17 337 PRO B CA 1
ATOM 2665 C C . PRO B 1 135 ? 44.714 21.037 45.911 1.00 27.67 337 PRO B C 1
ATOM 2666 O O . PRO B 1 135 ? 44.879 20.707 44.729 1.00 28.88 337 PRO B O 1
ATOM 2670 N N . GLY B 1 136 ? 44.051 20.302 46.795 1.00 25.33 338 GLY B N 1
ATOM 2671 C CA . GLY B 1 136 ? 43.332 19.092 46.421 1.00 22.63 338 GLY B CA 1
ATOM 2672 C C . GLY B 1 136 ? 44.100 17.790 46.527 1.00 20.79 338 GLY B C 1
ATOM 2673 O O . GLY B 1 136 ? 45.188 17.702 47.123 1.00 19.96 338 GLY B O 1
ATOM 2674 N N . TYR B 1 137 ? 43.493 16.780 45.907 1.00 19.36 339 TYR B N 1
ATOM 2675 C CA . TYR B 1 137 ? 43.950 15.406 45.974 1.00 18.13 339 TYR B CA 1
ATOM 2676 C C . TYR B 1 137 ? 44.533 14.900 44.663 1.00 18.17 339 TYR B C 1
ATOM 2677 O O . TYR B 1 137 ? 44.112 15.321 43.585 1.00 18.56 339 TYR B O 1
ATOM 2686 N N . ARG B 1 138 ? 45.475 13.971 44.804 1.00 17.76 340 ARG B N 1
ATOM 2687 C CA . ARG B 1 138 ? 45.993 13.145 43.721 1.00 17.00 340 ARG B CA 1
ATOM 2688 C C . ARG B 1 138 ? 45.326 11.779 43.815 1.00 16.56 340 ARG B C 1
ATOM 2689 O O . ARG B 1 138 ? 45.314 11.195 44.892 1.00 17.42 340 ARG B O 1
ATOM 2697 N N . TYR B 1 139 ? 44.775 11.283 42.712 1.00 15.42 341 TYR B N 1
ATOM 2698 C CA . TYR B 1 139 ? 44.040 10.019 42.671 1.00 15.76 341 TYR B CA 1
ATOM 2699 C C . TYR B 1 139 ? 44.911 8.935 42.043 1.00 15.79 341 TYR B C 1
ATOM 2700 O O . TYR B 1 139 ? 45.508 9.149 41.001 1.00 15.96 341 TYR B O 1
ATOM 2709 N N . LEU B 1 140 ? 44.979 7.778 42.705 1.00 15.57 342 LEU B N 1
ATOM 2710 C CA . LEU B 1 140 ? 45.939 6.729 42.392 1.00 16.43 342 LEU B CA 1
ATOM 2711 C C . LEU B 1 140 ? 45.182 5.522 41.862 1.00 15.40 342 LEU B C 1
ATOM 2712 O O . LEU B 1 140 ? 44.194 5.070 42.483 1.00 14.74 342 LEU B O 1
ATOM 2717 N N . PHE B 1 141 ? 45.612 5.032 40.697 1.00 14.24 343 PHE B N 1
ATOM 2718 C CA . PHE B 1 141 ? 44.948 3.932 40.009 1.00 14.72 343 PHE B CA 1
ATOM 2719 C C . PHE B 1 141 ? 45.830 2.725 40.006 1.00 15.69 343 PHE B C 1
ATOM 2720 O O . PHE B 1 141 ? 47.040 2.855 39.784 1.00 16.19 343 PHE B O 1
ATOM 2728 N N . ALA B 1 142 ? 45.229 1.557 40.248 1.00 16.40 344 ALA B N 1
ATOM 2729 C CA . ALA B 1 142 ? 45.989 0.298 40.238 1.00 17.67 344 ALA B CA 1
ATOM 2730 C C . ALA B 1 142 ? 45.459 -0.649 39.175 1.00 19.21 344 ALA B C 1
ATOM 2731 O O . ALA B 1 142 ? 44.504 -0.321 38.475 1.00 18.33 344 ALA B O 1
ATOM 2733 N N . CYS B 1 143 ? 46.085 -1.827 39.057 1.00 20.63 345 CYS B N 1
ATOM 2734 C CA . CYS B 1 143 ? 45.757 -2.825 38.030 1.00 22.14 345 CYS B CA 1
ATOM 2735 C C . CYS B 1 143 ? 45.192 -4.065 38.711 1.00 23.39 345 CYS B C 1
ATOM 2736 O O . CYS B 1 143 ? 45.734 -4.498 39.719 1.00 22.42 345 CYS B O 1
ATOM 2739 N N . SER B 1 144 ? 44.136 -4.628 38.129 1.00 25.35 346 SER B N 1
ATOM 2740 C CA . SER B 1 144 ? 43.471 -5.830 38.625 1.00 28.55 346 SER B CA 1
ATOM 2741 C C . SER B 1 144 ? 43.275 -6.805 37.453 1.00 30.02 346 SER B C 1
ATOM 2742 O O . SER B 1 144 ? 43.004 -6.375 36.329 1.00 30.25 346 SER B O 1
ATOM 2745 N N . PRO B 1 145 ? 43.432 -8.119 37.699 1.00 31.65 347 PRO B N 1
ATOM 2746 C CA . PRO B 1 145 ? 43.193 -9.103 36.641 1.00 32.98 347 PRO B CA 1
ATOM 2747 C C . PRO B 1 145 ? 41.736 -9.112 36.208 1.00 34.04 347 PRO B C 1
ATOM 2748 O O . PRO B 1 145 ? 40.855 -8.820 37.020 1.00 34.63 347 PRO B O 1
ATOM 2752 N N . LEU B 1 146 ? 41.483 -9.454 34.946 1.00 35.14 348 LEU B N 1
ATOM 2753 C CA . LEU B 1 146 ? 40.113 -9.573 34.440 1.00 36.56 348 LEU B CA 1
ATOM 2754 C C . LEU B 1 146 ? 39.307 -10.579 35.261 1.00 37.07 348 LEU B C 1
ATOM 2755 O O . LEU B 1 146 ? 39.841 -11.597 35.692 1.00 37.19 348 LEU B O 1
ATOM 2760 N N . THR B 1 147 ? 38.024 -10.292 35.473 1.00 37.76 349 THR B N 1
ATOM 2761 C CA . THR B 1 147 ? 37.163 -11.170 36.276 1.00 38.21 349 THR B CA 1
ATOM 2762 C C . THR B 1 147 ? 36.857 -12.486 35.568 1.00 38.12 349 THR B C 1
ATOM 2763 O O . THR B 1 147 ? 36.503 -12.494 34.395 1.00 38.19 349 THR B O 1
ATOM 2767 N N . ARG B 1 148 ? 36.984 -13.589 36.297 1.00 38.40 350 ARG B N 1
ATOM 2768 C CA . ARG B 1 148 ? 36.528 -14.897 35.817 1.00 38.66 350 ARG B CA 1
ATOM 2769 C C . ARG B 1 148 ? 35.063 -15.164 36.185 1.00 38.07 350 ARG B C 1
ATOM 2770 O O . ARG B 1 148 ? 34.559 -16.275 35.999 1.00 38.21 350 ARG B O 1
ATOM 2778 N N . LEU B 1 149 ? 34.385 -14.150 36.718 1.00 37.45 351 LEU B N 1
ATOM 2779 C CA . LEU B 1 149 ? 33.022 -14.308 37.223 1.00 36.73 351 LEU B CA 1
ATOM 2780 C C . LEU B 1 149 ? 32.026 -14.675 36.146 1.00 35.85 351 LEU B C 1
ATOM 2781 O O . LEU B 1 149 ? 32.026 -14.078 35.072 1.00 36.03 351 LEU B O 1
ATOM 2786 N N . ARG B 1 150 ? 31.180 -15.655 36.452 1.00 34.61 352 ARG B N 1
ATOM 2787 C CA . ARG B 1 150 ? 30.080 -16.039 35.578 1.00 34.06 352 ARG B CA 1
ATOM 2788 C C . ARG B 1 150 ? 28.825 -15.292 35.991 1.00 33.27 352 ARG B C 1
ATOM 2789 O O . ARG B 1 150 ? 28.550 -15.139 37.181 1.00 31.97 352 ARG B O 1
ATOM 2797 N N . CYS B 1 151 ? 28.069 -14.822 35.000 1.00 32.84 353 CYS B N 1
ATOM 2798 C CA . CYS B 1 151 ? 26.880 -14.020 35.267 1.00 33.37 353 CYS B CA 1
ATOM 2799 C C . CYS B 1 151 ? 25.789 -14.847 35.908 1.00 34.09 353 CYS B C 1
ATOM 2800 O O . CYS B 1 151 ? 25.537 -15.973 35.483 1.00 34.34 353 CYS B O 1
ATOM 2803 N N . GLN B 1 152 ? 25.156 -14.285 36.933 1.00 34.88 354 GLN B N 1
ATOM 2804 C CA . GLN B 1 152 ? 23.917 -14.835 37.478 1.00 35.97 354 GLN B CA 1
ATOM 2805 C C . GLN B 1 152 ? 22.812 -14.611 36.457 1.00 35.84 354 GLN B C 1
ATOM 2806 O O . GLN B 1 152 ? 22.906 -13.700 35.623 1.00 35.78 354 GLN B O 1
ATOM 2812 N N . ARG B 1 153 ? 21.758 -15.420 36.513 1.00 35.55 355 ARG B N 1
ATOM 2813 C CA . ARG B 1 153 ? 20.646 -15.240 35.582 1.00 35.83 355 ARG B CA 1
ATOM 2814 C C . ARG B 1 153 ? 19.979 -13.881 35.792 1.00 34.60 355 ARG B C 1
ATOM 2815 O O . ARG B 1 153 ? 19.747 -13.465 36.929 1.00 34.45 355 ARG B O 1
ATOM 2823 N N . LYS B 1 154 ? 19.709 -13.195 34.682 1.00 33.48 356 LYS B N 1
ATOM 2824 C CA . LYS B 1 154 ? 19.085 -11.862 34.663 1.00 32.76 356 LYS B CA 1
ATOM 2825 C C . LYS B 1 154 ? 19.912 -10.718 35.272 1.00 30.51 356 LYS B C 1
ATOM 2826 O O . LYS B 1 154 ? 19.404 -9.606 35.426 1.00 30.80 356 LYS B O 1
ATOM 2832 N N . GLN B 1 155 ? 21.176 -10.965 35.615 1.00 28.23 357 GLN B N 1
ATOM 2833 C CA . GLN B 1 155 ? 22.022 -9.859 36.072 1.00 25.64 357 GLN B CA 1
ATOM 2834 C C . GLN B 1 155 ? 22.719 -9.220 34.875 1.00 24.21 357 GLN B C 1
ATOM 2835 O O . GLN B 1 155 ? 23.038 -9.906 33.890 1.00 23.59 357 GLN B O 1
ATOM 2841 N N . PRO B 1 156 ? 22.991 -7.902 34.962 1.00 22.74 358 PRO B N 1
ATOM 2842 C CA . PRO B 1 156 ? 23.741 -7.265 33.868 1.00 21.38 358 PRO B CA 1
ATOM 2843 C C . PRO B 1 156 ? 25.171 -7.789 33.759 1.00 20.57 358 PRO B C 1
ATOM 2844 O O . PRO B 1 156 ? 25.790 -8.093 34.774 1.00 21.60 358 PRO B O 1
ATOM 2848 N N . CYS B 1 157 ? 25.678 -7.888 32.533 1.00 18.12 359 CYS B N 1
ATOM 2849 C CA . CYS B 1 157 ? 27.041 -8.310 32.278 1.00 17.59 359 CYS B CA 1
ATOM 2850 C C . CYS B 1 157 ? 27.997 -7.135 32.003 1.00 16.45 359 CYS B C 1
ATOM 2851 O O . CYS B 1 157 ? 29.216 -7.278 32.054 1.00 16.55 359 CYS B O 1
ATOM 2854 N N . LYS B 1 158 ? 27.442 -5.959 31.710 1.00 15.81 360 LYS B N 1
ATOM 2855 C CA . LYS B 1 158 ? 28.272 -4.788 31.441 1.00 15.51 360 LYS B CA 1
ATOM 2856 C C . LYS B 1 158 ? 27.454 -3.535 31.718 1.00 14.89 360 LYS B C 1
ATOM 2857 O O . LYS B 1 158 ? 26.244 -3.509 31.446 1.00 15.30 360 LYS B O 1
ATOM 2863 N N . LEU B 1 159 ? 28.111 -2.520 32.271 1.00 14.27 361 LEU B N 1
ATOM 2864 C CA . LEU B 1 159 ? 27.468 -1.227 32.502 1.00 14.03 361 LEU B CA 1
ATOM 2865 C C . LEU B 1 159 ? 28.145 -0.208 31.604 1.00 13.83 361 LEU B C 1
ATOM 2866 O O . LEU B 1 159 ? 29.358 -0.306 31.323 1.00 13.55 361 LEU B O 1
ATOM 2871 N N . PHE B 1 160 ? 27.346 0.746 31.126 1.00 12.60 362 PHE B N 1
ATOM 2872 C CA . PHE B 1 160 ? 27.849 1.822 30.259 1.00 12.61 362 PHE B CA 1
ATOM 2873 C C . PHE B 1 160 ? 27.518 3.172 30.874 1.00 12.82 362 PHE B C 1
ATOM 2874 O O . PHE B 1 160 ? 26.448 3.356 31.408 1.00 14.10 362 PHE B O 1
ATOM 2882 N N . THR B 1 161 ? 28.461 4.100 30.805 1.00 13.50 363 THR B N 1
ATOM 2883 C CA . THR B 1 161 ? 28.164 5.496 31.172 1.00 14.32 363 THR B CA 1
ATOM 2884 C C . THR B 1 161 ? 28.513 6.347 29.968 1.00 13.75 363 THR B C 1
ATOM 2885 O O . THR B 1 161 ? 29.645 6.337 29.519 1.00 14.63 363 THR B O 1
ATOM 2889 N N . VAL B 1 162 ? 27.514 7.031 29.423 1.00 14.44 364 VAL B N 1
ATOM 2890 C CA . VAL B 1 162 ? 27.654 7.705 28.130 1.00 14.16 364 VAL B CA 1
ATOM 2891 C C . VAL B 1 162 ? 27.430 9.188 28.310 1.00 14.75 364 VAL B C 1
ATOM 2892 O O . VAL B 1 162 ? 26.314 9.597 28.618 1.00 14.89 364 VAL B O 1
ATOM 2896 N N . ARG B 1 163 ? 28.484 9.966 28.080 1.00 15.01 365 ARG B N 1
ATOM 2897 C CA . ARG B 1 163 ? 28.398 11.424 28.146 1.00 16.69 365 ARG B CA 1
ATOM 2898 C C . ARG B 1 163 ? 28.342 11.992 26.730 1.00 17.05 365 ARG B C 1
ATOM 2899 O O . ARG B 1 163 ? 29.254 11.770 25.915 1.00 15.67 365 ARG B O 1
ATOM 2907 N N . LYS B 1 164 ? 27.248 12.679 26.418 1.00 17.87 366 LYS B N 1
ATOM 2908 C CA . LYS B 1 164 ? 27.092 13.292 25.102 1.00 20.13 366 LYS B CA 1
ATOM 2909 C C . LYS B 1 164 ? 27.931 14.580 25.079 1.00 20.11 366 LYS B C 1
ATOM 2910 O O . LYS B 1 164 ? 27.533 15.613 25.630 1.00 21.99 366 LYS B O 1
ATOM 2916 N N . ARG B 1 165 ? 29.107 14.500 24.472 1.00 18.44 367 ARG B N 1
ATOM 2917 C CA . ARG B 1 165 ? 29.990 15.657 24.387 1.00 18.15 367 ARG B CA 1
ATOM 2918 C C . ARG B 1 165 ? 29.526 16.596 23.255 1.00 16.94 367 ARG B C 1
ATOM 2919 O O . ARG B 1 165 ? 29.510 17.827 23.401 1.00 17.89 367 ARG B O 1
ATOM 2927 N N . GLN B 1 166 ? 29.173 15.999 22.129 1.00 15.61 368 GLN B N 1
ATOM 2928 C CA . GLN B 1 166 ? 28.555 16.687 21.006 1.00 15.05 368 GLN B CA 1
ATOM 2929 C C . GLN B 1 166 ? 27.387 15.815 20.572 1.00 14.54 368 GLN B C 1
ATOM 2930 O O . GLN B 1 166 ? 27.258 14.685 21.027 1.00 13.76 368 GLN B O 1
ATOM 2936 N N . GLU B 1 167 ? 26.519 16.321 19.700 1.00 14.46 369 GLU B N 1
ATOM 2937 C CA . GLU B 1 167 ? 25.363 15.485 19.317 1.00 13.66 369 GLU B CA 1
ATOM 2938 C C . GLU B 1 167 ? 25.759 14.139 18.719 1.00 13.44 369 GLU B C 1
ATOM 2939 O O . GLU B 1 167 ? 25.045 13.152 18.914 1.00 13.29 369 GLU B O 1
ATOM 2945 N N . PHE B 1 168 ? 26.899 14.107 18.011 1.00 13.01 370 PHE B N 1
ATOM 2946 C CA . PHE B 1 168 ? 27.384 12.854 17.410 1.00 13.24 370 PHE B CA 1
ATOM 2947 C C . PHE B 1 168 ? 28.738 12.418 17.918 1.00 13.89 370 PHE B C 1
ATOM 2948 O O . PHE B 1 168 ? 29.451 11.694 17.228 1.00 16.13 370 PHE B O 1
ATOM 2956 N N . LEU B 1 169 ? 29.058 12.799 19.157 1.00 14.65 371 LEU B N 1
ATOM 2957 C CA . LEU B 1 169 ? 30.285 12.334 19.789 1.00 15.56 371 LEU B CA 1
ATOM 2958 C C . LEU B 1 169 ? 30.068 12.150 21.276 1.00 15.28 371 LEU B C 1
ATOM 2959 O O . LEU B 1 169 ? 29.762 13.100 21.997 1.00 15.32 371 LEU B O 1
ATOM 2964 N N . ASP B 1 170 ? 30.237 10.915 21.741 1.00 15.68 372 ASP B N 1
ATOM 2965 C CA . ASP B 1 170 ? 30.085 10.597 23.152 1.00 15.91 372 ASP B CA 1
ATOM 2966 C C . ASP B 1 170 ? 31.432 10.228 23.740 1.00 16.82 372 ASP B C 1
ATOM 2967 O O . ASP B 1 170 ? 32.315 9.710 23.034 1.00 16.78 372 ASP B O 1
ATOM 2972 N N . GLU B 1 171 ? 31.566 10.502 25.029 1.00 16.99 373 GLU B N 1
ATOM 2973 C CA . GLU B 1 171 ? 32.667 9.956 25.802 1.00 18.34 373 GLU B CA 1
ATOM 2974 C C . GLU B 1 171 ? 32.067 8.886 26.709 1.00 17.54 373 GLU B C 1
ATOM 2975 O O . GLU B 1 171 ? 31.153 9.159 27.497 1.00 16.73 373 GLU B O 1
ATOM 2981 N N . VAL B 1 172 ? 32.572 7.658 26.585 1.00 18.15 374 VAL B N 1
ATOM 2982 C CA . VAL B 1 172 ? 31.926 6.534 27.232 1.00 17.76 374 VAL B CA 1
ATOM 2983 C C . VAL B 1 172 ? 32.941 5.767 28.087 1.00 18.36 374 VAL B C 1
ATOM 2984 O O . VAL B 1 172 ? 34.104 5.622 27.688 1.00 19.23 374 VAL B O 1
ATOM 2988 N N . ASN B 1 173 ? 32.489 5.347 29.263 1.00 17.26 375 ASN B N 1
ATOM 2989 C CA . ASN B 1 173 ? 33.223 4.452 30.151 1.00 18.14 375 ASN B CA 1
ATOM 2990 C C . ASN B 1 173 ? 32.443 3.156 30.252 1.00 17.62 375 ASN B C 1
ATOM 2991 O O . ASN B 1 173 ? 31.224 3.167 30.418 1.00 15.48 375 ASN B O 1
ATOM 2996 N N . ILE B 1 174 ? 33.154 2.039 30.163 1.00 16.62 376 ILE B N 1
ATOM 2997 C CA . ILE B 1 174 ? 32.494 0.730 30.251 1.00 17.29 376 ILE B CA 1
ATOM 2998 C C . ILE B 1 174 ? 32.968 0.016 31.517 1.00 17.23 376 ILE B C 1
ATOM 2999 O O . ILE B 1 174 ? 34.102 0.213 31.947 1.00 17.65 376 ILE B O 1
ATOM 3004 N N . ASN B 1 175 ? 32.072 -0.751 32.121 1.00 17.07 377 ASN B N 1
ATOM 3005 C CA . ASN B 1 175 ? 32.411 -1.580 33.258 1.00 17.90 377 ASN B CA 1
ATOM 3006 C C . ASN B 1 175 ? 31.876 -3.000 33.025 1.00 17.64 377 ASN B C 1
ATOM 3007 O O . ASN B 1 175 ? 30.669 -3.232 33.074 1.00 17.50 377 ASN B O 1
ATOM 3012 N N . SER B 1 176 ? 32.776 -3.929 32.728 1.00 19.40 378 SER B N 1
ATOM 3013 C CA . SER B 1 176 ? 32.405 -5.339 32.568 1.00 21.42 378 SER B CA 1
ATOM 3014 C C . SER B 1 176 ? 32.145 -5.948 33.945 1.00 21.99 378 SER B C 1
ATOM 3015 O O . SER B 1 176 ? 32.863 -5.645 34.904 1.00 23.21 378 SER B O 1
ATOM 3018 N N . LEU B 1 177 ? 31.119 -6.775 34.056 1.00 21.91 379 LEU B N 1
ATOM 3019 C CA . LEU B 1 177 ? 30.749 -7.289 35.370 1.00 22.06 379 LEU B CA 1
ATOM 3020 C C . LEU B 1 177 ? 30.938 -8.783 35.474 1.00 24.05 379 LEU B C 1
ATOM 3021 O O . LEU B 1 177 ? 31.251 -9.288 36.555 1.00 24.53 379 LEU B O 1
ATOM 3026 N N . CYS B 1 178 ? 30.711 -9.485 34.371 1.00 23.95 380 CYS B N 1
ATOM 3027 C CA . CYS B 1 178 ? 30.764 -10.944 34.411 1.00 25.22 380 CYS B CA 1
ATOM 3028 C C . CYS B 1 178 ? 30.754 -11.532 33.015 1.00 25.89 380 CYS B C 1
ATOM 3029 O O . CYS B 1 178 ? 30.368 -10.852 32.050 1.00 24.97 380 CYS B O 1
ATOM 3032 N N . GLN B 1 179 ? 31.156 -12.808 32.931 1.00 26.08 381 GLN B N 1
ATOM 3033 C CA . GLN B 1 179 ? 31.244 -13.535 31.665 1.00 26.81 381 GLN B CA 1
ATOM 3034 C C . GLN B 1 179 ? 29.932 -14.267 31.456 1.00 26.02 381 GLN B C 1
ATOM 3035 O O . GLN B 1 179 ? 29.415 -14.925 32.374 1.00 25.90 381 GLN B O 1
ATOM 3041 N N . CYS B 1 180 ? 29.390 -14.151 30.250 1.00 25.46 382 CYS B N 1
ATOM 3042 C CA . CYS B 1 180 ? 28.103 -14.747 29.920 1.00 25.11 382 CYS B CA 1
ATOM 3043 C C . CYS B 1 180 ? 28.293 -16.262 29.775 1.00 25.16 382 CYS B C 1
ATOM 3044 O O . CYS B 1 180 ? 29.424 -16.703 29.517 1.00 25.46 382 CYS B O 1
ATOM 3047 N N . PRO B 1 181 ? 27.208 -17.046 29.954 1.00 25.77 383 PRO B N 1
ATOM 3048 C CA . PRO B 1 181 ? 27.305 -18.493 29.733 1.00 25.60 383 PRO B CA 1
ATOM 3049 C C . PRO B 1 181 ? 27.739 -18.759 28.303 1.00 26.45 383 PRO B C 1
ATOM 3050 O O . PRO B 1 181 ? 27.506 -17.933 27.420 1.00 25.82 383 PRO B O 1
ATOM 3054 N N . LYS B 1 182 ? 28.324 -19.927 28.044 1.00 26.34 384 LYS B N 1
ATOM 3055 C CA . LYS B 1 182 ? 28.725 -20.231 26.677 1.00 26.62 384 LYS B CA 1
ATOM 3056 C C . LYS B 1 182 ? 27.486 -20.246 25.773 1.00 27.07 384 LYS B C 1
ATOM 3057 O O . LYS B 1 182 ? 26.392 -20.626 26.206 1.00 27.65 384 LYS B O 1
ATOM 3063 N N . GLY B 1 183 ? 27.658 -19.788 24.537 1.00 27.54 385 GLY B N 1
ATOM 3064 C CA . GLY B 1 183 ? 26.555 -19.669 23.594 1.00 28.25 385 GLY B CA 1
ATOM 3065 C C . GLY B 1 183 ? 25.802 -18.351 23.695 1.00 28.45 385 GLY B C 1
ATOM 3066 O O . GLY B 1 183 ? 24.826 -18.134 22.977 1.00 28.53 385 GLY B O 1
ATOM 3067 N N . HIS B 1 184 ? 26.257 -17.491 24.609 1.00 28.23 386 HIS B N 1
ATOM 3068 C CA . HIS B 1 184 ? 25.675 -16.158 24.848 1.00 28.57 386 HIS B CA 1
ATOM 3069 C C . HIS B 1 184 ? 26.759 -15.101 24.731 1.00 27.12 386 HIS B C 1
ATOM 3070 O O . HIS B 1 184 ? 27.954 -15.376 24.941 1.00 26.28 386 HIS B O 1
ATOM 3077 N N . ARG B 1 185 ? 26.326 -13.879 24.420 1.00 26.28 387 ARG B N 1
ATOM 3078 C CA . ARG B 1 185 ? 27.226 -12.755 24.238 1.00 25.37 387 ARG B CA 1
ATOM 3079 C C . ARG B 1 185 ? 26.766 -11.605 25.124 1.00 22.81 387 ARG B C 1
ATOM 3080 O O . ARG B 1 185 ? 25.574 -11.414 25.348 1.00 21.86 387 ARG B O 1
ATOM 3088 N N . CYS B 1 186 ? 27.732 -10.865 25.633 1.00 21.80 388 CYS B N 1
ATOM 3089 C CA . CYS B 1 186 ? 27.445 -9.598 26.301 1.00 20.77 388 CYS B CA 1
ATOM 3090 C C . CYS B 1 186 ? 27.553 -8.455 25.297 1.00 19.74 388 CYS B C 1
ATOM 3091 O O . CYS B 1 186 ? 28.514 -8.393 24.532 1.00 18.74 388 CYS B O 1
ATOM 3094 N N . PRO B 1 187 ? 26.554 -7.561 25.293 1.00 18.56 389 PRO B N 1
ATOM 3095 C CA . PRO B 1 187 ? 26.602 -6.398 24.392 1.00 18.61 389 PRO B CA 1
ATOM 3096 C C . PRO B 1 187 ? 27.866 -5.584 24.668 1.00 17.85 389 PRO B C 1
ATOM 3097 O O . PRO B 1 187 ? 28.187 -5.352 25.836 1.00 17.97 389 PRO B O 1
ATOM 3101 N N . SER B 1 188 ? 28.543 -5.136 23.612 1.00 17.94 390 SER B N 1
ATOM 3102 C CA . SER B 1 188 ? 29.760 -4.322 23.733 1.00 16.82 390 SER B CA 1
ATOM 3103 C C . SER B 1 188 ? 29.529 -2.841 23.439 1.00 16.13 390 SER B C 1
ATOM 3104 O O . SER B 1 188 ? 30.426 -2.027 23.608 1.00 15.95 390 SER B O 1
ATOM 3107 N N . HIS B 1 189 ? 28.329 -2.512 22.981 1.00 14.74 391 HIS B N 1
ATOM 3108 C CA . HIS B 1 189 ? 27.995 -1.115 22.685 1.00 13.48 391 HIS B CA 1
ATOM 3109 C C . HIS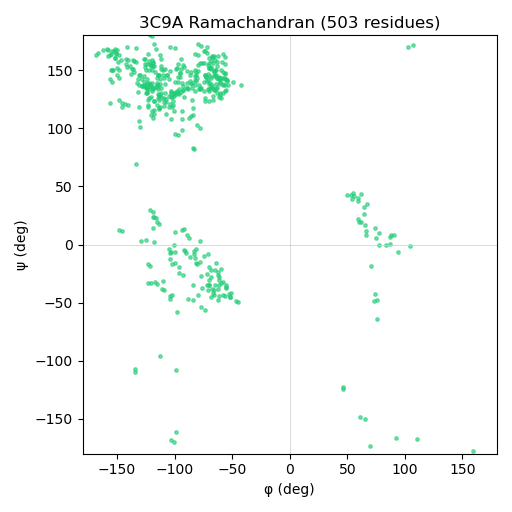 B 1 189 ? 26.573 -0.863 23.196 1.00 13.24 391 HIS B C 1
ATOM 3110 O O . HIS B 1 189 ? 25.730 -1.749 23.137 1.00 13.53 391 HIS B O 1
ATOM 3117 N N . HIS B 1 190 ? 26.314 0.349 23.664 1.00 12.50 392 HIS B N 1
ATOM 3118 C CA . HIS B 1 190 ? 25.042 0.637 24.345 1.00 13.17 392 HIS B CA 1
ATOM 3119 C C . HIS B 1 190 ? 23.848 0.657 23.406 1.00 13.45 392 HIS B C 1
ATOM 3120 O O . HIS B 1 190 ? 22.709 0.721 23.886 1.00 13.82 392 HIS B O 1
ATOM 3127 N N . THR B 1 191 ? 24.089 0.579 22.102 1.00 12.94 393 THR B N 1
ATOM 3128 C CA . THR B 1 191 ? 22.971 0.518 21.143 1.00 14.17 393 THR B CA 1
ATOM 3129 C C . THR B 1 191 ? 22.691 -0.888 20.641 1.00 15.12 393 THR B C 1
ATOM 3130 O O . THR B 1 191 ? 21.788 -1.085 19.821 1.00 14.86 393 THR B O 1
ATOM 3134 N N . GLN B 1 192 ? 23.467 -1.878 21.107 1.00 14.19 394 GLN B N 1
ATOM 3135 C CA . GLN B 1 192 ? 23.190 -3.261 20.712 1.00 15.90 394 GLN B CA 1
ATOM 3136 C C . GLN B 1 192 ? 21.950 -3.828 21.397 1.00 14.98 394 GLN B C 1
ATOM 3137 O O . GLN B 1 192 ? 21.442 -3.285 22.371 1.00 15.77 394 GLN B O 1
ATOM 3143 N N . SER B 1 193 ? 21.468 -4.968 20.902 1.00 16.87 395 SER B N 1
ATOM 3144 C CA . SER B 1 193 ? 20.360 -5.650 21.577 1.00 17.30 395 SER B CA 1
ATOM 3145 C C . SER B 1 193 ? 20.800 -6.086 22.958 1.00 17.08 395 SER B C 1
ATOM 3146 O O . SER B 1 193 ? 22.000 -6.341 23.164 1.00 17.21 395 SER B O 1
ATOM 3149 N N . GLY B 1 194 ? 19.842 -6.216 23.885 1.00 16.37 396 GLY B N 1
ATOM 3150 C CA . GLY B 1 194 ? 20.153 -6.639 25.252 1.00 15.36 396 GLY B CA 1
ATOM 3151 C C . GLY B 1 194 ? 20.519 -5.499 26.185 1.00 16.32 396 GLY B C 1
ATOM 3152 O O . GLY B 1 194 ? 20.911 -5.715 27.351 1.00 16.42 396 GLY B O 1
ATOM 3153 N N . VAL B 1 195 ? 20.348 -4.270 25.703 1.00 15.97 397 VAL B N 1
ATOM 3154 C CA . VAL B 1 195 ? 20.681 -3.099 26.511 1.00 16.01 397 VAL B CA 1
ATOM 3155 C C . VAL B 1 195 ? 19.425 -2.348 26.992 1.00 16.96 397 VAL B C 1
ATOM 3156 O O . VAL B 1 195 ? 18.450 -2.190 26.247 1.00 17.23 397 VAL B O 1
ATOM 3160 N N . ILE B 1 196 ? 19.465 -1.937 28.253 1.00 17.79 398 ILE B N 1
ATOM 3161 C CA . ILE B 1 196 ? 18.358 -1.200 28.865 1.00 19.27 398 ILE B CA 1
ATOM 3162 C C . ILE B 1 196 ? 18.894 0.132 29.371 1.00 19.78 398 ILE B C 1
ATOM 3163 O O . ILE B 1 196 ? 19.934 0.177 30.015 1.00 19.40 398 ILE B O 1
ATOM 3168 N N . ALA B 1 197 ? 18.183 1.225 29.098 1.00 20.89 399 ALA B N 1
ATOM 3169 C CA . ALA B 1 197 ? 18.623 2.518 29.615 1.00 22.56 399 ALA B CA 1
ATOM 3170 C C . ALA B 1 197 ? 18.398 2.602 31.113 1.00 23.38 399 ALA B C 1
ATOM 3171 O O . ALA B 1 197 ? 17.395 2.105 31.637 1.00 23.99 399 ALA B O 1
ATOM 3173 N N . GLY B 1 198 ? 19.351 3.215 31.807 1.00 24.55 400 GLY B N 1
ATOM 3174 C CA . GLY B 1 198 ? 19.293 3.319 33.247 1.00 26.03 400 GLY B CA 1
ATOM 3175 C C . GLY B 1 198 ? 18.755 4.675 33.620 1.00 27.88 400 GLY B C 1
ATOM 3176 O O . GLY B 1 198 ? 17.581 4.944 33.429 1.00 29.20 400 GLY B O 1
ATOM 3177 N N . GLU B 1 199 ? 19.633 5.527 34.129 1.00 28.80 401 GLU B N 1
ATOM 3178 C CA . GLU B 1 199 ? 19.276 6.868 34.579 1.00 29.45 401 GLU B CA 1
ATOM 3179 C C . GLU B 1 199 ? 20.274 7.913 34.102 1.00 29.22 401 GLU B C 1
ATOM 3180 O O . GLU B 1 199 ? 21.422 7.585 33.795 1.00 27.80 401 GLU B O 1
ATOM 3186 N N . SER B 1 200 ? 19.835 9.175 34.053 1.00 29.16 402 SER B N 1
ATOM 3187 C CA . SER B 1 200 ? 20.756 10.305 34.001 1.00 29.71 402 SER B CA 1
ATOM 3188 C C . SER B 1 200 ? 21.546 10.314 35.289 1.00 29.10 402 SER B C 1
ATOM 3189 O O . SER B 1 200 ? 21.012 9.985 36.352 1.00 29.27 402 SER B O 1
ATOM 3192 N N . PHE B 1 201 ? 22.801 10.722 35.206 1.00 28.72 403 PHE B N 1
ATOM 3193 C CA . PHE B 1 201 ? 23.667 10.756 36.362 1.00 29.48 403 PHE B CA 1
ATOM 3194 C C . PHE B 1 201 ? 24.602 11.976 36.317 1.00 29.64 403 PHE B C 1
ATOM 3195 O O . PHE B 1 201 ? 25.386 12.147 35.372 1.00 28.66 403 PHE B O 1
ATOM 3203 N N . LEU B 1 202 ? 24.499 12.809 37.351 1.00 30.69 404 LEU B N 1
ATOM 3204 C CA . LEU B 1 202 ? 25.252 14.063 37.482 1.00 31.68 404 LEU B CA 1
ATOM 3205 C C . LEU B 1 202 ? 24.683 15.147 36.574 1.00 32.46 404 LEU B C 1
ATOM 3206 O O . LEU B 1 202 ? 24.174 16.168 37.058 1.00 33.26 404 LEU B O 1
ATOM 3211 N N . GLU B 1 203 ? 24.767 14.918 35.267 1.00 32.64 405 GLU B N 1
ATOM 3212 C CA . GLU B 1 203 ? 24.310 15.893 34.279 1.00 32.91 405 GLU B CA 1
ATOM 3213 C C . GLU B 1 203 ? 23.250 15.280 33.368 1.00 32.42 405 GLU B C 1
ATOM 3214 O O . GLU B 1 203 ? 23.155 14.057 33.244 1.00 31.52 405 GLU B O 1
ATOM 3220 N N . ASP B 1 204 ? 22.444 16.135 32.742 1.00 31.99 406 ASP B N 1
ATOM 3221 C CA . ASP B 1 204 ? 21.394 15.678 31.842 1.00 31.77 406 ASP B CA 1
ATOM 3222 C C . ASP B 1 204 ? 21.942 14.911 30.631 1.00 30.25 406 ASP B C 1
ATOM 3223 O O . ASP B 1 204 ? 21.239 14.105 30.021 1.00 30.94 406 ASP B O 1
ATOM 3228 N N . ASN B 1 205 ? 23.203 15.167 30.298 1.00 28.23 407 ASN B N 1
ATOM 3229 C CA . ASN B 1 205 ? 23.831 14.569 29.135 1.00 26.32 407 ASN B CA 1
ATOM 3230 C C . ASN B 1 205 ? 24.723 13.371 29.481 1.00 24.49 407 ASN B C 1
ATOM 3231 O O . ASN B 1 205 ? 25.460 12.893 28.634 1.00 23.53 407 ASN B O 1
ATOM 3236 N N . ILE B 1 206 ? 24.644 12.894 30.724 1.00 22.87 408 ILE B N 1
ATOM 3237 C CA . ILE B 1 206 ? 25.319 11.648 31.107 1.00 21.33 408 ILE B CA 1
ATOM 3238 C C . ILE B 1 206 ? 24.250 10.619 31.433 1.00 20.85 408 ILE B C 1
ATOM 3239 O O . ILE B 1 206 ? 23.462 10.793 32.349 1.00 21.55 408 ILE B O 1
ATOM 3244 N N . GLN B 1 207 ? 24.233 9.540 30.665 1.00 19.89 409 GLN B N 1
ATOM 3245 C CA . GLN B 1 207 ? 23.194 8.535 30.742 1.00 19.19 409 GLN B CA 1
ATOM 3246 C C . GLN B 1 207 ? 23.850 7.184 31.005 1.00 18.29 409 GLN B C 1
ATOM 3247 O O . GLN B 1 207 ? 24.876 6.885 30.404 1.00 18.20 409 GLN B O 1
ATOM 3253 N N . THR B 1 208 ? 23.294 6.403 31.935 1.00 17.31 410 THR B N 1
ATOM 3254 C CA . THR B 1 208 ? 23.789 5.020 32.137 1.00 16.44 410 THR B CA 1
ATOM 3255 C C . THR B 1 208 ? 22.928 4.003 31.394 1.00 15.62 410 THR B C 1
ATOM 3256 O O . THR B 1 208 ? 21.752 4.259 31.116 1.00 16.65 410 THR B O 1
ATOM 3260 N N . TYR B 1 209 ? 23.527 2.851 31.078 1.00 14.19 411 TYR B N 1
ATOM 3261 C CA . TYR B 1 209 ? 22.846 1.731 30.440 1.00 14.39 411 TYR B CA 1
ATOM 3262 C C . TYR B 1 209 ? 23.372 0.447 31.056 1.00 15.17 411 TYR B C 1
ATOM 3263 O O . TYR B 1 209 ? 24.519 0.401 31.510 1.00 15.07 411 TYR B O 1
ATOM 3272 N N . SER B 1 210 ? 22.538 -0.583 31.047 1.00 15.82 412 SER B N 1
ATOM 3273 C CA . SER B 1 210 ? 22.916 -1.925 31.493 1.00 16.99 412 SER B CA 1
ATOM 3274 C C . SER B 1 210 ? 22.751 -2.896 30.349 1.00 16.84 412 SER B C 1
ATOM 3275 O O . SER B 1 210 ? 21.712 -2.922 29.695 1.00 16.00 412 SER B O 1
ATOM 3278 N N . GLY B 1 211 ? 23.773 -3.721 30.131 1.00 15.92 413 GLY B N 1
ATOM 3279 C CA . GLY B 1 211 ? 23.715 -4.768 29.096 1.00 16.35 413 GLY B CA 1
ATOM 3280 C C . GLY B 1 211 ? 23.553 -6.125 29.740 1.00 17.09 413 GLY B C 1
ATOM 3281 O O . GLY B 1 211 ? 24.092 -6.365 30.819 1.00 16.69 413 GLY B O 1
ATOM 3282 N N . TYR B 1 212 ? 22.815 -7.011 29.065 1.00 17.62 414 TYR B N 1
ATOM 3283 C CA . TYR B 1 212 ? 22.489 -8.322 29.612 1.00 19.59 414 TYR B CA 1
ATOM 3284 C C . TYR B 1 212 ? 22.913 -9.380 28.617 1.00 20.86 414 TYR B C 1
ATOM 3285 O O . TYR B 1 212 ? 22.958 -9.125 27.413 1.00 19.74 414 TYR B O 1
ATOM 3294 N N . CYS B 1 213 ? 23.224 -10.571 29.125 1.00 22.30 415 CYS B N 1
ATOM 3295 C CA . CYS B 1 213 ? 23.590 -11.694 28.259 1.00 24.14 415 CYS B CA 1
ATOM 3296 C C . CYS B 1 213 ? 22.457 -12.043 27.302 1.00 25.61 415 CYS B C 1
ATOM 3297 O O . CYS B 1 213 ? 21.311 -12.180 27.719 1.00 26.14 415 CYS B O 1
ATOM 3300 N N . MET B 1 214 ? 22.795 -12.153 26.023 1.00 26.87 416 MET B N 1
ATOM 3301 C CA . MET B 1 214 ? 21.829 -12.492 24.982 1.00 28.52 416 MET B CA 1
ATOM 3302 C C . MET B 1 214 ? 22.283 -13.763 24.278 1.00 29.27 416 MET B C 1
ATOM 3303 O O . MET B 1 214 ? 23.465 -13.934 23.998 1.00 28.58 416 MET B O 1
ATOM 3308 N N . ALA B 1 215 ? 21.337 -14.652 23.996 1.00 31.28 417 ALA B N 1
ATOM 3309 C CA . ALA B 1 215 ? 21.649 -15.886 23.279 1.00 33.03 417 ALA B CA 1
ATOM 3310 C C . ALA B 1 215 ? 22.316 -15.563 21.949 1.00 34.04 417 ALA B C 1
ATOM 3311 O O . ALA B 1 215 ? 21.942 -14.589 21.293 1.00 34.58 417 ALA B O 1
ATOM 3313 N N . ASN B 1 216 ? 23.296 -16.392 21.579 1.00 35.81 418 ASN B N 1
ATOM 3314 C CA . ASN B 1 216 ? 24.138 -16.284 20.363 1.00 37.04 418 ASN B CA 1
ATOM 3315 C C . ASN B 1 216 ? 25.524 -15.696 20.634 1.00 37.76 418 ASN B C 1
ATOM 3316 O O . ASN B 1 216 ? 26.522 -16.429 20.668 1.00 38.64 418 ASN B O 1
ATOM 3321 N N . PRO C 2 3 ? 30.780 3.735 11.482 1.00 27.32 50 PRO C N 1
ATOM 3322 C CA . PRO C 2 3 ? 31.359 5.007 11.908 1.00 26.58 50 PRO C CA 1
ATOM 3323 C C . PRO C 2 3 ? 30.776 6.168 11.135 1.00 25.73 50 PRO C C 1
ATOM 3324 O O . PRO C 2 3 ? 30.215 5.977 10.049 1.00 25.84 50 PRO C O 1
ATOM 3328 N N . THR C 2 4 ? 30.928 7.363 11.687 1.00 25.01 51 THR C N 1
ATOM 3329 C CA . THR C 2 4 ? 30.661 8.565 10.932 1.00 23.67 51 THR C CA 1
ATOM 3330 C C . THR C 2 4 ? 31.844 8.811 10.008 1.00 23.15 51 THR C C 1
ATOM 3331 O O . THR C 2 4 ? 32.973 8.355 10.275 1.00 21.77 51 THR C O 1
ATOM 3335 N N . TYR C 2 5 ? 31.596 9.540 8.925 1.00 21.49 52 TYR C N 1
ATOM 3336 C C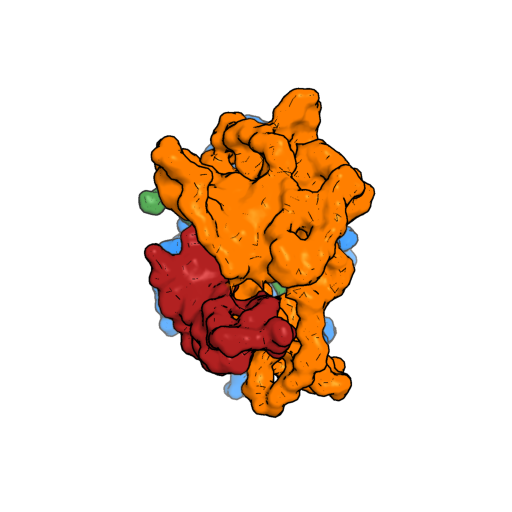A . TYR C 2 5 ? 32.608 9.742 7.892 1.00 21.65 52 TYR C CA 1
ATOM 3337 C C . TYR C 2 5 ? 33.028 11.168 7.697 1.00 21.30 52 TYR C C 1
ATOM 3338 O O . TYR C 2 5 ? 32.243 12.103 7.881 1.00 20.43 52 TYR C O 1
ATOM 3347 N N . LYS C 2 6 ? 34.293 11.316 7.322 1.00 20.51 53 LYS C N 1
ATOM 3348 C CA . LYS C 2 6 ? 34.849 12.567 6.883 1.00 21.55 53 LYS C CA 1
ATOM 3349 C C . LYS C 2 6 ? 34.107 13.014 5.631 1.00 20.90 53 LYS C C 1
ATOM 3350 O O . LYS C 2 6 ? 33.822 12.192 4.758 1.00 21.55 53 LYS C O 1
ATOM 3356 N N . CYS C 2 7 ? 33.805 14.306 5.552 1.00 20.79 54 CYS C N 1
ATOM 3357 C CA . CYS C 2 7 ? 33.202 14.912 4.354 1.00 20.69 54 CYS C CA 1
ATOM 3358 C C . CYS C 2 7 ? 34.214 14.987 3.214 1.00 20.63 54 CYS C C 1
ATOM 3359 O O . CYS C 2 7 ? 35.411 15.205 3.470 1.00 21.63 54 CYS C O 1
ATOM 3362 N N . PRO C 2 8 ? 33.747 14.842 1.957 1.00 19.86 55 PRO C N 1
ATOM 3363 C CA . PRO C 2 8 ? 34.625 15.133 0.832 1.00 19.58 55 PRO C CA 1
ATOM 3364 C C . PRO C 2 8 ? 35.190 16.539 0.884 1.00 19.50 55 PRO C C 1
ATOM 3365 O O . PRO C 2 8 ? 34.605 17.438 1.484 1.00 17.89 55 PRO C O 1
ATOM 3369 N N . GLU C 2 9 ? 36.340 16.726 0.250 1.00 19.97 56 GLU C N 1
ATOM 3370 C CA . GLU C 2 9 ? 37.046 17.997 0.323 1.00 22.09 56 GLU C CA 1
ATOM 3371 C C . GLU C 2 9 ? 36.137 19.218 0.145 1.00 20.71 56 GLU C C 1
ATOM 3372 O O . GLU C 2 9 ? 36.212 20.177 0.914 1.00 20.90 56 GLU C O 1
ATOM 3378 N N . THR C 2 10 ? 35.308 19.202 -0.891 1.00 20.25 57 THR C N 1
ATOM 3379 C CA . THR C 2 10 ? 34.519 20.386 -1.225 1.00 19.81 57 THR C CA 1
ATOM 3380 C C . THR C 2 10 ? 33.428 20.637 -0.161 1.00 18.61 57 THR C C 1
ATOM 3381 O O . THR C 2 10 ? 33.100 21.781 0.176 1.00 19.18 57 THR C O 1
ATOM 3385 N N . PHE C 2 11 ? 32.886 19.553 0.382 1.00 18.06 58 PHE C N 1
ATOM 3386 C CA . PHE C 2 11 ? 31.921 19.680 1.461 1.00 17.91 58 PHE C CA 1
ATOM 3387 C C . PHE C 2 11 ? 32.620 20.205 2.702 1.00 17.82 58 PHE C C 1
ATOM 3388 O O . PHE C 2 11 ? 32.123 21.097 3.384 1.00 17.53 58 PHE C O 1
ATOM 3396 N N . ASP C 2 12 ? 33.785 19.631 2.990 1.00 18.37 59 ASP C N 1
ATOM 3397 C CA . ASP C 2 12 ? 34.509 20.023 4.194 1.00 19.77 59 ASP C CA 1
ATOM 3398 C C . ASP C 2 12 ? 34.896 21.489 4.195 1.00 19.32 59 ASP C C 1
ATOM 3399 O O . ASP C 2 12 ? 34.902 22.142 5.239 1.00 19.54 59 ASP C O 1
ATOM 3404 N N . ALA C 2 13 ? 35.213 22.007 3.012 1.00 18.84 60 ALA C N 1
ATOM 3405 C CA . ALA C 2 13 ? 35.601 23.402 2.878 1.00 18.67 60 ALA C CA 1
ATOM 3406 C C . ALA C 2 13 ? 34.436 24.397 2.946 1.00 18.72 60 ALA C C 1
ATOM 3407 O O . ALA C 2 13 ? 34.587 25.496 3.518 1.00 20.48 60 ALA C O 1
ATOM 3409 N N . TRP C 2 14 ? 33.286 24.039 2.371 1.00 16.06 61 TRP C N 1
ATOM 3410 C CA . TRP C 2 14 ? 32.227 25.022 2.066 1.00 16.68 61 TRP C CA 1
ATOM 3411 C C . TRP C 2 14 ? 30.842 24.782 2.663 1.00 15.72 61 TRP C C 1
ATOM 3412 O O . TRP C 2 14 ? 30.013 25.699 2.679 1.00 15.81 61 TRP C O 1
ATOM 3423 N N . TYR C 2 15 ? 30.555 23.574 3.128 1.00 15.52 62 TYR C N 1
ATOM 3424 C CA . TYR C 2 15 ? 29.169 23.311 3.521 1.00 15.81 62 TYR C CA 1
ATOM 3425 C C . TYR C 2 15 ? 28.803 23.929 4.876 1.00 16.01 62 TYR C C 1
ATOM 3426 O O . TYR C 2 15 ? 27.807 24.650 4.974 1.00 16.09 62 TYR C O 1
ATOM 3435 N N . CYS C 2 16 ? 29.582 23.635 5.910 1.00 16.30 63 CYS C N 1
ATOM 3436 C CA . CYS C 2 16 ? 29.264 24.109 7.256 1.00 16.79 63 CYS C CA 1
ATOM 3437 C C . CYS C 2 16 ? 29.860 25.468 7.554 1.00 18.05 63 CYS C C 1
ATOM 3438 O O . CYS C 2 16 ? 31.048 25.719 7.291 1.00 19.65 63 CYS C O 1
ATOM 3441 N N . LEU C 2 17 ? 29.040 26.321 8.140 1.00 18.26 64 LEU C N 1
ATOM 3442 C CA . LEU C 2 17 ? 29.474 27.696 8.361 1.00 18.42 64 LEU C CA 1
ATOM 3443 C C . LEU C 2 17 ? 29.850 27.938 9.811 1.00 18.96 64 LEU C C 1
ATOM 3444 O O . LEU C 2 17 ? 29.622 27.091 10.687 1.00 17.65 64 LEU C O 1
ATOM 3449 N N . ASN C 2 18 ? 30.451 29.106 10.043 1.00 19.76 65 ASN C N 1
ATOM 3450 C CA . ASN C 2 18 ? 30.765 29.572 11.393 1.00 20.72 65 ASN C CA 1
ATOM 3451 C C . ASN C 2 18 ? 31.605 28.566 12.186 1.00 21.10 65 ASN C C 1
ATOM 3452 O O . ASN C 2 18 ? 31.316 28.280 13.359 1.00 21.17 65 ASN C O 1
ATOM 3457 N N . ASP C 2 19 ? 32.620 28.016 11.515 1.00 21.19 66 ASP C N 1
ATOM 3458 C CA . ASP C 2 19 ? 33.586 27.055 12.073 1.00 22.30 66 ASP C CA 1
ATOM 3459 C C . ASP C 2 19 ? 32.990 25.728 12.562 1.00 21.69 66 ASP C C 1
ATOM 3460 O O . ASP C 2 19 ? 33.616 24.987 13.337 1.00 22.29 66 ASP C O 1
ATOM 3465 N N . ALA C 2 20 ? 31.789 25.421 12.077 1.00 19.33 67 ALA C N 1
ATOM 3466 C CA . ALA C 2 20 ? 31.170 24.126 12.351 1.00 18.76 67 ALA C CA 1
ATOM 3467 C C . ALA C 2 20 ? 31.904 22.988 11.664 1.00 18.99 67 ALA C C 1
ATOM 3468 O O . ALA C 2 20 ? 32.642 23.197 10.677 1.00 20.14 67 ALA C O 1
ATOM 3470 N N . HIS C 2 21 ? 31.719 21.781 12.188 1.00 17.67 68 HIS C N 1
ATOM 3471 C CA . HIS C 2 21 ? 32.439 20.608 11.689 1.00 17.02 68 HIS C CA 1
ATOM 3472 C C . HIS C 2 21 ? 31.532 19.780 10.803 1.00 17.10 68 HIS C C 1
ATOM 3473 O O . HIS C 2 21 ? 30.438 19.386 11.225 1.00 16.34 68 HIS C O 1
ATOM 3480 N N . CYS C 2 22 ? 31.991 19.485 9.592 1.00 16.80 69 CYS C N 1
ATOM 3481 C CA . CYS C 2 22 ? 31.201 18.698 8.653 1.00 15.85 69 CYS C CA 1
ATOM 3482 C C . CYS C 2 22 ? 31.436 17.221 8.902 1.00 15.58 69 CYS C C 1
ATOM 3483 O O . CYS C 2 22 ? 32.573 16.791 9.124 1.00 16.09 69 CYS C O 1
ATOM 3486 N N . PHE C 2 23 ? 30.363 16.444 8.862 1.00 15.33 70 PHE C N 1
ATOM 3487 C CA . PHE C 2 23 ? 30.511 14.984 8.873 1.00 15.29 70 PHE C CA 1
ATOM 3488 C C . PHE C 2 23 ? 29.385 14.337 8.075 1.00 15.69 70 PHE C C 1
ATOM 3489 O O . PHE C 2 23 ? 28.359 14.967 7.781 1.00 16.35 70 PHE C O 1
ATOM 3497 N N . ALA C 2 24 ? 29.588 13.080 7.711 1.00 16.18 71 ALA C N 1
ATOM 3498 C CA . ALA C 2 24 ? 28.557 12.344 6.998 1.00 16.29 71 ALA C CA 1
ATOM 3499 C C . ALA C 2 24 ? 28.156 11.111 7.784 1.00 17.25 71 ALA C C 1
ATOM 3500 O O . ALA C 2 24 ? 29.017 10.441 8.346 1.00 17.77 71 ALA C O 1
ATOM 3502 N N . VAL C 2 25 ? 26.855 10.856 7.865 1.00 17.11 72 VAL C N 1
ATOM 3503 C CA . VAL C 2 25 ? 26.323 9.603 8.419 1.00 18.94 72 VAL C CA 1
ATOM 3504 C C . VAL C 2 25 ? 25.676 8.805 7.287 1.00 19.44 72 VAL C C 1
ATOM 3505 O O . VAL C 2 25 ? 24.873 9.344 6.506 1.00 18.98 72 VAL C O 1
ATOM 3509 N N . LYS C 2 26 ? 26.042 7.525 7.181 1.00 20.34 73 LYS C N 1
ATOM 3510 C CA . LYS C 2 26 ? 25.436 6.640 6.216 1.00 22.72 73 LYS C CA 1
ATOM 3511 C C . LYS C 2 26 ? 24.315 5.980 6.987 1.00 24.03 73 LYS C C 1
ATOM 3512 O O . LYS C 2 26 ? 24.556 5.073 7.781 1.00 25.03 73 LYS C O 1
ATOM 3518 N N . ILE C 2 27 ? 23.104 6.492 6.809 1.00 24.88 74 ILE C N 1
ATOM 3519 C CA . ILE C 2 27 ? 21.961 5.999 7.589 1.00 26.10 74 ILE C CA 1
ATOM 3520 C C . ILE C 2 27 ? 21.367 4.823 6.836 1.00 26.71 74 ILE C C 1
ATOM 3521 O O . ILE C 2 27 ? 21.070 3.764 7.427 1.00 27.43 74 ILE C O 1
ATOM 3526 N N . ALA C 2 28 ? 21.179 5.028 5.535 1.00 27.58 75 ALA C N 1
ATOM 3527 C CA . ALA C 2 28 ? 20.726 3.968 4.646 1.00 27.83 75 ALA C CA 1
ATOM 3528 C C . ALA C 2 28 ? 21.851 3.622 3.672 1.00 28.32 75 ALA C C 1
ATOM 3529 O O . ALA C 2 28 ? 22.766 2.841 4.006 1.00 28.58 75 ALA C O 1
ATOM 3531 N N . ASP C 2 29 ? 21.795 4.213 2.481 1.00 27.65 76 ASP C N 1
ATOM 3532 C CA . ASP C 2 29 ? 22.827 3.993 1.480 1.00 28.34 76 ASP C CA 1
ATOM 3533 C C . ASP C 2 29 ? 23.619 5.247 1.098 1.00 27.43 76 ASP C C 1
ATOM 3534 O O . ASP C 2 29 ? 24.808 5.146 0.765 1.00 28.67 76 ASP C O 1
ATOM 3539 N N . LEU C 2 30 ? 22.970 6.406 1.140 1.00 25.30 77 LEU C N 1
ATOM 3540 C CA . LEU C 2 30 ? 23.609 7.667 0.787 1.00 23.66 77 LEU C CA 1
ATOM 3541 C C . LEU C 2 30 ? 24.152 8.388 2.021 1.00 21.86 77 LEU C C 1
ATOM 3542 O O . LEU C 2 30 ? 23.604 8.229 3.131 1.00 21.52 77 LEU C O 1
ATOM 3547 N N . PRO C 2 31 ? 25.224 9.193 1.842 1.00 19.62 78 PRO C N 1
ATOM 3548 C CA . PRO C 2 31 ? 25.711 9.952 2.988 1.00 18.35 78 PRO C CA 1
ATOM 3549 C C . PRO C 2 31 ? 24.685 11.023 3.323 1.00 17.23 78 PRO C C 1
ATOM 3550 O O . PRO C 2 31 ? 24.112 11.658 2.423 1.00 18.72 78 PRO C O 1
ATOM 3554 N N . VAL C 2 32 ? 24.461 11.210 4.615 1.00 16.67 79 VAL C N 1
ATOM 3555 C CA . VAL C 2 32 ? 23.700 12.342 5.116 1.00 16.33 79 VAL C CA 1
ATOM 3556 C C . VAL C 2 32 ? 24.697 13.352 5.686 1.00 16.07 79 VAL C C 1
ATOM 3557 O O . VAL C 2 32 ? 25.273 13.127 6.746 1.00 16.31 79 VAL C O 1
ATOM 3561 N N . TYR C 2 33 ? 24.886 14.469 4.988 1.00 15.93 80 TYR C N 1
ATOM 3562 C CA . TYR C 2 33 ? 25.834 15.502 5.430 1.00 16.28 80 TYR C CA 1
ATOM 3563 C C . TYR C 2 33 ? 25.256 16.339 6.529 1.00 17.65 80 TYR C C 1
ATOM 3564 O O . TYR C 2 33 ? 24.086 16.776 6.456 1.00 18.59 80 TYR C O 1
ATOM 3573 N N . SER C 2 34 ? 26.060 16.560 7.558 1.00 15.90 81 SER C N 1
ATOM 3574 C CA . SER C 2 34 ? 25.601 17.244 8.753 1.00 16.92 81 SER C CA 1
ATOM 3575 C C . SER C 2 34 ? 26.677 18.181 9.263 1.00 16.00 81 SER C C 1
ATOM 3576 O O . SER C 2 34 ? 27.853 18.008 8.942 1.00 15.99 81 SER C O 1
ATOM 3579 N N . CYS C 2 35 ? 26.265 19.161 10.058 1.00 15.54 82 CYS C N 1
ATOM 3580 C CA . CYS C 2 35 ? 27.176 20.166 10.619 1.00 15.06 82 CYS C CA 1
ATOM 3581 C C . CYS C 2 35 ? 27.085 20.168 12.136 1.00 16.63 82 CYS C C 1
ATOM 3582 O O . CYS C 2 35 ? 26.013 20.368 12.700 1.00 16.04 82 CYS C O 1
ATOM 3585 N N . GLU C 2 36 ? 28.213 19.905 12.789 1.00 17.24 83 GLU C N 1
ATOM 3586 C CA . GLU C 2 36 ? 28.280 19.950 14.255 1.00 19.20 83 GLU C CA 1
ATOM 3587 C C . GLU C 2 36 ? 28.609 21.407 14.608 1.00 20.45 83 GLU C C 1
ATOM 3588 O O . GLU C 2 36 ? 29.695 21.917 14.303 1.00 19.95 83 GLU C O 1
ATOM 3594 N N . CYS C 2 37 ? 27.626 22.118 15.164 1.00 21.74 84 CYS C N 1
ATOM 3595 C CA . CYS C 2 37 ? 27.756 23.558 15.355 1.00 23.42 84 CYS C CA 1
ATOM 3596 C C . CYS C 2 37 ? 28.716 23.984 16.459 1.00 24.57 84 CYS C C 1
ATOM 3597 O O . CYS C 2 37 ? 28.787 23.342 17.503 1.00 24.35 84 CYS C O 1
ATOM 3600 N N . ALA C 2 38 ? 29.417 25.093 16.228 1.00 25.96 85 ALA C N 1
ATOM 3601 C CA . ALA C 2 38 ? 30.173 25.746 17.298 1.00 27.97 85 ALA C CA 1
ATOM 3602 C C . ALA C 2 38 ? 29.183 26.203 18.372 1.00 28.92 85 ALA C C 1
ATOM 3603 O O . ALA C 2 38 ? 27.983 26.286 18.106 1.00 28.54 85 ALA C O 1
ATOM 3605 N N . ILE C 2 39 ? 29.677 26.489 19.584 1.00 30.25 86 ILE C N 1
ATOM 3606 C CA . ILE C 2 39 ? 28.798 26.932 20.669 1.00 31.38 86 ILE C CA 1
ATOM 3607 C C . ILE C 2 39 ? 28.050 28.200 20.250 1.00 30.75 86 ILE C C 1
ATOM 3608 O O . ILE C 2 39 ? 28.655 29.148 19.744 1.00 31.80 86 ILE C O 1
ATOM 3613 N N . GLY C 2 40 ? 26.732 28.187 20.431 1.00 30.54 87 GLY C N 1
ATOM 3614 C CA . GLY C 2 40 ? 25.888 29.360 20.174 1.00 29.62 87 GLY C CA 1
ATOM 3615 C C . GLY C 2 40 ? 25.329 29.481 18.765 1.00 28.92 87 GLY C C 1
ATOM 3616 O O . GLY C 2 40 ? 24.718 30.494 18.414 1.00 29.21 87 GLY C O 1
ATOM 3617 N N . PHE C 2 41 ? 25.524 28.433 17.967 1.00 27.42 88 PHE C N 1
ATOM 3618 C CA . PHE C 2 41 ? 25.030 28.399 16.591 1.00 25.92 88 PHE C CA 1
ATOM 3619 C C . PHE C 2 41 ? 24.089 27.241 16.355 1.00 25.03 88 PHE C C 1
ATOM 3620 O O . PHE C 2 41 ? 24.167 26.209 17.042 1.00 25.08 88 PHE C O 1
ATOM 3628 N N . MET C 2 42 ? 23.219 27.410 15.364 1.00 23.44 89 MET C N 1
ATOM 3629 C CA . MET C 2 42 ? 22.215 26.411 15.029 1.00 22.99 89 MET C CA 1
ATOM 3630 C C . MET C 2 42 ? 21.798 26.468 13.558 1.00 21.17 89 MET C C 1
ATOM 3631 O O . MET C 2 42 ? 22.086 27.443 12.854 1.00 20.06 89 MET C O 1
ATOM 3636 N N . GLY C 2 43 ? 21.099 25.429 13.120 1.00 19.22 90 GLY C N 1
ATOM 3637 C CA . GLY C 2 43 ? 20.616 25.318 11.741 1.00 17.90 90 GLY C CA 1
ATOM 3638 C C . GLY C 2 43 ? 21.370 24.289 10.908 1.00 16.38 90 GLY C C 1
ATOM 3639 O O . GLY C 2 43 ? 22.400 23.770 11.321 1.00 16.23 90 GLY C O 1
ATOM 3640 N N . GLN C 2 44 ? 20.856 24.041 9.709 1.00 16.21 91 GLN C N 1
ATOM 3641 C CA . GLN C 2 44 ? 21.372 23.053 8.768 1.00 16.09 91 GLN C CA 1
ATOM 3642 C C . GLN C 2 44 ? 22.869 23.253 8.542 1.00 16.24 91 GLN C C 1
ATOM 3643 O O . GLN C 2 44 ? 23.639 22.286 8.554 1.00 15.86 91 GLN C O 1
ATOM 3649 N N . ARG C 2 45 ? 23.282 24.506 8.348 1.00 14.79 92 ARG C N 1
ATOM 3650 C CA . ARG C 2 45 ? 24.706 24.774 8.122 1.00 15.13 92 ARG C CA 1
ATOM 3651 C C . ARG C 2 45 ? 25.313 25.603 9.251 1.00 15.58 92 ARG C C 1
ATOM 3652 O O . ARG C 2 45 ? 26.388 26.191 9.107 1.00 16.13 92 ARG C O 1
ATOM 3660 N N . CYS C 2 46 ? 24.626 25.597 10.402 1.00 16.40 93 CYS C N 1
ATOM 3661 C CA . CYS C 2 46 ? 25.040 26.346 11.594 1.00 18.37 93 CYS C CA 1
ATOM 3662 C C . CYS C 2 46 ? 25.139 27.838 11.309 1.00 18.86 93 CYS C C 1
ATOM 3663 O O . CYS C 2 46 ? 26.021 28.535 11.812 1.00 20.23 93 CYS C O 1
ATOM 3666 N N . GLU C 2 47 ? 24.214 28.315 10.492 1.00 20.19 94 GLU C N 1
ATOM 3667 C CA . GLU C 2 47 ? 24.274 29.697 10.019 1.00 22.13 94 GLU C CA 1
ATOM 3668 C C . GLU C 2 47 ? 23.534 30.673 10.921 1.00 23.56 94 GLU C C 1
ATOM 3669 O O . GLU C 2 47 ? 23.620 31.896 10.722 1.00 23.44 94 GLU C O 1
ATOM 3675 N N . TYR C 2 48 ? 22.816 30.156 11.907 1.00 24.69 95 TYR C N 1
ATOM 3676 C CA . TYR C 2 48 ? 22.035 31.023 12.786 1.00 26.83 95 TYR C CA 1
ATOM 3677 C C . TYR C 2 48 ? 22.621 31.096 14.178 1.00 28.76 95 TYR C C 1
ATOM 3678 O O . TYR C 2 48 ? 23.159 30.115 14.689 1.00 28.59 95 TYR C O 1
ATOM 3687 N N . LYS C 2 49 ? 22.541 32.280 14.778 1.00 31.03 96 LYS C N 1
ATOM 3688 C CA . LYS C 2 49 ? 22.939 32.472 16.163 1.00 33.68 96 LYS C CA 1
ATOM 3689 C C . LYS C 2 49 ? 21.745 32.148 17.063 1.00 35.01 96 LYS C C 1
ATOM 3690 O O . LYS C 2 49 ? 20.602 32.465 16.722 1.00 35.57 96 LYS C O 1
ATOM 3696 N N . GLU C 2 50 ? 22.005 31.494 18.191 1.00 36.55 97 GLU C N 1
ATOM 3697 C CA . GLU C 2 50 ? 20.948 31.161 19.156 1.00 38.23 97 GLU C CA 1
ATOM 3698 C C . GLU C 2 50 ? 20.628 32.370 20.031 1.00 38.19 97 GLU C C 1
ATOM 3699 O O . GLU C 2 50 ? 21.365 33.367 20.026 1.00 38.69 97 GLU C O 1
ATOM 3705 N N . PRO D 2 3 ? 33.804 15.766 47.658 1.00 35.74 50 PRO D N 1
ATOM 3706 C CA . PRO D 2 3 ? 33.045 15.876 46.411 1.00 35.23 50 PRO D CA 1
ATOM 3707 C C . PRO D 2 3 ? 32.580 14.519 45.847 1.00 34.32 50 PRO D C 1
ATOM 3708 O O . PRO D 2 3 ? 32.300 14.415 44.650 1.00 34.82 50 PRO D O 1
ATOM 3712 N N . THR D 2 4 ? 32.529 13.485 46.682 1.00 33.11 51 THR D N 1
ATOM 3713 C CA . THR D 2 4 ? 32.168 12.147 46.202 1.00 31.43 51 THR D CA 1
ATOM 3714 C C . THR D 2 4 ? 30.662 12.038 46.044 1.00 29.76 51 THR D C 1
ATOM 3715 O O . THR D 2 4 ? 29.898 12.666 46.796 1.00 29.81 51 THR D O 1
ATOM 3719 N N . TYR D 2 5 ? 30.235 11.223 45.083 1.00 27.58 52 TYR D N 1
ATOM 3720 C CA . TYR D 2 5 ? 28.817 11.033 44.815 1.00 26.32 52 TYR D CA 1
ATOM 3721 C C . TYR D 2 5 ? 28.356 9.596 45.020 1.00 25.61 52 TYR D C 1
ATOM 3722 O O . TYR D 2 5 ? 29.129 8.623 44.893 1.00 23.98 52 TYR D O 1
ATOM 3731 N N . LYS D 2 6 ? 27.071 9.483 45.322 1.00 24.78 53 LYS D N 1
ATOM 3732 C CA . LYS D 2 6 ? 26.360 8.232 45.374 1.00 25.32 53 LYS D CA 1
ATOM 3733 C C . LYS D 2 6 ? 26.255 7.688 43.948 1.00 24.87 53 LYS D C 1
ATOM 3734 O O . LYS D 2 6 ? 26.108 8.462 43.002 1.00 24.24 53 LYS D O 1
ATOM 3740 N N . CYS D 2 7 ? 26.362 6.371 43.805 1.00 24.80 54 CYS D N 1
ATOM 3741 C CA . CYS D 2 7 ? 26.282 5.718 42.500 1.00 25.17 54 CYS D CA 1
ATOM 3742 C C . CYS D 2 7 ? 24.850 5.639 42.001 1.00 25.85 54 CYS D C 1
ATOM 3743 O O . CYS D 2 7 ? 23.934 5.645 42.800 1.00 25.47 54 CYS D O 1
ATOM 3746 N N . PRO D 2 8 ? 24.659 5.534 40.666 1.00 27.20 55 PRO D N 1
ATOM 3747 C CA . PRO D 2 8 ? 23.328 5.256 40.117 1.00 27.47 55 PRO D CA 1
ATOM 3748 C C . PRO D 2 8 ? 22.854 3.855 40.501 1.00 28.41 55 PRO D C 1
ATOM 3749 O O . PRO D 2 8 ? 23.669 2.977 40.800 1.00 27.73 55 PRO D O 1
ATOM 3753 N N . GLU D 2 9 ? 21.536 3.652 40.499 1.00 29.53 56 GLU D N 1
ATOM 3754 C CA . GLU D 2 9 ? 20.908 2.437 41.023 1.00 31.32 56 GLU D CA 1
ATOM 3755 C C . GLU D 2 9 ? 21.552 1.118 40.582 1.00 30.47 56 GLU D C 1
ATOM 3756 O O . GLU D 2 9 ? 21.812 0.241 41.407 1.00 31.35 56 GLU D O 1
ATOM 3762 N N . THR D 2 10 ? 21.797 0.967 39.287 1.00 30.52 57 THR D N 1
ATOM 3763 C CA . THR D 2 10 ? 22.308 -0.309 38.785 1.00 30.21 57 THR D CA 1
ATOM 3764 C C . THR D 2 10 ? 23.754 -0.512 39.201 1.00 28.54 57 THR D C 1
ATOM 3765 O O . THR D 2 10 ? 24.158 -1.642 39.505 1.00 29.28 57 THR D O 1
ATOM 3769 N N . PHE D 2 11 ? 24.513 0.582 39.250 1.00 27.44 58 PHE D N 1
ATOM 3770 C CA . PHE D 2 11 ? 25.874 0.511 39.795 1.00 25.61 58 PHE D CA 1
ATOM 3771 C C . PHE D 2 11 ? 25.833 0.101 41.261 1.00 25.95 58 PHE D C 1
ATOM 3772 O O . PHE D 2 11 ? 26.541 -0.814 41.669 1.00 24.75 58 PHE D O 1
ATOM 3780 N N . ASP D 2 12 ? 24.964 0.764 42.023 1.00 26.53 59 ASP D N 1
ATOM 3781 C CA . ASP D 2 12 ? 24.774 0.468 43.432 1.00 27.43 59 ASP D CA 1
ATOM 3782 C C . ASP D 2 12 ? 24.403 -1.004 43.605 1.00 27.30 59 ASP D C 1
ATOM 3783 O O . ASP D 2 12 ? 24.972 -1.703 44.437 1.00 27.94 59 ASP D O 1
ATOM 3788 N N . ALA D 2 13 ? 23.492 -1.482 42.760 1.00 27.27 60 ALA D N 1
ATOM 3789 C CA . ALA D 2 13 ? 22.998 -2.848 42.850 1.00 27.33 60 ALA D CA 1
ATOM 3790 C C . ALA D 2 13 ? 24.010 -3.913 42.428 1.00 26.70 60 ALA D C 1
ATOM 3791 O O . ALA D 2 13 ? 24.098 -4.962 43.059 1.00 28.15 60 ALA D O 1
ATOM 3793 N N . TRP D 2 14 ? 24.796 -3.641 41.378 1.00 26.01 61 TRP D N 1
ATOM 3794 C CA . TRP D 2 14 ? 25.604 -4.705 40.776 1.00 24.93 61 TRP D CA 1
ATOM 3795 C C . TRP D 2 14 ? 27.122 -4.537 40.715 1.00 23.09 61 TRP D C 1
ATOM 3796 O O . TRP D 2 14 ? 27.831 -5.517 40.547 1.00 23.32 61 TRP D O 1
ATOM 3807 N N . TYR D 2 15 ? 27.631 -3.323 40.859 1.00 20.53 62 TYR D N 1
ATOM 3808 C CA . TYR D 2 15 ? 29.051 -3.109 40.579 1.00 19.07 62 TYR D CA 1
ATOM 3809 C C . TYR D 2 15 ? 29.999 -3.668 41.650 1.00 18.37 62 TYR D C 1
ATOM 3810 O O . TYR D 2 15 ? 30.906 -4.453 41.345 1.00 17.98 62 TYR D O 1
ATOM 3819 N N . CYS D 2 16 ? 29.822 -3.244 42.903 1.00 17.89 63 CYS D N 1
ATOM 3820 C CA . CYS D 2 16 ? 30.789 -3.598 43.934 1.00 17.83 63 CYS D CA 1
ATOM 3821 C C . CYS D 2 16 ? 30.450 -4.918 44.607 1.00 17.86 63 CYS D C 1
ATOM 3822 O O . CYS D 2 16 ? 29.309 -5.158 44.960 1.00 19.13 63 CYS D O 1
ATOM 3825 N N . LEU D 2 17 ? 31.446 -5.770 44.764 1.00 17.14 64 LEU D N 1
ATOM 3826 C CA . LEU D 2 17 ? 31.193 -7.100 45.320 1.00 17.91 64 LEU D CA 1
ATOM 3827 C C . LEU D 2 17 ? 31.547 -7.155 46.793 1.00 16.91 64 LEU D C 1
ATOM 3828 O O . LEU D 2 17 ? 32.140 -6.218 47.337 1.00 16.72 64 LEU D O 1
ATOM 3833 N N . ASN D 2 18 ? 31.135 -8.249 47.446 1.00 17.03 65 ASN D N 1
ATOM 3834 C CA . ASN D 2 18 ? 31.562 -8.545 48.831 1.00 16.33 65 ASN D CA 1
ATOM 3835 C C . ASN D 2 18 ? 31.243 -7.394 49.773 1.00 16.82 65 ASN D C 1
ATOM 3836 O O . ASN D 2 18 ? 32.072 -7.034 50.624 1.00 16.20 65 ASN D O 1
ATOM 3841 N N . ASP D 2 19 ? 30.042 -6.835 49.585 1.00 16.60 66 ASP D N 1
ATOM 3842 C CA . ASP D 2 19 ? 29.463 -5.763 50.413 1.00 17.63 66 ASP D CA 1
ATOM 3843 C C . ASP D 2 19 ? 30.297 -4.502 50.449 1.00 16.90 66 ASP D C 1
ATOM 3844 O O . ASP D 2 19 ? 30.164 -3.712 51.377 1.00 17.56 66 ASP D O 1
ATOM 3849 N N . ALA D 2 20 ? 31.145 -4.320 49.440 1.00 16.10 67 ALA D N 1
ATOM 3850 C CA . ALA D 2 20 ? 31.864 -3.039 49.259 1.00 15.34 67 ALA D CA 1
ATOM 3851 C C . ALA D 2 20 ? 30.895 -1.900 48.900 1.00 15.55 67 ALA D C 1
ATOM 3852 O O . ALA D 2 20 ? 29.766 -2.127 48.476 1.00 15.88 67 ALA D O 1
ATOM 3854 N N . HIS D 2 21 ? 31.343 -0.665 49.086 1.00 14.95 68 HIS D N 1
ATOM 3855 C CA . HIS D 2 21 ? 30.500 0.475 48.885 1.00 15.00 68 HIS D CA 1
ATOM 3856 C C . HIS D 2 21 ? 30.839 1.148 47.566 1.00 15.89 68 HIS D C 1
ATOM 3857 O O . HIS D 2 21 ? 31.993 1.488 47.348 1.00 15.96 68 HIS D O 1
ATOM 3864 N N . CYS D 2 22 ? 29.828 1.352 46.725 1.00 16.78 69 CYS D N 1
ATOM 3865 C CA . CYS D 2 22 ? 30.029 2.061 45.441 1.00 15.89 69 CYS D CA 1
ATOM 3866 C C . CYS D 2 22 ? 29.999 3.568 45.645 1.00 15.48 69 CYS D C 1
ATOM 3867 O O . CYS D 2 22 ? 29.193 4.082 46.396 1.00 16.28 69 CYS D O 1
ATOM 3870 N N . PHE D 2 23 ? 30.857 4.277 44.927 1.00 14.78 70 PHE D N 1
ATOM 3871 C CA . PHE D 2 23 ? 30.813 5.746 44.943 1.00 15.06 70 PHE D CA 1
ATOM 3872 C C . PHE D 2 23 ? 31.441 6.254 43.645 1.00 15.70 70 PHE D C 1
ATOM 3873 O O . PHE D 2 23 ? 32.154 5.516 42.967 1.00 14.88 70 PHE D O 1
ATOM 3881 N N . ALA D 2 24 ? 31.177 7.517 43.322 1.00 16.59 71 ALA D N 1
ATOM 3882 C CA . ALA D 2 24 ? 31.776 8.133 42.138 1.00 18.07 71 ALA D CA 1
ATOM 3883 C C . ALA D 2 24 ? 32.539 9.400 42.501 1.00 20.16 71 ALA D C 1
ATOM 3884 O O . ALA D 2 24 ? 32.129 10.163 43.381 1.00 19.37 71 ALA D O 1
ATOM 3886 N N . VAL D 2 25 ? 33.663 9.601 41.816 1.00 21.63 72 VAL D N 1
ATOM 3887 C CA . VAL D 2 25 ? 34.431 10.847 41.876 1.00 24.38 72 VAL D CA 1
ATOM 3888 C C . VAL D 2 25 ? 34.368 11.478 40.487 1.00 25.55 72 VAL D C 1
ATOM 3889 O O . VAL D 2 25 ? 34.541 10.787 39.487 1.00 25.23 72 VAL D O 1
ATOM 3893 N N . LYS D 2 26 ? 34.100 12.774 40.425 1.00 27.48 73 LYS D N 1
ATOM 3894 C CA . LYS D 2 26 ? 34.089 13.469 39.151 1.00 29.98 73 LYS D CA 1
ATOM 3895 C C . LYS D 2 26 ? 35.483 14.066 38.966 1.00 30.99 73 LYS D C 1
ATOM 3896 O O . LYS D 2 26 ? 35.866 14.999 39.673 1.00 31.79 73 LYS D O 1
ATOM 3902 N N . ILE D 2 27 ? 36.254 13.491 38.053 1.00 32.56 74 ILE D N 1
ATOM 3903 C CA . ILE D 2 27 ? 37.633 13.949 37.840 1.00 34.27 74 ILE D CA 1
ATOM 3904 C C . ILE D 2 27 ? 37.747 14.911 36.653 1.00 35.47 74 ILE D C 1
ATOM 3905 O O . ILE D 2 27 ? 38.197 16.063 36.827 1.00 36.56 74 ILE D O 1
ATOM 3910 N N . ALA D 2 28 ? 37.335 14.457 35.465 1.00 36.24 75 ALA D N 1
ATOM 3911 C CA . ALA D 2 28 ? 37.322 15.312 34.272 1.00 36.28 75 ALA D CA 1
ATOM 3912 C C . ALA D 2 28 ? 36.007 15.194 33.487 1.00 36.24 75 ALA D C 1
ATOM 3913 O O . ALA D 2 28 ? 35.982 14.648 32.376 1.00 36.30 75 ALA D O 1
ATOM 3915 N N . ASP D 2 29 ? 34.925 15.712 34.077 1.00 35.60 76 ASP D N 1
ATOM 3916 C CA . ASP D 2 29 ? 33.576 15.702 33.477 1.00 34.88 76 ASP D CA 1
ATOM 3917 C C . ASP D 2 29 ? 32.900 14.328 33.403 1.00 33.82 76 ASP D C 1
ATOM 3918 O O . ASP D 2 29 ? 31.686 14.256 33.214 1.00 33.39 76 ASP D O 1
ATOM 3923 N N . LEU D 2 30 ? 33.673 13.249 33.518 1.00 32.16 77 LEU D N 1
ATOM 3924 C CA . LEU D 2 30 ? 33.098 11.905 33.613 1.00 30.73 77 LEU D CA 1
ATOM 3925 C C . LEU D 2 30 ? 33.181 11.389 35.040 1.00 28.86 77 LEU D C 1
ATOM 3926 O O . LEU D 2 30 ? 34.169 11.640 35.737 1.00 29.07 77 LEU D O 1
ATOM 3931 N N . PRO D 2 31 ? 32.143 10.670 35.494 1.00 27.34 78 PRO D N 1
ATOM 3932 C CA . PRO D 2 31 ? 32.329 10.077 36.818 1.00 26.11 78 PRO D CA 1
ATOM 3933 C C . PRO D 2 31 ? 33.312 8.908 36.730 1.00 24.89 78 PRO D C 1
ATOM 3934 O O . PRO D 2 31 ? 33.352 8.211 35.712 1.00 24.84 78 PRO D O 1
ATOM 3938 N N . VAL D 2 32 ? 34.135 8.747 37.763 1.00 22.76 79 VAL D N 1
ATOM 3939 C CA . VAL D 2 32 ? 34.968 7.564 37.916 1.00 21.98 79 VAL D CA 1
ATOM 3940 C C . VAL D 2 32 ? 34.342 6.811 39.075 1.00 20.69 79 VAL D C 1
ATOM 3941 O O . VAL D 2 32 ? 34.275 7.337 40.175 1.00 21.26 79 VAL D O 1
ATOM 3945 N N . TYR D 2 33 ? 33.892 5.591 38.816 1.00 20.22 80 TYR D N 1
ATOM 3946 C CA . TYR D 2 33 ? 33.312 4.731 39.860 1.00 20.06 80 TYR D CA 1
ATOM 3947 C C . TYR D 2 33 ? 34.391 3.968 40.594 1.00 20.25 80 TYR D C 1
ATOM 3948 O O . TYR D 2 33 ? 35.444 3.630 40.040 1.00 20.31 80 TYR D O 1
ATOM 3957 N N . SER D 2 34 ? 34.136 3.710 41.867 1.00 17.52 81 SER D N 1
ATOM 3958 C CA . SER D 2 34 ? 35.107 2.979 42.642 1.00 17.92 81 SER D CA 1
ATOM 3959 C C . SER D 2 34 ? 34.333 2.251 43.713 1.00 16.41 81 SER D C 1
ATOM 3960 O O . SER D 2 34 ? 33.193 2.590 44.013 1.00 15.87 81 SER D O 1
ATOM 3963 N N . CYS D 2 35 ? 34.970 1.233 44.264 1.00 15.08 82 CYS D N 1
ATOM 3964 C CA . CYS D 2 35 ? 34.387 0.446 45.347 1.00 14.77 82 CYS D CA 1
ATOM 3965 C C . CYS D 2 35 ? 35.267 0.582 46.558 1.00 14.56 82 CYS D C 1
ATOM 3966 O O . CYS D 2 35 ? 36.458 0.317 46.477 1.00 14.68 82 CYS D O 1
ATOM 3969 N N . GLU D 2 36 ? 34.698 1.030 47.667 1.00 13.08 83 GLU D N 1
ATOM 3970 C CA . GLU D 2 36 ? 35.419 1.109 48.926 1.00 14.05 83 GLU D CA 1
ATOM 3971 C C . GLU D 2 36 ? 35.283 -0.268 49.574 1.00 14.06 83 GLU D C 1
ATOM 3972 O O . GLU D 2 36 ? 34.191 -0.651 49.977 1.00 14.98 83 GLU D O 1
ATOM 3978 N N . CYS D 2 37 ? 36.368 -1.012 49.645 1.00 15.63 84 CYS D N 1
ATOM 3979 C CA . CYS D 2 37 ? 36.283 -2.424 50.077 1.00 16.83 84 CYS D CA 1
ATOM 3980 C C . CYS D 2 37 ? 35.983 -2.581 51.560 1.00 17.63 84 CYS D C 1
ATOM 3981 O O . CYS D 2 37 ? 36.497 -1.808 52.376 1.00 17.30 84 CYS D O 1
ATOM 3984 N N . ALA D 2 38 ? 35.150 -3.570 51.907 1.00 17.19 85 ALA D N 1
ATOM 3985 C CA . ALA D 2 38 ? 35.029 -3.954 53.310 1.00 17.95 85 ALA D CA 1
ATOM 3986 C C . ALA D 2 38 ? 36.385 -4.518 53.717 1.00 18.78 85 ALA D C 1
ATOM 3987 O O . ALA D 2 38 ? 37.169 -4.925 52.864 1.00 19.41 85 ALA D O 1
ATOM 3989 N N . ILE D 2 39 ? 36.676 -4.534 55.019 1.00 19.87 86 ILE D N 1
ATOM 3990 C CA . ILE D 2 39 ? 37.973 -5.008 55.479 1.00 20.59 86 ILE D CA 1
ATOM 3991 C C . ILE D 2 39 ? 38.237 -6.433 54.974 1.00 20.68 86 ILE D C 1
ATOM 3992 O O . ILE D 2 39 ? 37.361 -7.284 55.048 1.00 20.30 86 ILE D O 1
ATOM 3997 N N . GLY D 2 40 ? 39.422 -6.663 54.420 1.00 21.02 87 GLY D N 1
ATOM 3998 C CA . GLY D 2 40 ? 39.811 -8.006 53.975 1.00 21.53 87 GLY D CA 1
ATOM 3999 C C . GLY D 2 40 ? 39.762 -8.226 52.470 1.00 21.13 87 GLY D C 1
ATOM 4000 O O . GLY D 2 40 ? 40.105 -9.313 51.979 1.00 21.46 87 GLY D O 1
ATOM 4001 N N . PHE D 2 41 ? 39.345 -7.203 51.725 1.00 19.98 88 PHE D N 1
ATOM 4002 C CA . PHE D 2 41 ? 39.221 -7.345 50.266 1.00 19.47 88 PHE D CA 1
ATOM 4003 C C . PHE D 2 41 ? 40.035 -6.321 49.477 1.00 19.86 88 PHE D C 1
ATOM 4004 O O . PHE D 2 41 ? 40.461 -5.280 50.007 1.00 19.76 88 PHE D O 1
ATOM 4012 N N . MET D 2 42 ? 40.226 -6.607 48.194 1.00 19.80 89 MET D N 1
ATOM 4013 C CA . MET D 2 42 ? 41.006 -5.729 47.319 1.00 21.66 89 MET D CA 1
ATOM 4014 C C . MET D 2 42 ? 40.616 -5.967 45.875 1.00 20.30 89 MET D C 1
ATOM 4015 O O . MET D 2 42 ? 39.942 -6.951 45.553 1.00 19.89 89 MET D O 1
ATOM 4020 N N . GLY D 2 43 ? 41.054 -5.075 45.002 1.00 19.47 90 GLY D N 1
ATOM 4021 C CA . GLY D 2 43 ? 40.729 -5.181 43.586 1.00 19.20 90 GLY D CA 1
ATOM 4022 C C . GLY D 2 43 ? 39.633 -4.239 43.122 1.00 19.23 90 GLY D C 1
ATOM 4023 O O . GLY D 2 43 ? 38.952 -3.601 43.928 1.00 18.02 90 GLY D O 1
ATOM 4024 N N . GLN D 2 44 ? 39.454 -4.157 41.795 1.00 19.56 91 GLN D N 1
ATOM 4025 C CA . GLN D 2 44 ? 38.527 -3.192 41.194 1.00 20.19 91 GLN D CA 1
ATOM 4026 C C . GLN D 2 44 ? 37.111 -3.234 41.794 1.00 20.31 91 GLN D C 1
ATOM 4027 O O . GLN D 2 44 ? 36.506 -2.206 42.117 1.00 20.63 91 GLN D O 1
ATOM 4033 N N . ARG D 2 45 ? 36.589 -4.430 41.967 1.00 18.62 92 ARG D N 1
ATOM 4034 C CA . ARG D 2 45 ? 35.244 -4.537 42.495 1.00 18.01 92 ARG D CA 1
ATOM 4035 C C . ARG D 2 45 ? 35.280 -5.181 43.875 1.00 17.61 92 ARG D C 1
ATOM 4036 O O . ARG D 2 45 ? 34.242 -5.652 44.341 1.00 18.53 92 ARG D O 1
ATOM 4044 N N . CYS D 2 46 ? 36.474 -5.187 44.490 1.00 17.80 93 CYS D N 1
ATOM 4045 C CA . CYS D 2 46 ? 36.698 -5.731 45.847 1.00 17.27 93 CYS D CA 1
ATOM 4046 C C . CYS D 2 46 ? 36.429 -7.223 45.796 1.00 19.20 93 CYS D C 1
ATOM 4047 O O . CYS D 2 46 ? 35.954 -7.820 46.760 1.00 17.97 93 CYS D O 1
ATOM 4050 N N . GLU D 2 47 ? 36.721 -7.806 44.639 1.00 20.57 94 GLU D N 1
ATOM 4051 C CA . GLU D 2 47 ? 36.390 -9.211 44.407 1.00 23.87 94 GLU D CA 1
ATOM 4052 C C . GLU D 2 47 ? 37.372 -10.154 45.097 1.00 25.71 94 GLU D C 1
ATOM 4053 O O . GLU D 2 47 ? 36.992 -11.271 45.460 1.00 27.07 94 GLU D O 1
ATOM 4059 N N . TYR D 2 48 ? 38.608 -9.700 45.301 1.00 26.79 95 TYR D N 1
ATOM 4060 C CA . TYR D 2 48 ? 39.686 -10.555 45.819 1.00 28.62 95 TYR D CA 1
ATOM 4061 C C . TYR D 2 48 ? 39.912 -10.442 47.316 1.00 29.36 95 TYR D C 1
ATOM 4062 O O . TYR D 2 48 ? 39.820 -9.355 47.887 1.00 28.54 95 TYR D O 1
ATOM 4071 N N . LYS D 2 49 ? 40.248 -11.567 47.940 1.00 31.12 96 LYS D N 1
ATOM 4072 C CA . LYS D 2 49 ? 40.645 -11.553 49.344 1.00 32.88 96 LYS D CA 1
ATOM 4073 C C . LYS D 2 49 ? 42.107 -11.158 49.496 1.00 33.77 96 LYS D C 1
ATOM 4074 O O . LYS D 2 49 ? 42.959 -11.551 48.693 1.00 34.07 96 LYS D O 1
ATOM 4080 N N . GLU D 2 50 ? 42.389 -10.365 50.527 1.00 34.96 97 GLU D N 1
ATOM 4081 C CA . GLU D 2 50 ? 43.754 -9.954 50.849 1.00 36.51 97 GLU D CA 1
ATOM 4082 C C . GLU D 2 50 ? 44.508 -11.092 51.528 1.00 36.74 97 GLU D C 1
ATOM 4083 O O . GLU D 2 50 ? 43.971 -12.195 51.708 1.00 37.16 97 GLU D O 1
#

Nearest PDB structures (foldseek):
  3cgu-assembly1_A  TM=6.411E-01  e=7.020E-36  unclassified
  4odw-assembly1_H  TM=1.416E-01  e=2.238E+00  Mus musculus
  4rrp-assembly1_G  TM=1.384E-01  e=1.808E+00  Homo sapiens
  8djg-assembly1_A  TM=1.662E-01  e=3.815E+00  synthetic construct
  6ii4-assembly1_H  TM=1.253E-01  e=5.845E+00  Homo sapiens

Sequence (511 aa):
DRDVRILYQVGDSEEDLPVCAPNAVCSKIDLYETPWIERQCRCPDGRTCPSSLGVE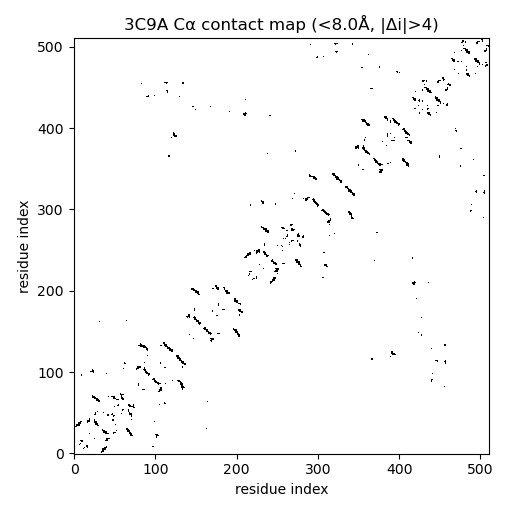DGHTIADKTRHYKMCQPVHKLPVCKHFRDYTWTLTTAAELNVTEQIVHCRCPRNSVTYLTKREPIGNDSPGYRYLFACSPLTRLRCQRKQPCKLFTVRKRQEFLDEVNINSLCQCPKGHRCPSHHTQSGVIAGESFLEDNIQTYSGYCMANDDRDVRILYQVGDSEEDLPVCAPNAVCSKIDLYETPWIERQCRCPDGRTCPSSLGVEDGHTIADKTRHYKMCQPVHKLPVCKHFRDYTWTLTTAAELNVTEQIVHCRCPRNSVTYLTKREPIGNDSPGYRYLFACSPLTRLRCQRKQPCKLFTVRKRQEFLDEVNINSLCQCPKGHRCPSHHTQSGVIAGESFLEDNIQTYSGYCMANPTYKCPETFDAWYCLNDAHCFAVKIADLPVYSCECAIGFMGQRCEYKEPTYKCPETFDAWYCLNDAHCFAVKIADLPVYSCECAIGFMGQRCEYKE

CATH classification: 2.20.20.160 (+2 more: 2.20.20.150, 2.20.20.160)

Solvent-accessible surface area: 26586 Å² total; per-residue (Å²): 202,156,85,60,71,100,15,44,34,29,52,117,28,65,141,64,4,44,87,8,32,109,85,5,2,0,1,48,0,7,64,30,91,41,14,12,9,16,25,16,8,91,16,42,132,86,106,120,14,24,74,54,63,36,79,179,57,34,40,13,20,60,17,101,34,24,22,20,0,8,15,73,43,13,129,124,24,85,92,2,122,58,49,141,34,72,2,11,13,23,25,42,40,84,166,105,103,23,22,67,14,30,1,85,9,63,33,37,227,89,20,3,19,26,7,27,74,12,66,33,36,29,148,80,52,81,24,25,64,31,10,14,0,0,0,30,101,94,161,65,185,20,114,233,198,9,3,1,38,0,0,0,10,41,91,54,68,135,171,14,48,12,0,39,18,11,65,3,6,69,22,72,203,42,80,146,41,9,66,33,18,102,78,90,24,24,107,59,32,143,64,19,48,78,142,64,1,59,5,40,10,0,60,30,74,68,56,170,144,107,8,49,20,85,26,42,34,37,54,116,31,59,143,70,4,45,88,6,34,113,82,4,3,0,1,36,0,7,58,27,61,16,5,13,6,19,21,10,8,85,16,41,132,80,107,116,14,24,72,57,44,37,68,166,54,35,39,12,14,61,13,87,28,21,21,20,0,8,16,82,42,18,133,136,20,86,84,4,147,53,46,200,48,69,0,10,11,18,25,55,41,85,172,120,111,23,15,71,12,31,1,93,8,67,32,36,227,109,21,12,15,22,12,48,116,131,69,94,37,35,162,148,56,118,49,79,63,30,14,13,0,0,0,30,94,20,211,73,140,19,120,185,165,22,0,1,30,0,0,0,9,43,71,58,70,58,12,10,17,18,0,24,18,12,57,1,8,92,19,57,176,55,78,81,37,0,65,24,6,15,64,21,4,12,106,63,38,54,65,20,55,92,145,55,0,45,4,22,6,0,52,33,55,65,151,88,12,44,107,3,24,159,23,0,69,66,73,5,19,43,71,146,16,64,3,3,0,8,70,13,50,64,17,2,33,19,4,16,21,36,38,179,22,39,53,4,19,18,0,49,43,142,135,120,80,88,156,6,8,133,25,1,67,68,98,5,21,47,67,143,16,114,4,35,0,7,78,19,47,86,13,0,32,14,8,12,112,39,40,180,18,47,54,5,12,4,0,32,65,146,141

B-factor: mean 25.65, std 11.18, range [9.67, 125.18]

Foldseek 3Di:
DFDEEEAELADGDQVLAAEADAQWFQWKWFQLDGIYIYGAHAYPDPFGWDDDPDDPPQQWADAPRMITGHRDGQPPFAEADAPPDFQWKWDDQPVSSHIIIHGRHHYPPQWHKAWDDWDAPDPPRGDIITTIGIGHDDAAADDPFAFQKKKKWADDDPPDTDIDIDGDHAYDPQWHWDSDCVDPQKAWDAADPDRRITMITHTIHGPD/DFDAEEAELDDRDQVLAAEADAQWQQWKWFQLDGIYIYGAHAYPDPFGWDDDRDCVVQQWADAQRMITGHRDGQVPAAEDDAPPDFQWKWDADVVSSHITIHGRHHYDPQKHKDWDDWDAPDDPDDDIIITIGIHHHDAAEDDPPAFQKKKKWACPDVPDIDMDMDGDHDYPPQWDWDSHQPDPQKDWDQADPDPRITMITGHIDGD/DKAADPPVCQVPQAPPPWGWIWDCPDNDTDIATHEDPQFDDRRSPDGD/DKAADPDVCQVPQAPPPWGWIWDCDPNDTDIATHEDPQFDDRRSPHGD

GO terms:
  GO:0005154 epidermal growth factor receptor binding (F, IDA)
  GO:0005576 extracellular region (C, IDA)
  GO:0042059 negative regulation of epidermal growth factor receptor signaling pathway (P, IDA)
  GO:0048019 receptor antagonist activity (F, IDA)
  GO:0042059 negative regulation of epidermal growth factor receptor signaling pathway (P, IGI)
  GO:2000737 negative regulation of stem cell differentiation (P, IGI)
  GO:0007482 haltere development (P, IGI)
  GO:0001654 eye development (P, IMP)
  GO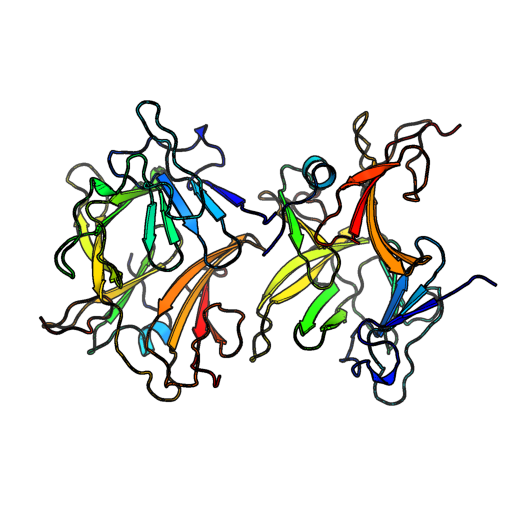:0005154 epidermal growth factor receptor binding (F, IMP)
  GO:0035215 genital disc development (P, IMP)
  GO:0042059 negative regulation of epidermal growth factor receptor signaling pathway (P, IMP)
  GO:0043065 positive regulation of apoptotic process (P, IMP)
  GO:0009948 anterior/posterior axis specification (P, IMP)
  GO:0009950 dorsal/ventral axis specification (P, IMP)
  GO:0016318 ommatidial rotation (P, IMP)
  GO:0060233 oenocyte delamination (P, IMP)
  GO:0050768 negative regulation of neurogenesis (P, IMP)
  GO:0070373 negative regulation of ERK1 and ERK2 cascade (P, IMP)
  GO:0007455 eye-antennal disc morphogenesis (P, IMP)
  GO:0007472 wing disc morphogenesis (P, IMP)

Radius of gyration: 26.57 Å; Cα contacts (8 Å, |Δi|>4): 1275; chains: 4; bounding box: 69×60×77 Å